Protein 3U3G (pdb70)

Sequence (560 aa):
MNKIIIYTDGGARGNPGPAGIGVVITDEKGNTLHESSAYIGETTNNVAEYEALIRALEDLQMFGDKLVDMEVEVRMDSELIVRQMQGVYKVKEPTLKEEKFAKIAHIKMERVPNLLVFVHIPREKNARADELVNEAIDKALSMNKIIIYTDGGARGNPGPAGIGVVITDEKGNTLHESSAYIGETTNNVAEYYEALIRALEDLQMFGDKLVDMEVEVRMDSELIVRQMQGVYKVKEPTLKEKFAKIAHIKMERVPNLVFVHIPREKNARADELVNEAIDKALSMNKIIIYTDGGARGNPGPAGIGVVITDEKGNTLHESSAYIGETTNNVAEYEALIRALEDLQMFGDKLVDMEVEVRMDSSELIVRQMQGVYKVKEPTLKEEKFAKIAHIKMMERVPNLVFVHIPREKNARADELVNEAIDKALSMNKIIIYTDGGARGNPGPAGIGVVITDEKGNTLHESSAYIGEETTNNVAEYEALIRALEDLQMFGDKLVDMEVEVRMDSELIVRQMQGVYKVKEPTTLKEKFAKIAHIKMERVPNLVFVHIPREKNARADELVNEAIDKALS

InterPro domains:
  IPR002156 Ribonuclease H domain [PF13456] (8-134)
  IPR002156 Ribonuclease H domain [PS50879] (1-136)
  IPR012337 Ribonuclease H-like superfamily [SSF53098] (1-132)
  IPR036397 Ribonuclease H superfamily [G3DSA:3.30.420.10] (1-140)

Foldseek 3Di:
DQAKEKEKAKAADDAWHWIKIWIFIDDPVRHTPDIDFATDGTHHRVVRRLVNLVVVLVVLCVCPPVQPPHHYEYEYQDPVVLCCLVVVDPDDPPVCPVSSVVSNVSCCVRPVNYHYDHDHPVVRVRRVVSTVVRRVVVVD/DQAKEKEKAKAAPAQWHWIKIKIFIDDPVRHTDDIDMATDGTHGGLVRRLVNVLVRLVVCCVVPQADPPHAYEYEYQPVVVLCVVVVNDPDDDVVSNVSVVSVVVSCVPHNVNYHYDHDHVVVSVRGVVRTVVNSVVVVD/DQAKEKEKAKAAPDQWHWIKIWIFIDDPVRHTPDIDFATDGTHHRLVRRLVNLVVVLVVVCVCPPVQVVHAYEYEYADPVVLCCLVPVDHDPDVVVNVSSVVSVVSCVVPPVNYHYDHDHPVVNVRRVVSTVVRRVVVVD/DQAKEKEKAKAAPDQWHWIKIWIFIDDPVRHTDDIDMATDPTHGRLVRRLVNVLVNLVVCCVVPQADPDHAYEYEYQPPVVLCVVVVNDPDDDVVSNVSVVSVVVSCVGHNVRYHYDHDHVVVNVRGVVRTVVNSVVVVD

Structure (mmCIF, N/CA/C/O backbone):
data_3U3G
#
_entry.id   3U3G
#
_cell.length_a   54.315
_cell.length_b   104.891
_cell.length_c   57.212
_cell.angle_alpha   90.00
_cell.angle_beta   110.34
_cell.angle_gamma   90.00
#
_symmetry.space_group_name_H-M   'P 1 21 1'
#
loop_
_entity.id
_entity.type
_entity.pdbx_description
1 polymer 'Ribonuclease H'
2 non-polymer 'CHLORIDE ION'
3 non-polymer 'UNKNOWN LIGAND'
4 water water
#
loop_
_atom_site.group_PDB
_atom_site.id
_atom_site.type_symbol
_atom_site.label_atom_id
_atom_site.label_alt_id
_atom_site.label_comp_id
_atom_site.label_asym_id
_atom_site.label_entity_id
_atom_site.label_seq_id
_atom_site.pdbx_PDB_ins_code
_atom_site.Cartn_x
_atom_site.Cartn_y
_atom_site.Cartn_z
_atom_site.occupancy
_atom_site.B_iso_or_equiv
_atom_site.auth_seq_id
_atom_site.auth_comp_id
_atom_site.auth_asym_id
_atom_site.auth_atom_id
_atom_site.pdbx_PDB_model_num
ATOM 1 N N . MET A 1 1 ? 28.932 27.410 29.862 1.00 22.00 1 MET D N 1
ATOM 2 C CA . MET A 1 1 ? 28.034 26.522 30.647 1.00 16.67 1 MET D CA 1
ATOM 3 C C . MET A 1 1 ? 28.005 25.105 30.052 1.00 15.44 1 MET D C 1
ATOM 4 O O . MET A 1 1 ? 28.344 24.920 28.878 1.00 17.29 1 MET D O 1
ATOM 9 N N . ASN A 1 2 ? 27.513 24.132 30.825 1.00 15.81 2 ASN D N 1
ATOM 10 C CA . ASN A 1 2 ? 27.177 22.800 30.298 1.00 20.06 2 ASN D CA 1
ATOM 11 C C . ASN A 1 2 ? 25.687 22.488 30.361 1.00 20.01 2 ASN D C 1
ATOM 12 O O . ASN A 1 2 ? 25.234 21.468 29.849 1.00 20.53 2 ASN D O 1
ATOM 17 N N . LYS A 1 3 ? 24.947 23.295 31.104 1.00 14.42 3 LYS D N 1
ATOM 18 C CA . LYS A 1 3 ? 23.500 23.213 31.076 1.00 14.25 3 LYS D CA 1
ATOM 19 C C . LYS A 1 3 ? 22.951 24.589 31.314 1.00 13.60 3 LYS D C 1
ATOM 20 O O . LYS A 1 3 ? 23.617 25.436 31.920 1.00 14.03 3 LYS D O 1
ATOM 26 N N . ILE A 1 4 ? 21.788 24.841 30.731 1.00 12.91 4 ILE D N 1
ATOM 27 C CA . ILE A 1 4 ? 21.061 26.075 30.956 1.00 11.77 4 ILE D CA 1
ATOM 28 C C . ILE A 1 4 ? 19.786 25.751 31.723 1.00 12.80 4 ILE D C 1
ATOM 29 O O . ILE A 1 4 ? 18.997 24.905 31.296 1.00 14.82 4 ILE D O 1
ATOM 34 N N . ILE A 1 5 ? 19.667 26.318 32.918 1.00 9.22 5 ILE D N 1
ATOM 35 C CA . ILE A 1 5 ? 18.509 26.093 33.775 1.00 10.26 5 ILE D CA 1
ATOM 36 C C . ILE A 1 5 ? 17.679 27.366 33.832 1.00 9.97 5 ILE D C 1
ATOM 37 O O . ILE A 1 5 ? 18.193 28.445 34.158 1.00 9.77 5 ILE D O 1
ATOM 42 N N . ILE A 1 6 ? 16.403 27.247 33.487 1.00 9.06 6 ILE D N 1
ATOM 43 C CA . ILE A 1 6 ? 15.499 28.384 33.397 1.00 8.84 6 ILE D CA 1
ATOM 44 C C . ILE A 1 6 ? 14.422 28.236 34.465 1.00 10.77 6 ILE D C 1
ATOM 45 O O . ILE A 1 6 ? 13.930 27.127 34.688 1.00 12.19 6 ILE D O 1
ATOM 50 N N . TYR A 1 7 ? 14.146 29.306 35.207 1.00 9.45 7 TYR D N 1
ATOM 51 C CA . TYR A 1 7 ? 12.968 29.377 36.076 1.00 8.20 7 TYR D CA 1
ATOM 52 C C . TYR A 1 7 ? 12.038 30.431 35.504 1.00 7.93 7 TYR D C 1
ATOM 53 O O . TYR A 1 7 ? 12.483 31.534 35.160 1.00 8.77 7 TYR D O 1
ATOM 62 N N . THR A 1 8 ? 10.753 30.129 35.432 1.00 8.66 8 THR D N 1
ATOM 63 C CA . THR A 1 8 ? 9.804 31.145 34.994 1.00 8.73 8 THR D CA 1
ATOM 64 C C . THR A 1 8 ? 8.665 31.300 35.971 1.00 9.03 8 THR D C 1
ATOM 65 O O . THR A 1 8 ? 8.311 30.354 36.678 1.00 10.92 8 THR D O 1
ATOM 69 N N . ASP A 1 9 ? 8.084 32.489 35.992 1.00 8.83 9 ASP D N 1
ATOM 70 C CA . ASP A 1 9 ? 6.839 32.730 36.707 1.00 10.66 9 ASP D CA 1
ATOM 71 C C . ASP A 1 9 ? 6.117 33.892 36.029 1.00 10.06 9 ASP D C 1
ATOM 72 O O . ASP A 1 9 ? 6.735 34.748 35.378 1.00 8.85 9 ASP D O 1
ATOM 77 N N . GLY A 1 10 ? 4.799 33.918 36.176 1.00 8.77 10 GLY D N 1
ATOM 78 C CA . GLY A 1 10 ? 3.995 35.043 35.737 1.00 9.47 10 GLY D CA 1
ATOM 79 C C . GLY A 1 10 ? 2.863 35.229 36.717 1.00 10.80 10 GLY D C 1
ATOM 80 O O . GLY A 1 10 ? 2.423 34.275 37.357 1.00 14.38 10 GLY D O 1
ATOM 81 N N . GLY A 1 11 ? 2.401 36.459 36.846 1.00 10.98 11 GLY D N 1
ATOM 82 C CA . GLY A 1 11 ? 1.298 36.748 37.752 1.00 11.12 11 GLY D CA 1
ATOM 83 C C . GLY A 1 11 ? 0.512 37.951 37.298 1.00 13.76 11 GLY D C 1
ATOM 84 O O . GLY A 1 11 ? 1.049 38.853 36.653 1.00 11.70 11 GLY D O 1
ATOM 85 N N . ALA A 1 12 ? -0.719 38.030 37.736 1.00 14.09 12 ALA D N 1
ATOM 86 C CA . ALA A 1 12 ? -1.531 39.212 37.569 1.00 12.72 12 ALA D CA 1
ATOM 87 C C . ALA A 1 12 ? -2.233 39.613 38.887 1.00 13.59 12 ALA D C 1
ATOM 88 O O . ALA A 1 12 ? -2.601 38.804 39.649 1.00 15.58 12 ALA D O 1
ATOM 90 N N . ARG A 1 13 ? -2.472 40.892 39.019 1.00 15.47 13 ARG D N 1
ATOM 91 C CA . ARG A 1 13 ? -3.156 41.447 40.177 1.00 16.92 13 ARG D CA 1
ATOM 92 C C . ARG A 1 13 ? -4.586 41.722 39.782 1.00 18.19 13 ARG D C 1
ATOM 93 O O . ARG A 1 13 ? -4.931 42.796 39.417 1.00 20.78 13 ARG D O 1
ATOM 101 N N . GLY A 1 14 ? -5.393 40.697 39.805 1.00 19.45 14 GLY D N 1
ATOM 102 C CA . GLY A 1 14 ? -6.702 40.862 39.252 1.00 23.09 14 GLY D CA 1
ATOM 103 C C . GLY A 1 14 ? -6.939 39.775 38.256 1.00 20.85 14 GLY D C 1
ATOM 104 O O . GLY A 1 14 ? -6.079 38.963 38.023 1.00 24.68 14 GLY D O 1
ATOM 105 N N . ASN A 1 15 ? -8.157 39.724 37.779 1.00 23.82 15 ASN D N 1
ATOM 106 C CA . ASN A 1 15 ? -8.505 38.728 36.818 1.00 23.82 15 ASN D CA 1
ATOM 107 C C . ASN A 1 15 ? -9.417 39.193 35.685 1.00 26.80 15 ASN D C 1
ATOM 108 O O . ASN A 1 15 ? -10.505 38.725 35.594 1.00 32.38 15 ASN D O 1
ATOM 113 N N . PRO A 1 16 ? -8.989 40.067 34.796 1.00 22.77 16 PRO D N 1
ATOM 114 C CA . PRO A 1 16 ? -7.563 40.385 34.591 1.00 19.02 16 PRO D CA 1
ATOM 115 C C . PRO A 1 16 ? -7.133 41.618 35.312 1.00 20.52 16 PRO D C 1
ATOM 116 O O . PRO A 1 16 ? -7.922 42.382 35.800 1.00 18.98 16 PRO D O 1
ATOM 120 N N . GLY A 1 17 ? -5.843 41.805 35.373 1.00 16.00 17 GLY D N 1
ATOM 121 C CA . GLY A 1 17 ? -5.276 42.972 36.032 1.00 15.15 17 GLY D CA 1
ATOM 122 C C . GLY A 1 17 ? -3.821 43.141 35.638 1.00 14.82 17 GLY D C 1
ATOM 123 O O . GLY A 1 17 ? -3.282 42.316 34.893 1.00 15.62 17 GLY D O 1
ATOM 124 N N . PRO A 1 18 ? -3.181 44.213 36.126 1.00 13.06 18 PRO D N 1
ATOM 125 C CA . PRO A 1 18 ? -1.761 44.474 35.875 1.00 13.84 18 PRO D CA 1
ATOM 126 C C . PRO A 1 18 ? -0.905 43.223 36.103 1.00 13.65 18 PRO D C 1
ATOM 127 O O . PRO A 1 18 ? -0.980 42.589 37.152 1.00 12.77 18 PRO D O 1
ATOM 131 N N . ALA A 1 19 ? -0.127 42.845 35.090 1.00 12.72 19 ALA D N 1
ATOM 132 C CA . ALA A 1 19 ? 0.543 41.546 35.093 1.00 10.82 19 ALA D CA 1
ATOM 133 C C . ALA A 1 19 ? 2.024 41.665 34.773 1.00 9.73 19 ALA D C 1
ATOM 134 O O . ALA A 1 19 ? 2.463 42.619 34.125 1.00 10.00 19 ALA D O 1
ATOM 136 N N . GLY A 1 20 ? 2.775 40.655 35.189 1.00 9.34 20 GLY D N 1
ATOM 137 C CA . GLY A 1 20 ? 4.217 40.667 35.050 1.00 10.14 20 GLY D CA 1
ATOM 138 C C . GLY A 1 20 ? 4.744 39.283 34.765 1.00 8.99 20 GLY D C 1
ATOM 139 O O . GLY A 1 20 ? 4.099 38.279 35.073 1.00 9.20 20 GLY D O 1
ATOM 140 N N . ILE A 1 21 ? 5.973 39.236 34.254 1.00 9.05 21 ILE D N 1
ATOM 141 C CA . ILE A 1 21 ? 6.672 37.967 34.039 1.00 8.36 21 ILE D CA 1
ATOM 142 C C . ILE A 1 21 ? 8.061 38.035 34.646 1.00 6.92 21 ILE D C 1
ATOM 143 O O . ILE A 1 21 ? 8.637 39.127 34.783 1.00 9.17 21 ILE D O 1
ATOM 148 N N . GLY A 1 22 ? 8.583 36.870 35.018 1.00 7.99 22 GLY D N 1
ATOM 149 C CA . GLY A 1 22 ? 9.931 36.749 35.575 1.00 7.12 22 GLY D CA 1
ATOM 150 C C . GLY A 1 22 ? 10.605 35.515 35.021 1.00 6.82 22 GLY D C 1
ATOM 151 O O . GLY A 1 22 ? 9.985 34.461 34.893 1.00 8.55 22 GLY D O 1
ATOM 152 N N . VAL A 1 23 ? 11.843 35.681 34.576 1.00 7.48 23 VAL D N 1
ATOM 153 C CA . VAL A 1 23 ? 12.661 34.587 34.079 1.00 6.39 23 VAL D CA 1
ATOM 154 C C . VAL A 1 23 ? 14.030 34.689 34.744 1.00 7.16 23 VAL D C 1
ATOM 155 O O . VAL A 1 23 ? 14.650 35.765 34.756 1.00 7.32 23 VAL D O 1
ATOM 159 N N . VAL A 1 24 ? 14.502 33.582 35.308 1.00 7.38 24 VAL D N 1
ATOM 160 C CA . VAL A 1 24 ? 15.867 33.489 35.811 1.00 8.12 24 VAL D CA 1
ATOM 161 C C . VAL A 1 24 ? 16.560 32.384 35.032 1.00 6.63 24 VAL D C 1
ATOM 162 O O . VAL A 1 24 ? 16.008 31.282 34.859 1.00 8.07 24 VAL D O 1
ATOM 166 N N . ILE A 1 25 ? 17.755 32.662 34.541 1.00 6.59 25 ILE D N 1
ATOM 167 C CA . ILE A 1 25 ? 18.533 31.666 33.820 1.00 7.00 25 ILE D CA 1
ATOM 168 C C . ILE A 1 25 ? 19.876 31.491 34.486 1.00 7.42 25 ILE D C 1
ATOM 169 O O . ILE A 1 25 ? 20.559 32.484 34.787 1.00 8.69 25 ILE D O 1
ATOM 174 N N . THR A 1 26 ? 20.202 30.247 34.827 1.00 8.46 26 THR D N 1
ATOM 175 C CA . THR A 1 26 ? 21.491 29.930 35.452 1.00 8.68 26 THR D CA 1
ATOM 176 C C . THR A 1 26 ? 22.249 28.894 34.646 1.00 7.55 26 THR D C 1
ATOM 177 O O . THR A 1 26 ? 21.674 28.162 33.833 1.00 7.64 26 THR D O 1
ATOM 181 N N . ASP A 1 27 ? 23.519 28.709 34.987 1.00 7.04 27 ASP D N 1
ATOM 182 C CA . ASP A 1 27 ? 24.241 27.544 34.511 1.00 8.93 27 ASP D CA 1
ATOM 183 C C . ASP A 1 27 ? 24.111 26.393 35.505 1.00 8.45 27 ASP D C 1
ATOM 184 O O . ASP A 1 27 ? 23.344 26.463 36.481 1.00 8.53 27 ASP D O 1
ATOM 189 N N . GLU A 1 28 ? 24.831 25.315 35.219 1.00 9.52 28 GLU D N 1
ATOM 190 C CA . GLU A 1 28 ? 24.737 24.086 36.000 1.00 9.81 28 GLU D CA 1
ATOM 191 C C . GLU A 1 28 ? 25.318 24.244 37.398 1.00 10.13 28 GLU D C 1
ATOM 192 O O . GLU A 1 28 ? 25.079 23.397 38.263 1.00 14.13 28 GLU D O 1
ATOM 198 N N . LYS A 1 29 ? 26.103 25.297 37.618 1.00 9.25 29 LYS D N 1
ATOM 199 C CA . LYS A 1 29 ? 26.668 25.581 38.941 1.00 10.29 29 LYS D CA 1
ATOM 200 C C . LYS A 1 29 ? 25.744 26.474 39.752 1.00 9.81 29 LYS D C 1
ATOM 201 O O . LYS A 1 29 ? 26.043 26.818 40.892 1.00 10.87 29 LYS D O 1
ATOM 207 N N . GLY A 1 30 ? 24.634 26.896 39.146 1.00 7.35 30 GLY D N 1
ATOM 208 C CA . GLY A 1 30 ? 23.700 27.793 39.816 1.00 8.66 30 GLY D CA 1
ATOM 209 C C . GLY A 1 30 ? 23.970 29.276 39.612 1.00 7.68 30 GLY D C 1
ATOM 210 O O . GLY A 1 30 ? 23.265 30.123 40.173 1.00 9.17 30 GLY D O 1
ATOM 211 N N . ASN A 1 31 ? 24.998 29.607 38.841 1.00 8.11 31 ASN D N 1
ATOM 212 C CA . ASN A 1 31 ? 25.349 31.010 38.651 1.00 7.84 31 ASN D CA 1
ATOM 213 C C . ASN A 1 31 ? 24.438 31.667 37.608 1.00 7.26 31 ASN D C 1
ATOM 214 O O . ASN A 1 31 ? 24.115 31.060 36.583 1.00 8.53 31 ASN D O 1
ATOM 219 N N . THR A 1 32 ? 24.066 32.912 37.862 1.00 8.74 32 THR D N 1
ATOM 220 C CA . THR A 1 32 ? 23.154 33.648 36.989 1.00 8.78 32 THR D CA 1
ATOM 221 C C . THR A 1 32 ? 23.749 33.940 35.624 1.00 8.42 32 THR D C 1
ATOM 222 O O . THR A 1 32 ? 24.882 34.455 35.508 1.00 10.51 32 THR D O 1
ATOM 226 N N . LEU A 1 33 ? 22.979 33.607 34.592 1.00 7.03 33 LEU D N 1
ATOM 227 C CA . LEU A 1 33 ? 23.307 33.985 33.227 1.00 7.04 33 LEU D CA 1
ATOM 228 C C . LEU A 1 33 ? 22.436 35.149 32.767 1.00 7.74 33 LEU D C 1
ATOM 229 O O . LEU A 1 33 ? 22.821 35.892 31.866 1.00 8.49 33 LEU D O 1
ATOM 234 N N . HIS A 1 34 ? 21.221 35.245 33.301 1.00 6.38 34 HIS D N 1
ATOM 235 C CA . HIS A 1 34 ? 20.278 36.267 32.825 1.00 7.50 34 HIS D CA 1
ATOM 236 C C . HIS A 1 34 ? 19.102 36.343 33.780 1.00 8.59 34 HIS D C 1
ATOM 237 O O . HIS A 1 34 ? 18.754 35.342 34.433 1.00 8.09 34 HIS D O 1
ATOM 244 N N . GLU A 1 35 ? 18.514 37.534 33.887 1.00 8.33 35 GLU D N 1
ATOM 245 C CA . GLU A 1 35 ? 17.186 37.697 34.466 1.00 9.49 35 GLU D CA 1
ATOM 246 C C . GLU A 1 35 ? 16.328 38.554 33.548 1.00 7.98 35 GLU D C 1
ATOM 247 O O . GLU A 1 35 ? 16.790 39.585 33.060 1.00 8.86 35 GLU D O 1
ATOM 253 N N . SER A 1 36 ? 15.046 38.216 33.432 1.00 6.81 36 SER D N 1
ATOM 254 C CA . SER A 1 36 ? 14.064 39.092 32.782 1.00 6.68 36 SER D CA 1
ATOM 255 C C . SER A 1 36 ? 12.981 39.443 33.804 1.00 8.22 36 SER D C 1
ATOM 256 O O . SER A 1 36 ? 12.454 38.553 34.490 1.00 8.48 36 SER D O 1
ATOM 259 N N . SER A 1 37 ? 12.578 40.706 33.836 1.00 10.42 37 SER D N 1
ATOM 260 C CA . SER A 1 37 ? 11.479 41.169 34.678 1.00 10.35 37 SER D CA 1
ATOM 261 C C . SER A 1 37 ? 10.700 42.189 33.861 1.00 10.99 37 SER D C 1
ATOM 262 O O . SER A 1 37 ? 11.270 43.186 33.436 1.00 13.06 37 SER D O 1
ATOM 265 N N . ALA A 1 38 ? 9.454 41.886 33.511 1.00 10.37 38 ALA D N 1
ATOM 266 C CA . ALA A 1 38 ? 8.725 42.743 32.579 1.00 11.38 38 ALA D CA 1
ATOM 267 C C . ALA A 1 38 ? 7.257 42.896 32.956 1.00 10.26 38 ALA D C 1
ATOM 268 O O . ALA A 1 38 ? 6.604 41.925 33.322 1.00 10.45 38 ALA D O 1
ATOM 270 N N . TYR A 1 39 ? 6.732 44.107 32.792 1.00 9.92 39 TYR D N 1
ATOM 271 C CA . TYR A 1 39 ? 5.295 44.345 32.834 1.00 12.05 39 TYR D CA 1
ATOM 272 C C . TYR A 1 39 ? 4.697 44.015 31.478 1.00 11.15 39 TYR D C 1
ATOM 273 O O . TYR A 1 39 ? 5.263 44.375 30.433 1.00 14.58 39 TYR D O 1
ATOM 282 N N . ILE A 1 40 ? 3.572 43.309 31.476 1.00 10.40 40 ILE D N 1
ATOM 283 C CA . ILE A 1 40 ? 3.010 42.823 30.233 1.00 10.34 40 ILE D CA 1
ATOM 284 C C . ILE A 1 40 ? 1.596 43.340 29.989 1.00 11.74 40 ILE D C 1
ATOM 285 O O . ILE A 1 40 ? 0.907 42.848 29.104 1.00 13.20 40 ILE D O 1
ATOM 290 N N . GLY A 1 41 ? 1.243 44.440 30.644 1.00 13.02 41 GLY D N 1
ATOM 291 C CA . GLY A 1 41 ? -0.127 44.955 30.550 1.00 13.49 41 GLY D CA 1
ATOM 292 C C . GLY A 1 41 ? -1.080 44.125 31.385 1.00 11.83 41 GLY D C 1
ATOM 293 O O . GLY A 1 41 ? -0.668 43.439 32.323 1.00 14.04 41 GLY D O 1
ATOM 294 N N . GLU A 1 42 ? -2.373 44.275 31.130 1.00 12.77 42 GLU D N 1
ATOM 295 C CA . GLU A 1 42 ? -3.377 43.620 31.966 1.00 14.71 42 GLU D CA 1
ATOM 296 C C . GLU A 1 42 ? -3.802 42.298 31.363 1.00 13.91 42 GLU D C 1
ATOM 297 O O . GLU A 1 42 ? -4.141 42.220 30.176 1.00 16.78 42 GLU D O 1
ATOM 303 N N . THR A 1 43 ? -3.631 41.234 32.137 1.00 13.70 43 THR D N 1
ATOM 304 C CA . THR A 1 43 ? -4.042 39.912 31.701 1.00 13.55 43 THR D CA 1
ATOM 305 C C . THR A 1 43 ? -4.445 39.041 32.887 1.00 15.00 43 THR D C 1
ATOM 306 O O . THR A 1 43 ? -4.526 39.514 34.019 1.00 14.55 43 THR D O 1
ATOM 310 N N . THR A 1 44 ? -4.734 37.775 32.624 1.00 17.50 44 THR D N 1
ATOM 311 C CA . THR A 1 44 ? -4.947 36.830 33.708 1.00 15.76 44 THR D CA 1
ATOM 312 C C . THR A 1 44 ? -3.656 36.159 34.141 1.00 17.91 44 THR D C 1
ATOM 313 O O . THR A 1 44 ? -2.625 36.249 33.457 1.00 16.69 44 THR D O 1
ATOM 317 N N . ASN A 1 45 ? -3.710 35.524 35.303 1.00 15.03 45 ASN D N 1
ATOM 318 C CA . ASN A 1 45 ? -2.571 34.853 35.871 1.00 14.53 45 ASN D CA 1
ATOM 319 C C . ASN A 1 45 ? -2.024 33.801 34.914 1.00 12.34 45 ASN D C 1
ATOM 320 O O . ASN A 1 45 ? -0.818 33.673 34.736 1.00 13.13 45 ASN D O 1
ATOM 325 N N . ASN A 1 46 ? -2.905 32.932 34.433 1.00 17.67 46 ASN D N 1
ATOM 326 C CA . ASN A 1 46 ? -2.460 31.808 33.623 1.00 16.30 46 ASN D CA 1
ATOM 327 C C . ASN A 1 46 ? -1.855 32.262 32.295 1.00 10.85 46 ASN D C 1
ATOM 328 O O . ASN A 1 46 ? -0.883 31.679 31.827 1.00 12.75 46 ASN D O 1
ATOM 333 N N . VAL A 1 47 ? -2.430 33.311 31.715 1.00 12.69 47 VAL D N 1
ATOM 334 C CA . VAL A 1 47 ? -1.834 33.915 30.534 1.00 11.58 47 VAL D CA 1
ATOM 335 C C . VAL A 1 47 ? -0.446 34.470 30.826 1.00 12.85 47 VAL D C 1
ATOM 336 O O . VAL A 1 47 ? 0.497 34.174 30.086 1.00 10.90 47 VAL D O 1
ATOM 340 N N . ALA A 1 48 ? -0.292 35.155 31.960 1.00 10.63 48 ALA D N 1
ATOM 341 C CA . ALA A 1 48 ? 1.029 35.613 32.381 1.00 7.59 48 ALA D CA 1
ATOM 342 C C . ALA A 1 48 ? 2.058 34.496 32.543 1.00 9.24 48 ALA D C 1
ATOM 343 O O . ALA A 1 48 ? 3.192 34.652 32.112 1.00 9.95 48 ALA D O 1
ATOM 345 N N . GLU A 1 49 ? 1.668 33.363 33.132 1.00 9.89 49 GLU D N 1
ATOM 346 C CA . GLU A 1 49 ? 2.584 32.231 33.232 1.00 9.55 49 GLU D CA 1
ATOM 347 C C . GLU A 1 49 ? 3.048 31.776 31.851 1.00 8.98 49 GLU D C 1
ATOM 348 O O . GLU A 1 49 ? 4.216 31.417 31.652 1.00 9.16 49 GLU D O 1
ATOM 354 N N . TYR A 1 50 ? 2.110 31.709 30.906 1.00 10.13 50 TYR D N 1
ATOM 355 C CA . TYR A 1 50 ? 2.454 31.278 29.551 1.00 9.70 50 TYR D CA 1
ATOM 356 C C . TYR A 1 50 ? 3.314 32.320 28.840 1.00 8.37 50 TYR D C 1
ATOM 357 O O . TYR A 1 50 ? 4.288 31.965 28.176 1.00 7.82 50 TYR D O 1
ATOM 366 N N . GLU A 1 51 ? 3.026 33.595 29.073 1.00 9.47 51 GLU D N 1
ATOM 367 C CA . GLU A 1 51 ? 3.850 34.652 28.488 1.00 8.26 51 GLU D CA 1
ATOM 368 C C . GLU A 1 51 ? 5.275 34.604 29.036 1.00 9.00 51 GLU D C 1
ATOM 369 O O . GLU A 1 51 ? 6.221 34.942 28.332 1.00 7.94 51 GLU D O 1
ATOM 375 N N . ALA A 1 52 ? 5.445 34.221 30.298 1.00 8.47 52 ALA D N 1
ATOM 376 C CA . ALA A 1 52 ? 6.783 34.133 30.854 1.00 6.67 52 ALA D CA 1
ATOM 377 C C . ALA A 1 52 ? 7.591 33.036 30.175 1.00 5.88 52 ALA D C 1
ATOM 378 O O . ALA A 1 52 ? 8.778 33.218 29.885 1.00 7.68 52 ALA D O 1
ATOM 380 N N . LEU A 1 53 ? 6.940 31.913 29.853 1.00 7.07 53 LEU D N 1
ATOM 381 C CA . LEU A 1 53 ? 7.600 30.876 29.059 1.00 9.28 53 LEU D CA 1
ATOM 382 C C . LEU A 1 53 ? 7.981 31.382 27.657 1.00 5.83 53 LEU D C 1
ATOM 383 O O . LEU A 1 53 ? 9.075 31.084 27.168 1.00 6.98 53 LEU D O 1
ATOM 388 N N . ILE A 1 54 ? 7.049 32.066 26.992 1.00 7.07 54 ILE D N 1
ATOM 389 C CA . ILE A 1 54 ? 7.344 32.629 25.677 1.00 7.09 54 ILE D CA 1
ATOM 390 C C . ILE A 1 54 ? 8.557 33.577 25.737 1.00 6.60 54 ILE D C 1
ATOM 391 O O . ILE A 1 54 ? 9.456 33.498 24.909 1.00 6.67 54 ILE D O 1
ATOM 396 N N . ARG A 1 55 ? 8.619 34.391 26.782 1.00 6.26 55 ARG D N 1
ATOM 397 C CA . ARG A 1 55 ? 9.743 35.290 26.983 1.00 7.18 55 ARG D CA 1
ATOM 398 C C . ARG A 1 55 ? 11.036 34.542 27.271 1.00 7.64 55 ARG D C 1
ATOM 399 O O . ARG A 1 55 ? 12.069 34.861 26.689 1.00 6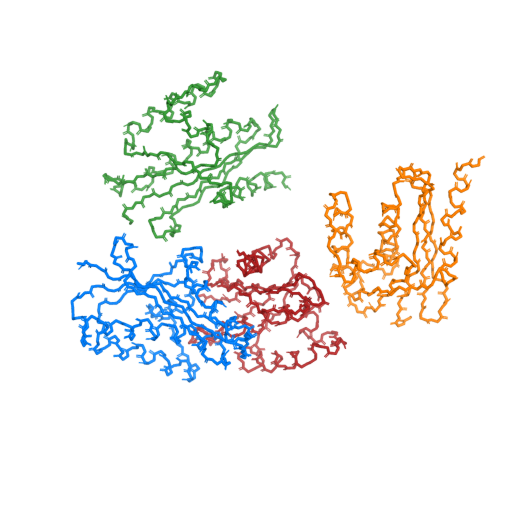.88 55 ARG D O 1
ATOM 407 N N . ALA A 1 56 ? 10.970 33.478 28.073 1.00 6.25 56 ALA D N 1
ATOM 408 C CA . ALA A 1 56 ? 12.174 32.662 28.276 1.00 7.25 56 ALA D CA 1
ATOM 409 C C . ALA A 1 56 ? 12.703 32.058 26.981 1.00 6.75 56 ALA D C 1
ATOM 410 O O . ALA A 1 56 ? 13.912 32.051 26.737 1.00 7.38 56 ALA D O 1
ATOM 412 N N . LEU A 1 57 ? 11.792 31.568 26.136 1.00 6.43 57 LEU D N 1
ATOM 413 C CA . LEU A 1 57 ? 12.188 31.033 24.832 1.00 7.39 57 LEU D CA 1
ATOM 414 C C . LEU A 1 57 ? 12.798 32.085 23.900 1.00 6.62 57 LEU D C 1
ATOM 415 O O . LEU A 1 57 ? 13.728 31.772 23.146 1.00 7.71 57 LEU D O 1
ATOM 420 N N . GLU A 1 58 ? 12.342 33.331 24.018 1.00 5.33 58 GLU D N 1
ATOM 421 C CA . GLU A 1 58 ? 12.946 34.449 23.307 1.00 6.90 58 GLU D CA 1
ATOM 422 C C . GLU A 1 58 ? 14.338 34.766 23.851 1.00 6.84 58 GLU D C 1
ATOM 423 O O . GLU A 1 58 ? 15.296 34.941 23.084 1.00 6.99 58 GLU D O 1
ATOM 429 N N . ASP A 1 59 ? 14.450 34.835 25.174 1.00 7.03 59 ASP D N 1
ATOM 430 C CA . ASP A 1 59 ? 15.738 35.101 25.817 1.00 6.95 59 ASP D CA 1
ATOM 431 C C . ASP A 1 59 ? 16.762 34.093 25.327 1.00 9.72 59 ASP D C 1
ATOM 432 O O . ASP A 1 59 ? 17.914 34.436 25.076 1.00 9.01 59 ASP D O 1
ATOM 437 N N . LEU A 1 60 ? 16.346 32.833 25.230 1.00 6.85 60 LEU D N 1
ATOM 438 C CA . LEU A 1 60 ? 17.275 31.790 24.811 1.00 8.27 60 LEU D CA 1
ATOM 439 C C . LEU A 1 60 ? 17.990 32.112 23.499 1.00 8.33 60 LEU D C 1
ATOM 440 O O . LEU A 1 60 ? 19.125 31.670 23.279 1.00 8.40 60 LEU D O 1
ATOM 445 N N . GLN A 1 61 ? 17.302 32.761 22.556 1.00 8.20 61 GLN D N 1
ATOM 446 C CA . GLN A 1 61 ? 17.929 33.073 21.278 1.00 8.64 61 GLN D CA 1
ATOM 447 C C . GLN A 1 61 ? 19.189 33.911 21.427 1.00 9.02 61 GLN D C 1
ATOM 448 O O . GLN A 1 61 ? 20.069 33.885 20.573 1.00 9.52 61 GLN D O 1
ATOM 454 N N . MET A 1 62 ? 19.300 34.639 22.533 1.00 7.07 62 MET D N 1
ATOM 455 C CA . MET A 1 62 ? 20.452 35.502 22.711 1.00 8.09 62 MET D CA 1
ATOM 456 C C . MET A 1 62 ? 21.755 34.763 23.012 1.00 10.36 62 MET D C 1
ATOM 457 O O . MET A 1 62 ? 22.832 35.331 22.851 1.00 10.33 62 MET D O 1
ATOM 462 N N . PHE A 1 63 ? 21.652 33.476 23.347 1.00 8.55 63 PHE D N 1
ATOM 463 C CA . PHE A 1 63 ? 22.838 32.633 23.521 1.00 9.30 63 PHE D CA 1
ATOM 464 C C . PHE A 1 63 ? 23.484 32.307 22.192 1.00 11.20 63 PHE D C 1
ATOM 465 O O . PHE A 1 63 ? 24.623 31.839 22.159 1.00 12.52 63 PHE D O 1
ATOM 473 N N . GLY A 1 64 ? 22.704 32.390 21.115 1.00 9.40 64 GLY D N 1
ATOM 474 C CA . GLY A 1 64 ? 23.229 32.209 19.778 1.00 12.89 64 GLY D CA 1
ATOM 475 C C . GLY A 1 64 ? 23.990 30.919 19.690 1.00 17.15 64 GLY D C 1
ATOM 476 O O . GLY A 1 64 ? 23.435 29.848 19.932 1.00 14.79 64 GLY D O 1
ATOM 477 N N . ASP A 1 65 ? 25.273 31.028 19.357 1.00 15.53 65 ASP D N 1
ATOM 478 C CA . ASP A 1 65 ? 26.093 29.856 19.119 1.00 15.35 65 ASP D CA 1
ATOM 479 C C . ASP A 1 65 ? 26.154 28.898 20.307 1.00 17.71 65 ASP D C 1
ATOM 480 O O . ASP A 1 65 ? 26.180 27.681 20.119 1.00 21.97 65 ASP D O 1
ATOM 485 N N . LYS A 1 66 ? 26.068 29.447 21.518 1.00 17.24 66 LYS D N 1
ATOM 486 C CA . LYS A 1 66 ? 26.231 28.656 22.736 1.00 15.10 66 LYS D CA 1
ATOM 487 C C . LYS A 1 66 ? 25.039 27.734 22.968 1.00 20.91 66 LYS D C 1
ATOM 488 O O . LYS A 1 66 ? 25.110 26.798 23.764 1.00 22.49 66 LYS D O 1
ATOM 494 N N . LEU A 1 67 ? 23.964 27.954 22.218 1.00 19.65 67 LEU D N 1
ATOM 495 C CA . LEU A 1 67 ? 22.749 27.170 22.389 1.00 21.36 67 LEU D CA 1
ATOM 496 C C . LEU A 1 67 ? 22.835 25.806 21.716 1.00 27.06 67 LEU D C 1
ATOM 497 O O . LEU A 1 67 ? 22.088 24.885 22.056 1.00 26.10 67 LEU D O 1
ATOM 502 N N . VAL A 1 68 ? 23.767 25.660 20.782 1.00 26.38 68 VAL D N 1
ATOM 503 C CA . VAL A 1 68 ? 23.816 24.455 19.958 1.00 29.91 68 VAL D CA 1
ATOM 504 C C . VAL A 1 68 ? 24.240 23.236 20.781 1.00 29.35 68 VAL D C 1
ATOM 505 O O . VAL A 1 68 ? 25.251 23.271 21.487 1.00 25.88 68 VAL D O 1
ATOM 509 N N . ASP A 1 69 ? 23.371 22.230 20.811 1.00 27.11 69 ASP D N 1
ATOM 510 C CA . ASP A 1 69 ? 23.666 20.976 21.509 1.00 27.98 69 ASP D CA 1
ATOM 511 C C . ASP A 1 69 ? 23.597 21.121 23.029 1.00 27.42 69 ASP D C 1
ATOM 512 O O . ASP A 1 69 ? 24.154 20.304 23.755 1.00 24.56 69 ASP D O 1
ATOM 517 N N . MET A 1 70 ? 23.035 22.231 23.498 1.00 24.12 70 MET D N 1
ATOM 518 C CA . MET A 1 70 ? 23.043 22.546 24.925 1.00 20.63 70 MET D CA 1
ATOM 519 C C . MET A 1 70 ? 21.810 21.960 25.608 1.00 18.05 70 MET D C 1
ATOM 520 O O . MET A 1 70 ? 20.688 22.160 25.151 1.00 19.85 70 MET D O 1
ATOM 525 N N . GLU A 1 71 ? 22.020 21.301 26.743 1.00 16.74 71 GLU D N 1
ATOM 526 C CA . GLU A 1 71 ? 20.927 20.815 27.583 1.00 17.62 71 GLU D CA 1
ATOM 527 C C . GLU A 1 71 ? 20.219 21.993 28.256 1.00 16.54 71 GLU D C 1
ATOM 528 O O . GLU A 1 71 ? 20.877 22.864 28.821 1.00 13.72 71 GLU D O 1
ATOM 534 N N . VAL A 1 72 ? 18.896 22.052 28.120 1.00 12.01 72 VAL D N 1
ATOM 535 C CA . VAL A 1 72 ? 18.085 23.131 28.689 1.00 11.77 72 VAL D CA 1
ATOM 536 C C . VAL A 1 72 ? 16.942 22.539 29.520 1.00 9.67 72 VAL D C 1
ATOM 537 O O . VAL A 1 72 ? 16.212 21.656 29.057 1.00 12.12 72 VAL D O 1
ATOM 541 N N . GLU A 1 73 ? 16.722 23.103 30.695 1.00 10.31 73 GLU D N 1
ATOM 542 C CA . GLU A 1 73 ? 15.666 22.648 31.587 1.00 11.91 73 GLU D CA 1
ATOM 543 C C . GLU A 1 73 ? 14.894 23.874 32.061 1.00 13.74 73 GLU D C 1
ATOM 544 O O . GLU A 1 73 ? 15.506 24.879 32.445 1.00 13.51 73 GLU D O 1
ATOM 550 N N . VAL A 1 74 ? 13.565 23.778 32.058 1.00 10.34 74 VAL D N 1
ATOM 551 C CA . VAL A 1 74 ? 12.697 24.839 32.574 1.00 9.13 74 VAL D CA 1
ATOM 552 C C . VAL A 1 74 ? 11.998 24.350 33.832 1.00 10.38 74 VAL D C 1
ATOM 553 O O . VAL A 1 74 ? 11.389 23.273 33.824 1.00 11.66 74 VAL D O 1
ATOM 557 N N . ARG A 1 75 ? 12.223 25.064 34.929 1.00 8.26 75 ARG D N 1
ATOM 558 C CA . ARG A 1 75 ? 11.638 24.766 36.231 1.00 9.32 75 ARG D CA 1
ATOM 559 C C . ARG A 1 75 ? 10.494 25.716 36.542 1.00 9.44 75 ARG D C 1
ATOM 560 O O . ARG A 1 75 ? 10.618 26.931 36.380 1.00 11.27 75 ARG D O 1
ATOM 568 N N . MET A 1 76 ? 9.350 25.152 36.912 1.00 9.56 76 MET D N 1
ATOM 569 C CA . MET A 1 76 ? 8.162 25.939 37.207 1.00 11.22 76 MET D CA 1
ATOM 570 C C . MET A 1 76 ? 7.550 25.413 38.484 1.00 11.12 76 MET D C 1
ATOM 571 O O . MET A 1 76 ? 7.535 24.204 38.711 1.00 11.73 76 MET D O 1
ATOM 576 N N . ASP A 1 77 ? 6.925 26.296 39.255 1.00 12.89 77 ASP D N 1
ATOM 577 C CA . ASP A 1 77 ? 6.254 25.852 40.464 1.00 13.64 77 ASP D CA 1
ATOM 578 C C . ASP A 1 77 ? 4.768 25.548 40.287 1.00 15.92 77 ASP D C 1
ATOM 579 O O . ASP A 1 77 ? 4.120 25.081 41.227 1.00 24.84 77 ASP D O 1
ATOM 584 N N . SER A 1 78 ? 4.323 25.493 39.039 1.00 14.63 78 SER D N 1
ATOM 585 C CA . SER A 1 78 ? 2.964 25.051 38.744 1.00 14.53 78 SER D CA 1
ATOM 586 C C . SER A 1 78 ? 3.009 23.637 38.170 1.00 12.73 78 SER D C 1
ATOM 587 O O . SER A 1 78 ? 3.439 23.435 37.037 1.00 13.58 78 SER D O 1
ATOM 590 N N . GLU A 1 79 ? 2.555 22.652 38.938 1.00 12.12 79 GLU D N 1
ATOM 591 C CA . GLU A 1 79 ? 2.548 21.297 38.431 1.00 11.66 79 GLU D CA 1
ATOM 592 C C . GLU A 1 79 ? 1.614 21.168 37.225 1.00 11.85 79 GLU D C 1
ATOM 593 O O . GLU A 1 79 ? 1.930 20.478 36.256 1.00 9.47 79 GLU D O 1
ATOM 599 N N . LEU A 1 80 ? 0.458 21.826 37.289 1.00 9.11 80 LEU D N 1
ATOM 600 C CA . LEU A 1 80 ? -0.473 21.813 36.175 1.00 9.76 80 LEU D CA 1
ATOM 601 C C . LEU A 1 80 ? 0.180 22.278 34.874 1.00 7.33 80 LEU D C 1
ATOM 602 O O . LEU A 1 80 ? 0.092 21.607 33.858 1.00 8.64 80 LEU D O 1
ATOM 607 N N . ILE A 1 81 ? 0.877 23.408 34.921 1.00 8.31 81 ILE D N 1
ATOM 608 C CA . ILE A 1 81 ? 1.449 23.933 33.691 1.00 8.78 81 ILE D CA 1
ATOM 609 C C . ILE A 1 81 ? 2.583 23.040 33.186 1.00 8.84 81 ILE D C 1
ATOM 610 O O . ILE A 1 81 ? 2.692 22.779 31.994 1.00 8.51 81 ILE D O 1
ATOM 615 N N . VAL A 1 82 ? 3.350 22.466 34.102 1.00 9.07 82 VAL D N 1
ATOM 616 C CA . VAL A 1 82 ? 4.365 21.494 33.693 1.00 8.35 82 VAL D CA 1
ATOM 617 C C . VAL A 1 82 ? 3.751 20.285 32.984 1.00 9.85 82 VAL D C 1
ATOM 618 O O . VAL A 1 82 ? 4.188 19.911 31.894 1.00 8.15 82 VAL D O 1
ATOM 622 N N . ARG A 1 83 ? 2.673 19.739 33.542 1.00 7.85 83 ARG D N 1
ATOM 623 C CA . ARG A 1 83 ? 2.042 18.589 32.916 1.00 7.37 83 ARG D CA 1
ATOM 624 C C . ARG A 1 83 ? 1.415 18.936 31.575 1.00 7.28 83 ARG D C 1
ATOM 625 O O . ARG A 1 83 ? 1.356 18.105 30.679 1.00 8.37 83 ARG D O 1
ATOM 633 N N . GLN A 1 84 ? 0.879 20.149 31.472 1.00 7.90 84 GLN D N 1
ATOM 634 C CA . GLN A 1 84 ? 0.345 20.640 30.199 1.00 8.77 84 GLN D CA 1
ATOM 635 C C . GLN A 1 84 ? 1.459 20.737 29.159 1.00 7.18 84 GLN D C 1
ATOM 636 O O . GLN A 1 84 ? 1.335 20.218 28.053 1.00 8.76 84 GLN D O 1
ATOM 642 N N . MET A 1 85 ? 2.571 21.352 29.553 1.00 7.46 85 MET D N 1
ATOM 643 C CA . MET A 1 85 ? 3.688 21.550 28.635 1.00 8.03 85 MET D CA 1
ATOM 644 C C . MET A 1 85 ? 4.319 20.237 28.177 1.00 9.68 85 MET D C 1
ATOM 645 O O . MET A 1 85 ? 4.766 20.117 27.041 1.00 10.50 85 MET D O 1
ATOM 650 N N . GLN A 1 86 ? 4.289 19.236 29.050 1.00 8.37 86 GLN D N 1
ATOM 651 C CA . GLN A 1 86 ? 4.792 17.897 28.719 1.00 8.95 86 GLN D CA 1
ATOM 652 C C . GLN A 1 86 ? 3.812 17.098 27.894 1.00 8.88 86 GLN D C 1
ATOM 653 O O . GLN A 1 86 ? 4.143 16.020 27.409 1.00 10.46 86 GLN D O 1
ATOM 659 N N . GLY A 1 87 ? 2.579 17.578 27.781 1.00 8.39 87 GLY D N 1
ATOM 660 C CA . GLY A 1 87 ? 1.556 16.831 27.062 1.00 11.12 87 GLY D CA 1
ATOM 661 C C . GLY A 1 87 ? 0.964 15.669 27.835 1.00 10.22 87 GLY D C 1
ATOM 662 O O . GLY A 1 87 ? 0.211 14.889 27.273 1.00 11.55 87 GLY D O 1
ATOM 663 N N . VAL A 1 88 ? 1.108 15.699 29.154 1.00 9.32 88 VAL D N 1
ATOM 664 C CA . VAL A 1 88 ? 0.509 14.666 29.997 1.00 9.39 88 VAL D CA 1
ATOM 665 C C . VAL A 1 88 ? -0.995 14.909 30.143 1.00 9.15 88 VAL D C 1
ATOM 666 O O . VAL A 1 88 ? -1.796 13.966 30.066 1.00 11.44 88 VAL D O 1
ATOM 670 N N . TYR A 1 89 ? -1.367 16.165 30.404 1.00 9.42 89 TYR D N 1
ATOM 671 C CA . TYR A 1 89 ? -2.777 16.551 30.478 1.00 11.02 89 TYR D CA 1
ATOM 672 C C . TYR A 1 89 ? -3.089 17.634 29.447 1.00 10.31 89 TYR D C 1
ATOM 673 O O . TYR A 1 89 ? -2.230 18.438 29.101 1.00 11.22 89 TYR D O 1
ATOM 682 N N . LYS A 1 90 ? -4.284 17.573 28.875 1.00 12.71 90 LYS D N 1
ATOM 683 C CA . LYS A 1 90 ? -4.710 18.534 27.875 1.00 12.64 90 LYS D CA 1
ATOM 684 C C . LYS A 1 90 ? -5.105 19.846 28.515 1.00 11.83 90 LYS D C 1
ATOM 685 O O . LYS A 1 90 ? -5.631 19.885 29.622 1.00 13.82 90 LYS D O 1
ATOM 691 N N . VAL A 1 91 ? -4.759 20.936 27.846 1.00 9.56 91 VAL D N 1
ATOM 692 C CA . VAL A 1 91 ? -5.218 22.255 28.255 1.00 9.81 91 VAL D CA 1
ATOM 693 C C . VAL A 1 91 ? -6.709 22.397 27.935 1.00 15.03 91 VAL D C 1
ATOM 694 O O . VAL A 1 91 ? -7.143 22.141 26.812 1.00 18.83 91 VAL D O 1
ATOM 698 N N . LYS A 1 92 ? -7.483 22.854 28.911 1.00 19.76 92 LYS D N 1
ATOM 699 C CA . LYS A 1 92 ? -8.915 23.064 28.689 1.00 24.56 92 LYS D CA 1
ATOM 700 C C . LYS A 1 92 ? -9.273 24.529 28.509 1.00 24.50 92 LYS D C 1
ATOM 701 O O . LYS A 1 92 ? -10.060 24.877 27.624 1.00 28.33 92 LYS D O 1
ATOM 707 N N . GLU A 1 93 ? -8.616 25.399 29.272 1.00 17.18 93 GLU D N 1
ATOM 708 C CA . GLU A 1 93 ? -8.970 26.818 29.248 1.00 18.19 93 GLU D CA 1
ATOM 709 C C . GLU A 1 93 ? -8.860 27.350 27.830 1.00 18.81 93 GLU D C 1
ATOM 710 O O . GLU A 1 93 ? -7.766 27.410 27.279 1.00 18.22 93 GLU D O 1
ATOM 716 N N . PRO A 1 94 ? -9.965 27.870 27.284 1.00 18.38 94 PRO D N 1
ATOM 717 C CA . PRO A 1 94 ? -9.922 28.353 25.908 1.00 19.17 94 PRO D CA 1
ATOM 718 C C . PRO A 1 94 ? -8.887 29.454 25.681 1.00 16.03 94 PRO D C 1
ATOM 719 O O . PRO A 1 94 ? -8.254 29.487 24.621 1.00 18.79 94 PRO D O 1
ATOM 723 N N . THR A 1 95 ? -8.641 30.288 26.693 1.00 17.50 95 THR D N 1
ATOM 724 C CA . THR A 1 95 ? -7.762 31.440 26.530 1.00 15.50 95 THR D CA 1
ATOM 725 C C . THR A 1 95 ? -6.277 31.069 26.459 1.00 14.21 95 THR D C 1
ATOM 726 O O . THR A 1 95 ? -5.426 31.926 26.225 1.00 15.21 95 THR D O 1
ATOM 730 N N . LEU A 1 96 ? -5.971 29.790 26.681 1.00 11.72 96 LEU D N 1
ATOM 731 C CA . LEU A 1 96 ? -4.580 29.329 26.684 1.00 11.08 96 LEU D CA 1
ATOM 732 C C . LEU A 1 96 ? -4.187 28.542 25.433 1.00 11.49 96 LEU D C 1
ATOM 733 O O . LEU A 1 96 ? -3.018 28.200 25.248 1.00 10.47 96 LEU D O 1
ATOM 738 N N . LYS A 1 97 ? -5.175 28.136 24.649 1.00 12.23 97 LYS D N 1
ATOM 739 C CA . LYS A 1 97 ? -4.944 27.143 23.594 1.00 10.92 97 LYS D CA 1
ATOM 740 C C . LYS A 1 97 ? -4.071 27.665 22.454 1.00 11.14 97 LYS D C 1
ATOM 741 O O . LYS A 1 97 ? -3.134 26.987 22.013 1.00 10.43 97 LYS D O 1
ATOM 747 N N . GLU A 1 98 ? -4.216 28.938 22.128 1.00 10.58 98 GLU D N 1
ATOM 748 C CA A GLU A 1 98 ? -3.386 29.496 21.083 0.50 11.16 98 GLU D CA 1
ATOM 749 C CA B GLU A 1 98 ? -3.397 29.555 21.092 0.50 10.98 98 GLU D CA 1
ATOM 750 C C . GLU A 1 98 ? -1.936 29.677 21.527 1.00 9.02 98 GLU D C 1
ATOM 751 O O . GLU A 1 98 ? -1.013 29.233 20.834 1.00 9.70 98 GLU D O 1
ATOM 762 N N . LYS A 1 99 ? -1.732 30.155 22.752 1.00 10.29 99 LYS D N 1
ATOM 763 C CA . LYS A 1 99 ? -0.383 30.279 23.277 1.00 8.86 99 LYS D CA 1
ATOM 764 C C . LYS A 1 99 ? 0.278 28.923 23.508 1.00 8.08 99 LYS D C 1
ATOM 765 O O . LYS A 1 99 ? 1.482 28.754 23.295 1.00 8.16 99 LYS D O 1
ATOM 771 N N . PHE A 1 100 ? -0.520 27.925 23.873 1.00 8.19 100 PHE D N 1
ATOM 772 C CA . PHE A 1 100 ? 0.024 26.598 24.060 1.00 8.40 100 PHE D CA 1
ATOM 773 C C . PHE A 1 100 ? 0.631 26.069 22.757 1.00 8.28 100 PHE D C 1
ATOM 774 O O . PHE A 1 100 ? 1.739 25.528 22.733 1.00 8.16 100 PHE D O 1
ATOM 782 N N . ALA A 1 101 ? -0.126 26.203 21.667 1.00 8.54 101 ALA D N 1
ATOM 783 C CA . ALA A 1 101 ? 0.349 25.759 20.355 1.00 7.61 101 ALA D CA 1
ATOM 784 C C . ALA A 1 101 ? 1.586 26.529 19.895 1.00 10.27 101 ALA D C 1
ATOM 785 O O . ALA A 1 101 ? 2.538 25.958 19.361 1.00 8.70 101 ALA D O 1
ATOM 787 N N . LYS A 1 102 ? 1.591 27.820 20.198 1.00 6.86 102 LYS D N 1
ATOM 788 C CA . LYS A 1 102 ? 2.715 28.676 19.834 1.00 9.78 102 LYS D CA 1
ATOM 789 C C . LYS A 1 102 ? 3.991 28.252 20.575 1.00 8.82 102 LYS D C 1
ATOM 790 O O . LYS A 1 102 ? 5.026 28.023 19.949 1.00 9.05 102 LYS D O 1
ATOM 796 N N . ILE A 1 103 ? 3.868 28.012 21.884 1.00 8.31 103 ILE D N 1
ATOM 797 C CA . ILE A 1 103 ? 4.985 27.542 22.686 1.00 9.83 103 ILE D CA 1
ATOM 798 C C . ILE A 1 103 ? 5.494 26.195 22.196 1.00 9.41 103 ILE D C 1
ATOM 799 O O . ILE A 1 103 ? 6.693 25.982 22.052 1.00 9.15 103 ILE D O 1
ATOM 804 N N . ALA A 1 104 ? 4.574 25.284 21.916 1.00 9.33 104 ALA D N 1
ATOM 805 C CA . ALA A 1 104 ? 4.981 23.956 21.473 1.00 12.17 104 ALA D CA 1
ATOM 806 C C . ALA A 1 104 ? 5.784 24.036 20.181 1.00 9.37 104 ALA D C 1
ATOM 807 O O . ALA A 1 104 ? 6.796 23.360 20.025 1.00 12.63 104 ALA D O 1
ATOM 809 N N . HIS A 1 105 ? 5.373 24.909 19.270 1.00 9.39 105 HIS D N 1
ATOM 810 C CA . HIS A 1 105 ? 6.080 25.023 18.012 1.00 10.34 105 HIS D CA 1
ATOM 811 C C . HIS A 1 105 ? 7.448 25.691 18.194 1.00 9.85 105 HIS D C 1
ATOM 812 O O . HIS A 1 105 ? 8.463 25.239 17.648 1.00 10.19 105 HIS D O 1
ATOM 819 N N . ILE A 1 106 ? 7.496 26.751 18.987 1.00 8.43 106 ILE D N 1
ATOM 820 C CA . ILE A 1 106 ? 8.762 27.416 19.260 1.00 8.93 106 ILE D CA 1
ATOM 821 C C . ILE A 1 106 ? 9.751 26.469 19.923 1.00 9.79 106 ILE D C 1
ATOM 822 O O . ILE A 1 106 ? 10.923 26.456 19.572 1.00 10.11 106 ILE D O 1
ATOM 827 N N . LYS A 1 107 ? 9.298 25.734 20.934 1.00 9.68 107 LYS D N 1
ATOM 828 C CA . LYS A 1 107 ? 10.201 24.838 21.639 1.00 10.94 107 LYS D CA 1
ATOM 829 C C . LYS A 1 107 ? 10.756 23.761 20.715 1.00 11.80 107 LYS D C 1
ATOM 830 O O . LYS A 1 107 ? 11.966 23.530 20.677 1.00 12.56 107 LYS D O 1
ATOM 836 N N . MET A 1 108 ? 9.897 23.182 19.886 1.00 11.59 108 MET D N 1
ATOM 837 C CA . MET A 1 108 ? 10.358 22.217 18.889 1.00 13.17 108 MET D CA 1
ATOM 838 C C . MET A 1 108 ? 11.378 22.798 17.915 1.00 14.59 108 MET D C 1
ATOM 839 O O . MET A 1 108 ? 12.326 22.127 17.515 1.00 17.09 108 MET D O 1
ATOM 844 N N . GLU A 1 109 ? 11.184 24.020 17.506 1.00 13.55 109 GLU D N 1
ATOM 845 C CA . GLU A 1 109 ? 12.043 24.653 16.536 1.00 16.33 109 GLU D CA 1
ATOM 846 C C . GLU A 1 109 ? 13.364 25.064 17.147 1.00 14.68 109 GLU D C 1
ATOM 847 O O . GLU A 1 109 ? 14.347 24.873 16.543 1.00 19.36 109 GLU D O 1
ATOM 853 N N . ARG A 1 110 ? 13.353 25.690 18.311 1.00 12.36 110 ARG D N 1
ATOM 854 C CA . ARG A 1 110 ? 14.568 26.289 18.894 1.00 12.48 110 ARG D CA 1
ATOM 855 C C . ARG A 1 110 ? 15.323 25.343 19.825 1.00 13.08 110 ARG D C 1
ATOM 856 O O . ARG A 1 110 ? 16.498 25.442 19.962 1.00 15.38 110 ARG D O 1
ATOM 864 N N . VAL A 1 111 ? 14.574 24.527 20.557 1.00 11.13 111 VAL D N 1
ATOM 865 C CA . VAL A 1 111 ? 15.146 23.743 21.665 1.00 14.68 111 VAL D CA 1
ATOM 866 C C . VAL A 1 111 ? 14.405 22.418 21.848 1.00 12.57 111 VAL D C 1
ATOM 867 O O . VAL A 1 111 ? 13.787 22.223 22.814 1.00 12.33 111 VAL D O 1
ATOM 871 N N . PRO A 1 112 ? 14.477 21.530 20.869 1.00 12.03 112 PRO D N 1
ATOM 872 C CA . PRO A 1 112 ? 13.584 20.372 20.892 1.00 13.87 112 PRO D CA 1
ATOM 873 C C . PRO A 1 112 ? 13.886 19.386 22.026 1.00 12.98 112 PRO D C 1
ATOM 874 O O . PRO A 1 112 ? 13.019 18.583 22.391 1.00 16.82 112 PRO D O 1
ATOM 878 N N . ASN A 1 113 ? 15.031 19.541 22.677 1.00 15.23 113 ASN D N 1
ATOM 879 C CA . ASN A 1 113 ? 15.328 18.689 23.824 1.00 17.21 113 ASN D CA 1
ATOM 880 C C . ASN A 1 113 ? 15.115 19.358 25.172 1.00 15.51 113 ASN D C 1
ATOM 881 O O . ASN A 1 113 ? 15.453 18.790 26.205 1.00 15.75 113 ASN D O 1
ATOM 886 N N . LEU A 1 114 ? 14.509 20.540 25.165 1.00 14.11 114 LEU D N 1
ATOM 887 C CA A LEU A 1 114 ? 14.052 21.193 26.391 0.50 11.72 114 LEU D CA 1
ATOM 888 C CA B LEU A 1 114 ? 14.095 21.178 26.403 0.50 12.05 114 LEU D CA 1
ATOM 889 C C . LEU A 1 114 ? 13.263 20.221 27.249 1.00 13.29 114 LEU D C 1
ATOM 890 O O . LEU A 1 114 ? 12.352 19.556 26.743 1.00 15.40 114 LEU D O 1
ATOM 899 N N . VAL A 1 115 ? 13.530 20.212 28.551 1.00 11.46 115 VAL D N 1
ATOM 900 C CA . VAL A 1 115 ? 12.705 19.470 29.501 1.00 12.35 115 VAL D CA 1
ATOM 901 C C . VAL A 1 115 ? 12.094 20.383 30.542 1.00 11.65 115 VAL D C 1
ATOM 902 O O . VAL A 1 115 ? 12.610 21.468 30.801 1.00 9.97 115 VAL D O 1
ATOM 906 N N . PHE A 1 116 ? 10.923 20.001 31.027 1.00 9.58 116 PHE D N 1
ATOM 907 C CA . PHE A 1 116 ? 10.211 20.736 32.067 1.00 10.11 116 PHE D CA 1
ATOM 908 C C . PHE A 1 116 ? 10.277 19.984 33.394 1.00 9.09 116 PHE D C 1
ATOM 909 O O . PHE A 1 116 ? 10.181 18.745 33.430 1.00 10.77 116 PHE D O 1
ATOM 917 N N . VAL A 1 117 ? 10.417 20.730 34.484 1.00 10.10 117 VAL D N 1
ATOM 918 C CA . VAL A 1 117 ? 10.524 20.154 35.815 1.00 10.68 117 VAL D CA 1
ATOM 919 C C . VAL A 1 117 ? 9.658 20.935 36.791 1.00 12.68 117 VAL D C 1
ATOM 920 O O . VAL A 1 117 ? 9.743 22.162 36.857 1.00 11.92 117 VAL D O 1
ATOM 924 N N . HIS A 1 118 ? 8.805 20.230 37.524 1.00 9.59 118 HIS D N 1
ATOM 925 C CA . HIS A 1 118 ? 7.973 20.846 38.553 1.00 10.30 118 HIS D CA 1
ATOM 926 C C . HIS A 1 118 ? 8.768 20.969 39.850 1.00 12.91 118 HIS D C 1
ATOM 927 O O . HIS A 1 118 ? 9.354 19.994 40.307 1.00 15.51 118 HIS D O 1
ATOM 934 N N . ILE A 1 119 ? 8.937 22.196 40.330 1.00 12.38 119 ILE D N 1
ATOM 935 C CA . ILE A 1 119 ? 9.619 22.454 41.601 1.00 13.25 119 ILE D CA 1
ATOM 936 C C . ILE A 1 119 ? 8.627 23.051 42.613 1.00 14.22 119 ILE D C 1
ATOM 937 O O . ILE A 1 119 ? 7.636 23.661 42.230 1.00 13.40 119 ILE D O 1
ATOM 942 N N . PRO A 1 120 ? 8.942 22.961 43.914 1.00 16.43 120 PRO D N 1
ATOM 943 C CA . PRO A 1 120 ? 8.169 23.636 44.967 1.00 18.90 120 PRO D CA 1
ATOM 944 C C . PRO A 1 120 ? 8.166 25.163 44.838 1.00 18.68 120 PRO D C 1
ATOM 945 O O . PRO A 1 120 ? 9.139 25.748 44.370 1.00 13.96 120 PRO D O 1
ATOM 949 N N . ARG A 1 121 ? 7.111 25.809 45.328 1.00 19.37 121 ARG D N 1
ATOM 950 C CA . ARG A 1 121 ? 6.991 27.263 45.212 1.00 20.73 121 ARG D CA 1
ATOM 951 C C . ARG A 1 121 ? 8.140 28.016 45.885 1.00 20.46 121 ARG D C 1
ATOM 952 O O . ARG A 1 121 ? 8.636 29.006 45.346 1.00 21.94 121 ARG D O 1
ATOM 960 N N . GLU A 1 122 ? 8.631 27.472 46.996 1.00 18.40 122 GLU D N 1
ATOM 961 C CA . GLU A 1 122 ? 9.785 28.035 47.699 1.00 23.08 122 GLU D CA 1
ATOM 962 C C . GLU A 1 122 ? 11.016 28.131 46.804 1.00 22.91 122 GLU D C 1
ATOM 963 O O . GLU A 1 122 ? 11.890 28.968 47.020 1.00 24.57 122 GLU D O 1
ATOM 969 N N . LYS A 1 123 ? 11.164 27.166 45.904 1.00 18.62 123 LYS D N 1
ATOM 970 C CA . LYS A 1 123 ? 12.319 27.127 45.022 1.00 20.51 123 LYS D CA 1
ATOM 971 C C . LYS A 1 123 ? 12.202 28.124 43.863 1.00 17.00 123 LYS D C 1
ATOM 972 O O . LYS A 1 123 ? 13.155 28.330 43.126 1.00 19.32 123 LYS D O 1
ATOM 978 N N . ASN A 1 124 ? 11.019 28.700 43.671 1.00 16.85 124 ASN D N 1
ATOM 979 C CA . ASN A 1 124 ? 10.828 29.656 42.584 1.00 15.86 124 ASN D CA 1
ATOM 980 C C . ASN A 1 124 ? 10.689 31.111 43.046 1.00 17.05 124 ASN D C 1
ATOM 981 O O . ASN A 1 124 ? 10.141 31.956 42.324 1.00 17.29 124 ASN D O 1
ATOM 986 N N . ALA A 1 125 ? 11.226 31.420 44.227 1.00 17.31 125 ALA D N 1
ATOM 987 C CA . ALA A 1 125 ? 11.016 32.729 44.823 1.00 16.32 125 ALA D CA 1
ATOM 988 C C . ALA A 1 125 ? 11.642 33.872 44.021 1.00 13.08 125 ALA D C 1
ATOM 989 O O . ALA A 1 125 ? 11.073 34.950 43.943 1.00 13.00 125 ALA D O 1
ATOM 991 N N . ARG A 1 126 ? 12.770 33.621 43.362 1.00 13.27 126 ARG D N 1
ATOM 992 C CA . ARG A 1 126 ? 13.421 34.678 42.589 1.00 13.38 126 ARG D CA 1
ATOM 993 C C . ARG A 1 126 ? 12.544 35.155 41.419 1.00 10.71 126 ARG D C 1
ATOM 994 O O . ARG A 1 126 ? 12.316 36.354 41.241 1.00 12.23 126 ARG D O 1
ATOM 1002 N N . ALA A 1 127 ? 12.054 34.204 40.631 1.00 10.53 127 ALA D N 1
ATOM 1003 C CA . ALA A 1 127 ? 11.177 34.547 39.512 1.00 11.11 127 ALA D CA 1
ATOM 1004 C C . ALA A 1 127 ? 9.922 35.265 40.000 1.00 10.05 127 ALA D C 1
ATOM 1005 O O . ALA A 1 127 ? 9.432 36.179 39.343 1.00 10.79 127 ALA D O 1
ATOM 1007 N N . ASP A 1 128 ? 9.349 34.799 41.107 1.00 11.04 128 ASP D N 1
ATOM 1008 C CA . ASP A 1 128 ? 8.221 35.510 41.701 1.00 12.07 128 ASP D CA 1
ATOM 1009 C C . ASP A 1 128 ? 8.547 36.960 42.057 1.00 11.65 128 ASP D C 1
ATOM 1010 O O . ASP A 1 128 ? 7.729 37.860 41.837 1.00 12.34 128 ASP D O 1
ATOM 1015 N N . GLU A 1 129 ? 9.724 37.182 42.637 1.00 12.71 129 GLU D N 1
ATOM 1016 C CA . GLU A 1 129 ? 10.162 38.535 42.957 1.00 13.98 129 GLU D CA 1
ATOM 1017 C C . GLU A 1 129 ? 10.240 39.392 41.702 1.00 12.77 129 GLU D C 1
ATOM 1018 O O . GLU A 1 129 ? 9.836 40.561 41.703 1.00 13.74 129 GLU D O 1
ATOM 1024 N N . LEU A 1 130 ? 10.710 38.793 40.610 1.00 12.07 130 LEU D N 1
ATOM 1025 C CA . LEU A 1 130 ? 10.866 39.536 39.365 1.00 12.27 130 LEU D CA 1
ATOM 1026 C C . LEU A 1 130 ? 9.507 39.969 38.814 1.00 10.66 130 LEU D C 1
ATOM 1027 O O . LEU A 1 130 ? 9.351 41.082 38.314 1.00 10.59 130 LEU D O 1
ATOM 1032 N N . VAL A 1 131 ? 8.518 39.082 38.898 1.00 10.57 131 VAL D N 1
ATOM 1033 C CA . VAL A 1 131 ? 7.147 39.426 38.511 1.00 9.65 131 VAL D CA 1
ATOM 1034 C C . VAL A 1 131 ? 6.681 40.652 39.296 1.00 11.19 131 VAL D C 1
ATOM 1035 O O . VAL A 1 131 ? 6.181 41.623 38.733 1.00 10.27 131 VAL D O 1
ATOM 1039 N N . ASN A 1 132 ? 6.817 40.580 40.618 1.00 10.48 132 ASN D N 1
ATOM 1040 C CA . ASN A 1 132 ? 6.263 41.610 41.478 1.00 12.18 132 ASN D CA 1
ATOM 1041 C C . ASN A 1 132 ? 7.029 42.927 41.393 1.00 13.61 132 ASN D C 1
ATOM 1042 O O . ASN A 1 132 ? 6.429 43.993 41.436 1.00 14.83 132 ASN D O 1
ATOM 1047 N N . GLU A 1 133 ? 8.320 42.845 41.095 1.00 14.54 133 GLU D N 1
ATOM 1048 C CA . GLU A 1 133 ? 9.125 44.036 40.829 1.00 13.22 133 GLU D CA 1
ATOM 1049 C C . GLU A 1 133 ? 8.592 44.789 39.611 1.00 13.71 133 GLU D C 1
ATOM 1050 O O . GLU A 1 133 ? 8.409 46.018 39.649 1.00 14.81 133 GLU D O 1
ATOM 1056 N N . ALA A 1 134 ? 8.293 44.045 38.550 1.00 11.70 134 ALA D N 1
ATOM 1057 C CA . ALA A 1 134 ? 7.799 44.626 37.316 1.00 14.02 134 ALA D CA 1
ATOM 1058 C C . ALA A 1 134 ? 6.430 45.260 37.522 1.00 14.25 134 ALA D C 1
ATOM 1059 O O . ALA A 1 134 ? 6.185 46.361 37.038 1.00 13.32 134 ALA D O 1
ATOM 1061 N N . ILE A 1 135 ? 5.520 44.548 38.187 1.00 11.24 135 ILE D N 1
ATOM 1062 C CA . ILE A 1 135 ? 4.192 45.106 38.429 1.00 12.38 135 ILE D CA 1
ATOM 1063 C C . ILE A 1 135 ? 4.240 46.339 39.333 1.00 13.38 135 ILE D C 1
ATOM 1064 O O . ILE A 1 135 ? 3.661 47.381 39.001 1.00 13.78 135 ILE D O 1
ATOM 1069 N N . ASP A 1 136 ? 5.011 46.258 40.414 1.00 13.88 136 ASP D N 1
ATOM 1070 C CA . ASP A 1 136 ? 5.117 47.381 41.345 1.00 15.07 136 ASP D CA 1
ATOM 1071 C C . ASP A 1 136 ? 5.634 48.605 40.594 1.00 16.66 136 ASP D C 1
ATOM 1072 O O . ASP A 1 136 ? 5.204 49.736 40.863 1.00 20.61 136 ASP D O 1
ATOM 1077 N N . LYS A 1 137 ? 6.630 48.407 39.731 1.00 16.28 137 LYS D N 1
ATOM 1078 C CA . LYS A 1 137 ? 7.275 49.532 39.069 1.00 16.31 137 LYS D CA 1
ATOM 1079 C C . LYS A 1 137 ? 6.334 50.175 38.059 1.00 19.82 137 LYS D C 1
ATOM 1080 O O . LYS A 1 137 ? 6.198 51.396 38.033 1.00 21.08 137 LYS D O 1
ATOM 1086 N N . ALA A 1 138 ? 5.506 49.352 37.424 1.00 18.06 138 ALA D N 1
ATOM 1087 C CA . ALA A 1 138 ? 4.534 49.834 36.445 1.00 21.55 138 ALA D CA 1
ATOM 1088 C C . ALA A 1 138 ? 3.409 50.624 37.112 1.00 22.85 138 ALA D C 1
ATOM 1089 O O . ALA A 1 138 ? 2.968 51.649 36.588 1.00 26.09 138 ALA D O 1
ATOM 1091 N N . LEU A 1 139 ? 3.055 50.227 38.329 1.00 24.19 139 LEU D N 1
ATOM 1092 C CA . LEU A 1 139 ? 1.962 50.862 39.061 1.00 24.98 139 LEU D CA 1
ATOM 1093 C C . LEU A 1 139 ? 2.411 52.126 39.783 1.00 28.09 139 LEU D C 1
ATOM 1094 O O . LEU A 1 139 ? 1.583 52.926 40.213 1.00 28.98 139 LEU D O 1
ATOM 1099 N N . SER A 1 140 ? 3.711 52.224 40.039 1.00 27.91 140 SER D N 1
ATOM 1100 C CA . SER A 1 140 ? 4.253 53.274 40.895 1.00 27.93 140 SER D CA 1
ATOM 1101 C C . SER A 1 140 ? 4.145 54.637 40.219 1.00 30.71 140 SER D C 1
ATOM 1102 O O . SER A 1 140 ? 4.341 55.674 40.853 1.00 34.19 140 SER D O 1
ATOM 1106 N N . MET B 1 1 ? -16.339 10.001 38.350 1.00 16.43 1 MET B N 1
ATOM 1107 C CA . MET B 1 1 ? -16.854 11.386 38.117 1.00 12.55 1 MET B CA 1
ATOM 1108 C C . MET B 1 1 ? -16.012 12.116 37.077 1.00 13.33 1 MET B C 1
ATOM 1109 O O . MET B 1 1 ? -14.801 11.881 36.953 1.00 14.01 1 MET B O 1
ATOM 1114 N N . ASN B 1 2 ? -16.612 13.121 36.441 1.00 12.11 2 ASN B N 1
ATOM 1115 C CA . ASN B 1 2 ? -15.843 14.026 35.598 1.00 12.83 2 ASN B CA 1
ATOM 1116 C C . ASN B 1 2 ? -15.744 15.449 36.124 1.00 13.67 2 ASN B C 1
ATOM 1117 O O . ASN B 1 2 ? -14.985 16.265 35.601 1.00 13.22 2 ASN B O 1
ATOM 1122 N N . LYS B 1 3 ? -16.372 15.683 37.268 1.00 12.45 3 LYS B N 1
ATOM 1123 C CA . LYS B 1 3 ? -16.250 16.956 37.955 1.00 10.27 3 LYS B CA 1
ATOM 1124 C C . LYS B 1 3 ? -16.685 16.735 39.391 1.00 9.22 3 LYS B C 1
ATOM 1125 O O . LYS B 1 3 ? -17.556 15.910 39.665 1.00 10.41 3 LYS B O 1
ATOM 1131 N N . ILE B 1 4 ? -16.026 17.430 40.307 1.00 8.25 4 ILE B N 1
ATOM 1132 C CA . ILE B 1 4 ? -16.443 17.442 41.706 1.00 8.39 4 ILE B CA 1
ATOM 1133 C C . ILE B 1 4 ? -17.035 18.813 42.050 1.00 10.08 4 ILE B C 1
ATOM 1134 O O . ILE B 1 4 ? -16.467 19.846 41.688 1.00 10.16 4 ILE B O 1
ATOM 1139 N N . ILE B 1 5 ? -18.253 18.803 42.585 1.00 8.31 5 ILE B N 1
ATOM 1140 C CA . ILE B 1 5 ? -18.940 20.023 42.987 1.00 8.16 5 ILE B CA 1
ATOM 1141 C C . ILE B 1 5 ? -18.978 20.103 44.504 1.00 7.94 5 ILE B C 1
ATOM 1142 O O . ILE B 1 5 ? -19.302 19.125 45.189 1.00 10.34 5 ILE B O 1
ATOM 1147 N N . ILE B 1 6 ? -18.539 21.233 45.039 1.00 7.66 6 ILE B N 1
ATOM 1148 C CA . ILE B 1 6 ? -18.541 21.433 46.480 1.00 9.70 6 ILE B CA 1
ATOM 1149 C C . ILE B 1 6 ? -19.488 22.558 46.806 1.00 9.61 6 ILE B C 1
ATOM 1150 O O . ILE B 1 6 ? -19.435 23.598 46.152 1.00 16.37 6 ILE B O 1
ATOM 1155 N N . TYR B 1 7 ? -20.491 22.277 47.626 1.00 7.55 7 TYR B N 1
ATOM 1156 C CA . TYR B 1 7 ? -21.325 23.337 48.211 1.00 7.63 7 TYR B CA 1
ATOM 1157 C C . TYR B 1 7 ? -20.781 23.631 49.607 1.00 9.27 7 TYR B C 1
ATOM 1158 O O . TYR B 1 7 ? -20.642 22.730 50.433 1.00 9.43 7 TYR B O 1
ATOM 1167 N N . THR B 1 8 ? -20.519 24.889 49.905 1.00 8.20 8 THR B N 1
ATOM 1168 C CA . THR B 1 8 ? -20.075 25.202 51.241 1.00 7.60 8 THR B CA 1
ATOM 1169 C C . THR B 1 8 ? -20.667 26.485 51.777 1.00 7.57 8 THR B C 1
ATOM 1170 O O . THR B 1 8 ? -21.052 27.387 51.027 1.00 8.05 8 THR B O 1
ATOM 1174 N N . ASP B 1 9 ? -20.852 26.504 53.088 1.00 6.87 9 ASP B N 1
ATOM 1175 C CA . ASP B 1 9 ? -21.350 27.677 53.781 1.00 8.09 9 ASP B CA 1
ATOM 1176 C C . ASP B 1 9 ? -20.700 27.712 55.148 1.00 7.02 9 ASP B C 1
ATOM 1177 O O . ASP B 1 9 ? -20.490 26.672 55.770 1.00 6.63 9 ASP B O 1
ATOM 1182 N N . GLY B 1 10 ? -20.391 28.913 55.620 1.00 6.80 10 GLY B N 1
ATOM 1183 C CA . GLY B 1 10 ? -20.088 29.125 57.021 1.00 8.09 10 GLY B CA 1
ATOM 1184 C C . GLY B 1 10 ? -20.902 30.294 57.501 1.00 7.14 10 GLY B C 1
ATOM 1185 O O . GLY B 1 10 ? -21.275 31.169 56.710 1.00 11.47 10 GLY B O 1
ATOM 1186 N N . GLY B 1 11 ? -21.208 30.305 58.786 1.00 6.73 11 GLY B N 1
ATOM 1187 C CA . GLY B 1 11 ? -21.992 31.409 59.336 1.00 9.26 11 GLY B CA 1
ATOM 1188 C C . GLY B 1 11 ? -21.707 31.584 60.808 1.00 8.32 11 GLY B C 1
ATOM 1189 O O . GLY B 1 11 ? -21.627 30.602 61.545 1.00 7.62 11 GLY B O 1
ATOM 1190 N N . ALA B 1 12 ? -21.688 32.844 61.241 1.00 7.72 12 ALA B N 1
ATOM 1191 C CA . ALA B 1 12 ? -21.639 33.213 62.651 1.00 8.41 12 ALA B CA 1
ATOM 1192 C C . ALA B 1 12 ? -22.910 33.963 63.003 1.00 7.67 12 ALA B C 1
ATOM 1193 O O . ALA B 1 12 ? -23.371 34.804 62.240 1.00 9.37 12 ALA B O 1
ATOM 1195 N N . ARG B 1 13 ? -23.446 33.690 64.184 1.00 7.46 13 ARG B N 1
ATOM 1196 C CA . ARG B 1 13 ? -24.661 34.359 64.607 1.00 6.74 13 ARG B CA 1
ATOM 1197 C C . ARG B 1 13 ? -24.423 35.769 65.114 1.00 7.16 13 ARG B C 1
ATOM 1198 O O . ARG B 1 13 ? -25.375 36.542 65.279 1.00 8.88 13 ARG B O 1
ATOM 1206 N N . GLY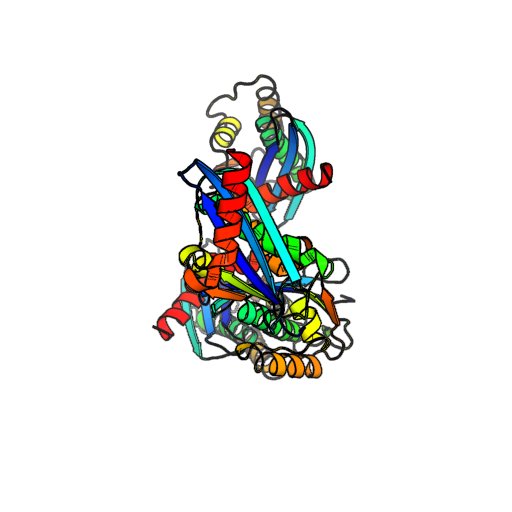 B 1 14 ? -23.164 36.074 65.411 1.00 7.28 14 GLY B N 1
ATOM 1207 C CA . GLY B 1 14 ? -22.746 37.431 65.759 1.00 6.97 14 GLY B CA 1
ATOM 1208 C C . GLY B 1 14 ? -21.378 37.658 65.185 1.00 7.55 14 GLY B C 1
ATOM 1209 O O . GLY B 1 14 ? -20.833 36.797 64.487 1.00 7.56 14 GLY B O 1
ATOM 1210 N N . ASN B 1 15 ? -20.809 38.821 65.473 1.00 6.49 15 ASN B N 1
ATOM 1211 C CA . ASN B 1 15 ? -19.501 39.192 64.945 1.00 6.59 15 ASN B CA 1
ATOM 1212 C C . ASN B 1 15 ? -18.608 39.748 66.040 1.00 8.63 15 ASN B C 1
ATOM 1213 O O . ASN B 1 15 ? -18.442 40.957 66.169 1.00 8.55 15 ASN B O 1
ATOM 1218 N N . PRO B 1 16 ? -18.147 38.867 66.934 1.00 8.34 16 PRO B N 1
ATOM 1219 C CA . PRO B 1 16 ? -18.199 37.410 66.816 1.00 8.85 16 PRO B CA 1
ATOM 1220 C C . PRO B 1 16 ? -19.363 36.803 67.596 1.00 9.18 16 PRO B C 1
ATOM 1221 O O . PRO B 1 16 ? -19.919 37.435 68.494 1.00 9.55 16 PRO B O 1
ATOM 1225 N N . GLY B 1 17 ? -19.740 35.579 67.236 1.00 7.31 17 GLY B N 1
ATOM 1226 C CA . GLY B 1 17 ? -20.768 34.823 67.928 1.00 7.68 17 GLY B CA 1
ATOM 1227 C C . GLY B 1 17 ? -20.674 33.373 67.512 1.00 5.92 17 GLY B C 1
ATOM 1228 O O . GLY B 1 17 ? -19.806 33.015 66.716 1.00 7.08 17 GLY B O 1
ATOM 1229 N N . PRO B 1 18 ? -21.513 32.525 68.106 1.00 7.17 18 PRO B N 1
ATOM 1230 C CA . PRO B 1 18 ? -21.520 31.093 67.770 1.00 7.95 18 PRO B CA 1
ATOM 1231 C C . PRO B 1 18 ? -21.485 30.880 66.264 1.00 8.26 18 PRO B C 1
ATOM 1232 O O . PRO B 1 18 ? -22.310 31.454 65.548 1.00 7.21 18 PRO B O 1
ATOM 1236 N N . ALA B 1 19 ? -20.572 30.029 65.801 1.00 7.12 19 ALA B N 1
ATOM 1237 C CA . ALA B 1 19 ? -20.326 29.895 64.363 1.00 5.52 19 ALA B CA 1
ATOM 1238 C C . ALA B 1 19 ? -20.203 28.432 63.949 1.00 7.50 19 ALA B C 1
ATOM 1239 O O . ALA B 1 19 ? -19.810 27.563 64.745 1.00 7.66 19 ALA B O 1
ATOM 1241 N N . GLY B 1 20 ? -20.491 28.172 62.681 1.00 7.12 20 GLY B N 1
ATOM 1242 C CA . GLY B 1 20 ? -20.444 26.813 62.176 1.00 8.48 20 GLY B CA 1
ATOM 1243 C C . GLY B 1 20 ? -20.137 26.785 60.704 1.00 7.21 20 GLY B C 1
ATOM 1244 O O . GLY B 1 20 ? -20.158 27.821 60.002 1.00 7.36 20 GLY B O 1
ATOM 1245 N N . ILE B 1 21 ? -19.799 25.582 60.244 1.00 6.31 21 ILE B N 1
ATOM 1246 C CA . ILE B 1 21 ? -19.468 25.340 58.841 1.00 7.12 21 ILE B CA 1
ATOM 1247 C C . ILE B 1 21 ? -20.204 24.125 58.322 1.00 6.76 21 ILE B C 1
ATOM 1248 O O . ILE B 1 21 ? -20.567 23.248 59.097 1.00 7.09 21 ILE B O 1
ATOM 1253 N N . GLY B 1 22 ? -20.477 24.121 57.017 1.00 7.38 22 GLY B N 1
ATOM 1254 C CA . GLY B 1 22 ? -21.151 22.996 56.358 1.00 7.17 22 GLY B CA 1
ATOM 1255 C C . GLY B 1 22 ? -20.579 22.795 54.968 1.00 8.20 22 GLY B C 1
ATOM 1256 O O . GLY B 1 22 ? -20.345 23.766 54.240 1.00 7.47 22 GLY B O 1
ATOM 1257 N N . VAL B 1 23 ? -20.366 21.536 54.590 1.00 8.37 23 VAL B N 1
ATOM 1258 C CA . VAL B 1 23 ? -19.746 21.205 53.311 1.00 7.76 23 VAL B CA 1
ATOM 1259 C C . VAL B 1 23 ? -20.465 20.004 52.716 1.00 8.00 23 VAL B C 1
ATOM 1260 O O . VAL B 1 23 ? -20.636 18.986 53.391 1.00 9.50 23 VAL B O 1
ATOM 1264 N N . VAL B 1 24 ? -20.906 20.118 51.471 1.00 7.76 24 VAL B N 1
ATOM 1265 C CA . VAL B 1 24 ? -21.435 18.961 50.753 1.00 7.51 24 VAL B CA 1
ATOM 1266 C C . VAL B 1 24 ? -20.607 18.786 49.492 1.00 7.69 24 VAL B C 1
ATOM 1267 O O . VAL B 1 24 ? -20.482 19.707 48.698 1.00 8.55 24 VAL B O 1
ATOM 1271 N N . ILE B 1 25 ? -20.061 17.592 49.293 1.00 7.28 25 ILE B N 1
ATOM 1272 C CA . ILE B 1 25 ? -19.321 17.306 48.061 1.00 8.43 25 ILE B CA 1
ATOM 1273 C C . ILE B 1 25 ? -20.137 16.344 47.228 1.00 7.39 25 ILE B C 1
ATOM 1274 O O . ILE B 1 25 ? -20.639 15.347 47.756 1.00 8.67 25 ILE B O 1
ATOM 1279 N N . THR B 1 26 ? -20.349 16.699 45.966 1.00 8.43 26 THR B N 1
ATOM 1280 C CA . THR B 1 26 ? -21.085 15.832 45.042 1.00 7.38 26 THR B CA 1
ATOM 1281 C C . THR B 1 26 ? -20.263 15.564 43.795 1.00 8.89 26 THR B C 1
ATOM 1282 O O . THR B 1 26 ? -19.288 16.256 43.508 1.00 8.06 26 THR B O 1
ATOM 1286 N N . ASP B 1 27 ? -20.684 14.565 43.027 1.00 9.75 27 ASP B N 1
ATOM 1287 C CA . ASP B 1 27 ? -20.183 14.424 41.658 1.00 9.95 27 ASP B CA 1
ATOM 1288 C C . ASP B 1 27 ? -21.058 15.243 40.734 1.00 10.55 27 ASP B C 1
ATOM 1289 O O . ASP B 1 27 ? -21.935 15.976 41.189 1.00 10.32 27 ASP B O 1
ATOM 1294 N N . GLU B 1 28 ? -20.802 15.161 39.437 1.00 11.07 28 GLU B N 1
ATOM 1295 C CA . GLU B 1 28 ? -21.510 16.013 38.492 1.00 12.81 28 GLU B CA 1
ATOM 1296 C C . GLU B 1 28 ? -22.979 15.612 38.347 1.00 13.21 28 GLU B C 1
ATOM 1297 O O . GLU B 1 28 ? -23.782 16.356 37.784 1.00 19.42 28 GLU B O 1
ATOM 1303 N N . LYS B 1 29 ? -23.306 14.400 38.787 1.00 12.36 29 LYS B N 1
ATOM 1304 C CA . LYS B 1 29 ? -24.665 13.891 38.741 1.00 14.13 29 LYS B CA 1
ATOM 1305 C C . LYS B 1 29 ? -25.489 14.310 39.967 1.00 13.31 29 LYS B C 1
ATOM 1306 O O . LYS B 1 29 ? -26.674 13.981 40.068 1.00 17.49 29 LYS B O 1
ATOM 1312 N N . GLY B 1 30 ? -24.835 14.938 40.944 1.00 11.98 30 GLY B N 1
ATOM 1313 C CA . GLY B 1 30 ? -25.491 15.311 42.189 1.00 14.44 30 GLY B CA 1
ATOM 1314 C C . GLY B 1 30 ? -25.562 14.207 43.231 1.00 15.25 30 GLY B C 1
ATOM 1315 O O . GLY B 1 30 ? -26.264 14.342 44.235 1.00 14.71 30 GLY B O 1
ATOM 1316 N N . ASN B 1 31 ? -24.761 13.160 43.058 1.00 10.86 31 ASN B N 1
ATOM 1317 C CA . ASN B 1 31 ? -24.611 12.155 44.105 1.00 11.10 31 ASN B CA 1
ATOM 1318 C C . ASN B 1 31 ? -23.748 12.716 45.229 1.00 10.75 31 ASN B C 1
ATOM 1319 O O . ASN B 1 31 ? -22.620 13.131 44.993 1.00 12.31 31 ASN B O 1
ATOM 1324 N N . THR B 1 32 ? -24.237 12.631 46.454 1.00 11.37 32 THR B N 1
ATOM 1325 C CA . THR B 1 32 ? -23.487 13.154 47.588 1.00 10.85 32 THR B CA 1
ATOM 1326 C C . THR B 1 32 ? -22.356 12.204 47.934 1.00 9.60 32 THR B C 1
ATOM 1327 O O . THR B 1 32 ? -22.575 11.002 48.154 1.00 12.01 32 THR B O 1
ATOM 1331 N N . LEU B 1 33 ? -21.135 12.728 47.859 1.00 8.47 33 LEU B N 1
ATOM 1332 C CA . LEU B 1 33 ? -19.919 11.968 48.151 1.00 9.80 33 LEU B CA 1
ATOM 1333 C C . LEU B 1 33 ? -19.441 12.124 49.592 1.00 9.09 33 LEU B C 1
ATOM 1334 O O . LEU B 1 33 ? -18.757 11.247 50.117 1.00 10.06 33 LEU B O 1
ATOM 1339 N N . HIS B 1 34 ? -19.771 13.255 50.218 1.00 8.97 34 HIS B N 1
ATOM 1340 C CA . HIS B 1 34 ? -19.284 13.542 51.562 1.00 9.69 34 HIS B CA 1
ATOM 1341 C C . HIS B 1 34 ? -20.043 14.738 52.088 1.00 8.28 34 HIS B C 1
ATOM 1342 O O . HIS B 1 34 ? -20.415 15.628 51.321 1.00 8.31 34 HIS B O 1
ATOM 1349 N N . GLU B 1 35 ? -20.278 14.740 53.396 1.00 8.55 35 GLU B N 1
ATOM 1350 C CA . GLU B 1 35 ? -20.737 15.931 54.114 1.00 7.66 35 GLU B CA 1
ATOM 1351 C C . GLU B 1 35 ? -19.848 16.139 55.330 1.00 9.10 35 GLU B C 1
ATOM 1352 O O . GLU B 1 35 ? -19.506 15.191 56.050 1.00 10.74 35 GLU B O 1
ATOM 1358 N N . SER B 1 36 ? -19.559 17.403 55.619 1.00 7.65 36 SER B N 1
ATOM 1359 C CA . SER B 1 36 ? -18.916 17.810 56.867 1.00 9.92 36 SER B CA 1
ATOM 1360 C C . SER B 1 36 ? -19.765 18.876 57.522 1.00 9.11 36 SER B C 1
ATOM 1361 O O . SER B 1 36 ? -20.332 19.727 56.845 1.00 9.06 36 SER B O 1
ATOM 1364 N N . SER B 1 37 ? -19.607 18.993 58.833 1.00 8.68 37 SER B N 1
ATOM 1365 C CA . SER B 1 37 ? -20.160 20.117 59.565 1.00 8.83 37 SER B CA 1
ATOM 1366 C C . SER B 1 37 ? -19.470 20.238 60.908 1.00 8.88 37 SER B C 1
ATOM 1367 O O . SER B 1 37 ? -18.918 19.266 61.444 1.00 10.83 37 SER B O 1
ATOM 1370 N N . ALA B 1 38 ? -19.437 21.452 61.437 1.00 7.32 38 ALA B N 1
ATOM 1371 C CA . ALA B 1 38 ? -18.812 21.666 62.730 1.00 7.79 38 ALA B CA 1
ATOM 1372 C C . ALA B 1 38 ? -19.251 22.986 63.301 1.00 7.73 38 ALA B C 1
ATOM 1373 O O . ALA B 1 38 ? -19.449 23.963 62.577 1.00 8.35 38 ALA B O 1
ATOM 1375 N N . TYR B 1 39 ? -19.314 23.032 64.622 1.00 9.15 39 TYR B N 1
ATOM 1376 C CA . TYR B 1 39 ? -19.276 24.273 65.372 1.00 6.78 39 TYR B CA 1
ATOM 1377 C C . TYR B 1 39 ? -17.815 24.661 65.529 1.00 7.85 39 TYR B C 1
ATOM 1378 O O . TYR B 1 39 ? -16.974 23.830 65.902 1.00 9.59 39 TYR B O 1
ATOM 1387 N N . ILE B 1 40 ? -17.504 25.929 65.256 1.00 7.71 40 ILE B N 1
ATOM 1388 C CA . ILE B 1 40 ? -16.118 26.370 65.181 1.00 8.86 40 ILE B CA 1
ATOM 1389 C C . ILE B 1 40 ? -15.797 27.462 66.196 1.00 8.27 40 ILE B C 1
ATOM 1390 O O . ILE B 1 40 ? -14.802 28.187 66.073 1.00 10.09 40 ILE B O 1
ATOM 1395 N N . GLY B 1 41 ? -16.486 27.382 67.321 1.00 8.68 41 GLY B N 1
ATOM 1396 C CA . GLY B 1 41 ? -16.343 28.397 68.363 1.00 7.80 41 GLY B CA 1
ATOM 1397 C C . GLY B 1 41 ? -17.034 29.691 67.976 1.00 8.61 41 GLY B C 1
ATOM 1398 O O . GLY B 1 41 ? -17.972 29.677 67.180 1.00 8.36 41 GLY B O 1
ATOM 1399 N N . GLU B 1 42 ? -16.619 30.795 68.595 1.00 9.57 42 GLU B N 1
ATOM 1400 C CA . GLU B 1 42 ? -17.184 32.108 68.306 1.00 7.68 42 GLU B CA 1
ATOM 1401 C C . GLU B 1 42 ? -16.240 32.944 67.468 1.00 9.32 42 GLU B C 1
ATOM 1402 O O . GLU B 1 42 ? -15.135 33.289 67.882 1.00 12.88 42 GLU B O 1
ATOM 1408 N N . THR B 1 43 ? -16.646 33.181 66.236 1.00 8.17 43 THR B N 1
ATOM 1409 C CA . THR B 1 43 ? -15.823 33.894 65.267 1.00 9.57 43 THR B CA 1
ATOM 1410 C C . THR B 1 43 ? -16.728 34.926 64.616 1.00 7.84 43 THR B C 1
ATOM 1411 O O . THR B 1 43 ? -17.942 34.938 64.845 1.00 7.21 43 THR B O 1
ATOM 1415 N N . THR B 1 44 ? -16.142 35.778 63.787 1.00 8.07 44 THR B N 1
ATOM 1416 C CA . THR B 1 44 ? -16.962 36.625 62.931 1.00 9.18 44 THR B CA 1
ATOM 1417 C C . THR B 1 44 ? -17.378 35.877 61.672 1.00 8.02 44 THR B C 1
ATOM 1418 O O . THR B 1 44 ? -16.861 34.790 61.358 1.00 8.37 44 THR B O 1
ATOM 1422 N N . ASN B 1 45 ? -18.376 36.411 60.983 1.00 8.27 45 ASN B N 1
ATOM 1423 C CA . ASN B 1 45 ? -18.948 35.690 59.864 1.00 8.98 45 ASN B CA 1
ATOM 1424 C C . ASN B 1 45 ? -17.948 35.467 58.728 1.00 7.76 45 ASN B C 1
ATOM 1425 O O . ASN B 1 45 ? -17.941 34.400 58.111 1.00 7.37 45 ASN B O 1
ATOM 1430 N N . ASN B 1 46 ? -17.121 36.469 58.434 1.00 6.90 46 ASN B N 1
ATOM 1431 C CA . ASN B 1 46 ? -16.124 36.292 57.364 1.00 7.16 46 ASN B CA 1
ATOM 1432 C C . ASN B 1 46 ? -15.218 35.111 57.675 1.00 8.06 46 ASN B C 1
ATOM 1433 O O . ASN B 1 46 ? -14.910 34.291 56.812 1.00 7.99 46 ASN B O 1
ATOM 1438 N N . VAL B 1 47 ? -14.782 35.025 58.925 1.00 7.31 47 VAL B N 1
ATOM 1439 C CA . VAL B 1 47 ? -13.902 33.936 59.323 1.00 8.19 47 VAL B CA 1
ATOM 1440 C C . VAL B 1 47 ? -14.586 32.578 59.184 1.00 6.49 47 VAL B C 1
ATOM 1441 O O . VAL B 1 47 ? -13.989 31.646 58.635 1.00 7.17 47 VAL B O 1
ATOM 1445 N N . ALA B 1 48 ? -15.870 32.507 59.521 1.00 6.13 48 ALA B N 1
ATOM 1446 C CA . ALA B 1 48 ? -16.621 31.272 59.361 1.00 6.63 48 ALA B CA 1
ATOM 1447 C C . ALA B 1 48 ? -16.712 30.850 57.897 1.00 7.16 48 ALA B C 1
ATOM 1448 O O . ALA B 1 48 ? -16.569 29.671 57.566 1.00 7.93 48 ALA B O 1
ATOM 1450 N N . GLU B 1 49 ? -16.934 31.814 57.012 1.00 6.30 49 GLU B N 1
ATOM 1451 C CA . GLU B 1 49 ? -17.031 31.499 55.585 1.00 7.36 49 GLU B CA 1
ATOM 1452 C C . GLU B 1 49 ? -15.688 31.010 55.038 1.00 6.78 49 GLU B C 1
ATOM 1453 O O . GLU B 1 49 ? -15.623 29.990 54.336 1.00 7.98 49 GLU B O 1
ATOM 1459 N N A TYR B 1 50 ? -14.596 31.637 55.451 0.50 6.84 50 TYR B N 1
ATOM 1460 N N B TYR B 1 50 ? -14.611 31.619 55.424 0.50 6.84 50 TYR B N 1
ATOM 1461 C CA A TYR B 1 50 ? -13.282 31.147 55.048 0.50 6.96 50 TYR B CA 1
ATOM 1462 C CA B TYR B 1 50 ? -13.291 31.128 55.063 0.50 6.96 50 TYR B CA 1
ATOM 1463 C C A TYR B 1 50 ? -13.023 29.755 55.598 0.50 7.16 50 TYR B C 1
ATOM 1464 C C B TYR B 1 50 ? -13.001 29.746 55.614 0.50 7.16 50 TYR B C 1
ATOM 1465 O O A TYR B 1 50 ? -12.457 28.910 54.893 0.50 8.33 50 TYR B O 1
ATOM 1466 O O B TYR B 1 50 ? -12.502 28.916 54.918 0.50 8.33 50 TYR B O 1
ATOM 1483 N N . GLU B 1 51 ? -13.389 29.516 56.859 1.00 7.31 51 GLU B N 1
ATOM 1484 C CA . GLU B 1 51 ? -13.108 28.227 57.487 1.00 7.39 51 GLU B CA 1
ATOM 1485 C C . GLU B 1 51 ? -13.920 27.121 56.829 1.00 8.14 51 GLU B C 1
ATOM 1486 O O . GLU B 1 51 ? -13.445 25.996 56.682 1.00 8.06 51 GLU B O 1
ATOM 1492 N N . ALA B 1 52 ? -15.129 27.429 56.390 1.00 7.13 52 ALA B N 1
ATOM 1493 C CA . ALA B 1 52 ? -15.898 26.442 55.651 1.00 8.02 52 ALA B CA 1
ATOM 1494 C C . ALA B 1 52 ? -15.196 26.061 54.349 1.00 7.29 52 ALA B C 1
ATOM 1495 O O . ALA B 1 52 ? -15.125 24.889 53.993 1.00 7.87 52 ALA B O 1
ATOM 1497 N N . LEU B 1 53 ? -14.692 27.053 53.629 1.00 8.51 53 LEU B N 1
ATOM 1498 C CA . LEU B 1 53 ? -14.056 26.793 52.346 1.00 7.69 53 LEU B CA 1
ATOM 1499 C C . LEU B 1 53 ? -12.751 26.029 52.553 1.00 8.97 53 LEU B C 1
ATOM 1500 O O . LEU B 1 53 ? -12.446 25.090 51.806 1.00 10.01 53 LEU B O 1
ATOM 1505 N N . ILE B 1 54 ? -11.991 26.382 53.587 1.00 8.77 54 ILE B N 1
ATOM 1506 C CA . ILE B 1 54 ? -10.771 25.646 53.911 1.00 8.91 54 ILE B CA 1
ATOM 1507 C C . ILE B 1 54 ? -11.121 24.192 54.223 1.00 10.02 54 ILE B C 1
ATOM 1508 O O . ILE B 1 54 ? -10.466 23.279 53.709 1.00 10.38 54 ILE B O 1
ATOM 1513 N N . ARG B 1 55 ? -12.154 23.967 55.037 1.00 8.17 55 ARG B N 1
ATOM 1514 C CA . ARG B 1 55 ? -12.542 22.603 55.393 1.00 9.50 55 ARG B CA 1
ATOM 1515 C C . ARG B 1 55 ? -12.956 21.836 54.134 1.00 9.13 55 ARG B C 1
ATOM 1516 O O . ARG B 1 55 ? -12.579 20.668 53.956 1.00 9.55 55 ARG B O 1
ATOM 1524 N N . ALA B 1 56 ? -13.698 22.490 53.248 1.00 8.45 56 ALA B N 1
ATOM 1525 C CA . ALA B 1 56 ? -14.158 21.864 52.006 1.00 9.33 56 ALA B CA 1
ATOM 1526 C C . ALA B 1 56 ? -12.989 21.397 51.160 1.00 9.82 56 ALA B C 1
ATOM 1527 O O . ALA B 1 56 ? -12.979 20.255 50.670 1.00 11.14 56 ALA B O 1
ATOM 1529 N N . LEU B 1 57 ? -11.988 22.258 51.005 1.00 10.71 57 LEU B N 1
ATOM 1530 C CA . LEU B 1 57 ? -10.822 21.910 50.195 1.00 9.34 57 LEU B CA 1
ATOM 1531 C C . LEU B 1 57 ? -9.994 20.821 50.852 1.00 11.65 57 LEU B C 1
ATOM 1532 O O . LEU B 1 57 ? -9.439 19.941 50.176 1.00 13.67 57 LEU B O 1
ATOM 1537 N N . GLU B 1 58 ? -9.911 20.844 52.175 1.00 11.58 58 GLU B N 1
ATOM 1538 C CA . GLU B 1 58 ? -9.207 19.803 52.907 1.00 11.26 58 GLU B CA 1
ATOM 1539 C C . GLU B 1 58 ? -9.936 18.461 52.798 1.00 13.09 58 GLU B C 1
ATOM 1540 O O . GLU B 1 58 ? -9.304 17.402 52.617 1.00 13.90 58 GLU B O 1
ATOM 1546 N N . ASP B 1 59 ? -11.265 18.510 52.774 1.00 11.41 59 ASP B N 1
ATOM 1547 C CA . ASP B 1 59 ? -12.069 17.296 52.645 1.00 10.51 59 ASP B CA 1
ATOM 1548 C C . ASP B 1 59 ? -11.739 16.586 51.321 1.00 10.13 59 ASP B C 1
ATOM 1549 O O . ASP B 1 59 ? -11.936 15.374 51.195 1.00 10.29 59 ASP B O 1
ATOM 1554 N N . LEU B 1 60 ? -11.355 17.360 50.309 1.00 11.50 60 LEU B N 1
ATOM 1555 C CA . LEU B 1 60 ? -10.979 16.813 48.999 1.00 10.08 60 LEU B CA 1
ATOM 1556 C C . LEU B 1 60 ? -9.852 15.789 49.095 1.00 11.92 60 LEU B C 1
ATOM 1557 O O . LEU B 1 60 ? -9.603 15.052 48.147 1.00 11.69 60 LEU B O 1
ATOM 1562 N N . GLN B 1 61 ? -9.069 15.849 50.160 1.00 10.34 61 GLN B N 1
ATOM 1563 C CA . GLN B 1 61 ? -8.009 14.879 50.367 1.00 10.30 61 GLN B CA 1
ATOM 1564 C C . GLN B 1 61 ? -8.545 13.449 50.374 1.00 9.81 61 GLN B C 1
ATOM 1565 O O . GLN B 1 61 ? -7.784 12.511 50.143 1.00 11.93 61 GLN B O 1
ATOM 1571 N N . MET B 1 62 ? -9.851 13.278 50.537 1.00 8.14 62 MET B N 1
ATOM 1572 C CA . MET B 1 62 ? -10.426 11.928 50.417 1.00 8.68 62 MET B CA 1
ATOM 1573 C C . MET B 1 62 ? -10.181 11.312 49.029 1.00 8.83 62 MET B C 1
ATOM 1574 O O . MET B 1 62 ? -10.207 10.089 48.876 1.00 9.15 62 MET B O 1
ATOM 1579 N N . PHE B 1 63 ? -9.880 12.149 48.036 1.00 9.91 63 PHE B N 1
ATOM 1580 C CA . PHE B 1 63 ? -9.651 11.685 46.671 1.00 10.45 63 PHE B CA 1
ATOM 1581 C C . PHE B 1 63 ? -8.183 11.677 46.293 1.00 10.11 63 PHE B C 1
ATOM 1582 O O . PHE B 1 63 ? -7.868 11.507 45.115 1.00 11.85 63 PHE B O 1
ATOM 1590 N N . GLY B 1 64 ? -7.310 11.826 47.282 1.00 9.91 64 GLY B N 1
ATOM 1591 C CA . GLY B 1 64 ? -5.866 11.761 47.069 1.00 12.11 64 GLY B CA 1
ATOM 1592 C C . GLY B 1 64 ? -5.173 13.069 47.416 1.00 13.25 64 GLY B C 1
ATOM 1593 O O . GLY B 1 64 ? -5.823 14.036 47.792 1.00 16.21 64 GLY B O 1
ATOM 1594 N N . ASP B 1 65 ? -3.847 13.069 47.373 1.00 14.01 65 ASP B N 1
ATOM 1595 C CA . ASP B 1 65 ? -3.079 14.216 47.835 1.00 16.53 65 ASP B CA 1
ATOM 1596 C C . ASP B 1 65 ? -3.264 15.418 46.920 1.00 15.56 65 ASP B C 1
ATOM 1597 O O . ASP B 1 65 ? -3.187 16.558 47.382 1.00 17.19 65 ASP B O 1
ATOM 1602 N N . LYS B 1 66 ? -3.520 15.163 45.640 1.00 11.68 66 LYS B N 1
ATOM 1603 C CA . LYS B 1 66 ? -3.699 16.216 44.648 1.00 12.75 66 LYS B CA 1
ATOM 1604 C C . LYS B 1 66 ? -4.739 15.817 43.595 1.00 12.95 66 LYS B C 1
ATOM 1605 O O . LYS B 1 66 ? -4.894 14.628 43.278 1.00 13.08 66 LYS B O 1
ATOM 1611 N N . LEU B 1 67 ? -5.254 16.828 42.897 1.00 11.84 67 LEU B N 1
ATOM 1612 C CA . LEU B 1 67 ? -6.158 16.636 41.768 1.00 11.42 67 LEU B CA 1
ATOM 1613 C C . LEU B 1 67 ? -5.718 17.514 40.607 1.00 13.38 67 LEU B C 1
ATOM 1614 O O . LEU B 1 67 ? -6.418 18.444 40.213 1.00 15.12 67 LEU B O 1
ATOM 1619 N N . VAL B 1 68 ? -4.627 17.123 39.968 1.00 10.72 68 VAL B N 1
ATOM 1620 C CA . VAL B 1 68 ? -4.035 17.948 38.922 1.00 10.29 68 VAL B CA 1
ATOM 1621 C C . VAL B 1 68 ? -4.893 17.944 37.655 1.00 11.13 68 VAL B C 1
ATOM 1622 O O . VAL B 1 68 ? -4.874 18.911 36.900 1.00 12.01 68 VAL B O 1
ATOM 1626 N N . ASP B 1 69 ? -5.730 16.923 37.473 1.00 10.33 69 ASP B N 1
ATOM 1627 C CA . ASP B 1 69 ? -6.501 16.783 36.246 1.00 8.89 69 ASP B CA 1
ATOM 1628 C C . ASP B 1 69 ? -8.021 16.657 36.456 1.00 13.26 69 ASP B C 1
ATOM 1629 O O . ASP B 1 69 ? -8.764 16.271 35.537 1.00 15.85 69 ASP B O 1
ATOM 1634 N N . MET B 1 70 ? -8.491 17.051 37.637 1.00 10.40 70 MET B N 1
ATOM 1635 C CA . MET B 1 70 ? -9.917 17.012 37.928 1.00 10.76 70 MET B CA 1
ATOM 1636 C C . MET B 1 70 ? -10.455 18.434 38.003 1.00 9.34 70 MET B C 1
ATOM 1637 O O . MET B 1 70 ? -9.944 19.263 38.760 1.00 10.71 70 MET B O 1
ATOM 1642 N N . GLU B 1 71 ? -11.560 18.672 37.312 1.00 9.16 71 GLU B N 1
ATOM 1643 C CA . GLU B 1 71 ? -12.314 19.909 37.499 1.00 10.36 71 GLU B CA 1
ATOM 1644 C C . GLU B 1 71 ? -13.056 19.893 38.829 1.00 8.15 71 GLU B C 1
ATOM 1645 O O . GLU B 1 71 ? -13.707 18.907 39.171 1.00 9.73 71 GLU B O 1
ATOM 1651 N N . VAL B 1 72 ? -12.888 20.960 39.601 1.00 9.26 72 VAL B N 1
ATOM 1652 C CA . VAL B 1 72 ? -13.551 21.109 40.889 1.00 7.98 72 VAL B CA 1
ATOM 1653 C C . VAL B 1 72 ? -14.204 22.484 40.911 1.00 8.33 72 VAL B C 1
ATOM 1654 O O . VAL B 1 72 ? -13.566 23.498 40.602 1.00 9.30 72 VAL B O 1
ATOM 1658 N N . GLU B 1 73 ? -15.481 22.501 41.268 1.00 7.11 73 GLU B N 1
ATOM 1659 C CA . GLU B 1 73 ? -16.253 23.745 41.305 1.00 7.81 73 GLU B CA 1
ATOM 1660 C C . GLU B 1 73 ? -16.844 23.912 42.685 1.00 7.90 73 GLU B C 1
ATOM 1661 O O . GLU B 1 73 ? -17.598 23.057 43.157 1.00 7.75 73 GLU B O 1
ATOM 1667 N N . VAL B 1 74 ? -16.524 25.035 43.310 1.00 7.96 74 VAL B N 1
ATOM 1668 C CA . VAL B 1 74 ? -17.065 25.396 44.616 1.00 6.63 74 VAL B CA 1
ATOM 1669 C C . VAL B 1 74 ? -18.240 26.339 44.394 1.00 8.12 74 VAL B C 1
ATOM 1670 O O . VAL B 1 74 ? -18.114 27.337 43.680 1.00 8.52 74 VAL B O 1
ATOM 1674 N N . ARG B 1 75 ? -19.394 25.963 44.922 1.00 7.98 75 ARG B N 1
ATOM 1675 C CA . ARG B 1 75 ? -20.590 26.801 44.882 1.00 8.04 75 ARG B CA 1
ATOM 1676 C C . ARG B 1 75 ? -20.920 27.346 46.268 1.00 7.13 75 ARG B C 1
ATOM 1677 O O . ARG B 1 75 ? -20.943 26.597 47.255 1.00 7.78 75 ARG B O 1
ATOM 1685 N N . MET B 1 76 ? -20.998 28.670 46.357 1.00 7.10 76 MET B N 1
ATOM 1686 C CA . MET B 1 76 ? -21.322 29.341 47.621 1.00 7.18 76 MET B CA 1
ATOM 1687 C C . MET B 1 76 ? -22.383 30.385 47.329 1.00 7.11 76 MET B C 1
ATOM 1688 O O . MET B 1 76 ? -22.425 30.959 46.237 1.00 7.23 76 MET B O 1
ATOM 1693 N N . ASP B 1 77 ? -23.198 30.698 48.330 1.00 9.76 77 ASP B N 1
ATOM 1694 C CA . ASP B 1 77 ? -24.212 31.737 48.159 1.00 9.47 77 ASP B CA 1
ATOM 1695 C C . ASP B 1 77 ? -23.767 33.088 48.704 1.00 9.19 77 ASP B C 1
ATOM 1696 O O . ASP B 1 77 ? -24.411 34.094 48.416 1.00 10.83 77 ASP B O 1
ATOM 1701 N N . SER B 1 78 ? -22.591 33.130 49.328 1.00 8.49 78 SER B N 1
ATOM 1702 C CA . SER B 1 78 ? -22.027 34.391 49.800 1.00 10.15 78 SER B CA 1
ATOM 1703 C C . SER B 1 78 ? -21.261 35.055 48.672 1.00 8.40 78 SER B C 1
ATOM 1704 O O . SER B 1 78 ? -20.196 34.590 48.261 1.00 8.94 78 SER B O 1
ATOM 1707 N N . GLU B 1 79 ? -21.818 36.140 48.139 1.00 9.12 79 GLU B N 1
ATOM 1708 C CA . GLU B 1 79 ? -21.289 36.684 46.905 1.00 8.03 79 GLU B CA 1
ATOM 1709 C C . GLU B 1 79 ? -19.895 37.290 47.084 1.00 8.06 79 GLU B C 1
ATOM 1710 O O . GLU B 1 79 ? -19.005 37.072 46.268 1.00 8.71 79 GLU B O 1
ATOM 1716 N N . LEU B 1 80 ? -19.681 38.061 48.147 1.00 8.15 80 LEU B N 1
ATOM 1717 C CA . LEU B 1 80 ? -18.377 38.683 48.323 1.00 8.52 80 LEU B CA 1
ATOM 1718 C C . LEU B 1 80 ? -17.212 37.695 48.352 1.00 7.88 80 LEU B C 1
ATOM 1719 O O . LEU B 1 80 ? -16.176 37.935 47.735 1.00 8.07 80 LEU B O 1
ATOM 1724 N N . ILE B 1 81 ? -17.366 36.581 49.063 1.00 8.62 81 ILE B N 1
ATOM 1725 C CA . ILE B 1 81 ? -16.267 35.638 49.134 1.00 8.80 81 ILE B CA 1
ATOM 1726 C C . ILE B 1 81 ? -16.040 34.922 47.791 1.00 8.22 81 ILE B C 1
ATOM 1727 O O . ILE B 1 81 ? -14.907 34.800 47.354 1.00 8.59 81 ILE B O 1
ATOM 1732 N N . VAL B 1 82 ? -17.113 34.683 47.046 1.00 7.82 82 VAL B N 1
ATOM 1733 C CA . VAL B 1 82 ? -16.958 34.165 45.690 1.00 8.38 82 VAL B CA 1
ATOM 1734 C C . VAL B 1 82 ? -16.197 35.141 44.793 1.00 8.09 82 VAL B C 1
ATOM 1735 O O . VAL B 1 82 ? -15.228 34.776 44.122 1.00 9.86 82 VAL B O 1
ATOM 1739 N N . ARG B 1 83 ? -16.558 36.414 44.877 1.00 8.24 83 ARG B N 1
ATOM 1740 C CA . ARG B 1 83 ? -15.912 37.399 44.040 1.00 9.90 83 ARG B CA 1
ATOM 1741 C C . ARG B 1 83 ? -14.451 37.601 44.425 1.00 9.68 83 ARG B C 1
ATOM 1742 O O . ARG B 1 83 ? -13.612 37.803 43.555 1.00 11.78 83 ARG B O 1
ATOM 1750 N N . GLN B 1 84 ? -14.122 37.502 45.715 1.00 7.74 84 GLN B N 1
ATOM 1751 C CA . GLN B 1 84 ? -12.728 37.492 46.112 1.00 10.10 84 GLN B CA 1
ATOM 1752 C C . GLN B 1 84 ? -11.984 36.343 45.450 1.00 10.71 84 GLN B C 1
ATOM 1753 O O . GLN B 1 84 ? -10.828 36.489 45.057 1.00 12.48 84 GLN B O 1
ATOM 1759 N N 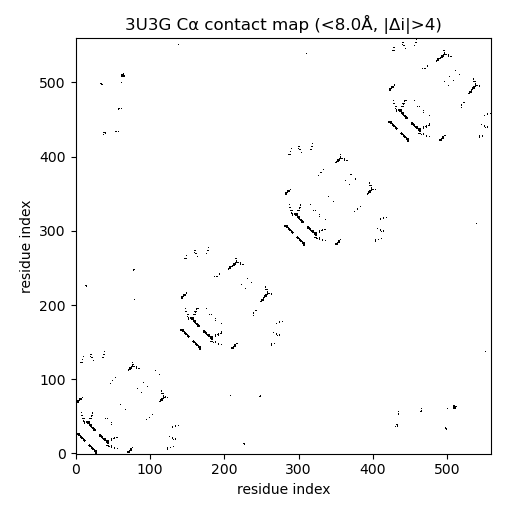. MET B 1 85 ? -12.546 35.148 45.582 1.00 9.12 85 MET B N 1
ATOM 1760 C CA . MET B 1 85 ? -11.907 33.957 45.045 1.00 12.46 85 MET B CA 1
ATOM 1761 C C . MET B 1 85 ? -11.757 34.052 43.531 1.00 13.63 85 MET B C 1
ATOM 1762 O O . MET B 1 85 ? -10.792 33.536 42.974 1.00 16.02 85 MET B O 1
ATOM 1767 N N . GLN B 1 86 ? -12.614 34.850 42.897 1.00 11.12 86 GLN B N 1
ATOM 1768 C CA . GLN B 1 86 ? -12.512 35.095 41.457 1.00 11.97 86 GLN B CA 1
ATOM 1769 C C . GLN B 1 86 ? -11.598 36.276 41.108 1.00 15.19 86 GLN B C 1
ATOM 1770 O O . GLN B 1 86 ? -11.494 36.663 39.939 1.00 17.21 86 GLN B O 1
ATOM 1776 N N . GLY B 1 87 ? -10.964 36.866 42.117 1.00 13.89 87 GLY B N 1
ATOM 1777 C CA . GLY B 1 87 ? -10.008 37.948 41.898 1.00 15.18 87 GLY B CA 1
ATOM 1778 C C . GLY B 1 87 ? -10.620 39.317 41.678 1.00 14.26 87 GLY B C 1
ATOM 1779 O O . GLY B 1 87 ? -9.930 40.234 41.228 1.00 17.34 87 GLY B O 1
ATOM 1780 N N . VAL B 1 88 ? -11.889 39.486 42.022 1.00 12.04 88 VAL B N 1
ATOM 1781 C CA . VAL B 1 88 ? -12.545 40.779 41.845 1.00 11.22 88 VAL B CA 1
ATOM 1782 C C . VAL B 1 88 ? -12.138 41.789 42.927 1.00 9.92 88 VAL B C 1
ATOM 1783 O O . VAL B 1 88 ? -11.925 42.971 42.652 1.00 13.77 88 VAL B O 1
ATOM 1787 N N . TYR B 1 89 ? -11.990 41.296 44.150 1.00 9.88 89 TYR B N 1
ATOM 1788 C CA . TYR B 1 89 ? -11.552 42.098 45.286 1.00 9.65 89 TYR B CA 1
ATOM 1789 C C . TYR B 1 89 ? -10.340 41.428 45.897 1.00 11.84 89 TYR B C 1
ATOM 1790 O O . TYR B 1 89 ? -10.263 40.193 45.942 1.00 13.23 89 TYR B O 1
ATOM 1799 N N . LYS B 1 90 ? -9.436 42.239 46.437 1.00 13.42 90 LYS B N 1
ATOM 1800 C CA . LYS B 1 90 ? -8.309 41.724 47.204 1.00 11.27 90 LYS B CA 1
ATOM 1801 C C . LYS B 1 90 ? -8.466 42.071 48.680 1.00 11.61 90 LYS B C 1
ATOM 1802 O O . LYS B 1 90 ? -8.556 43.244 49.038 1.00 14.28 90 LYS B O 1
ATOM 1808 N N . VAL B 1 91 ? -8.580 41.057 49.531 1.00 14.03 91 VAL B N 1
ATOM 1809 C CA . VAL B 1 91 ? -8.816 41.320 50.946 1.00 13.61 91 VAL B CA 1
ATOM 1810 C C . VAL B 1 91 ? -7.572 41.896 51.628 1.00 13.83 91 VAL B C 1
ATOM 1811 O O . VAL B 1 91 ? -6.443 41.601 51.226 1.00 16.21 91 VAL B O 1
ATOM 1815 N N . LYS B 1 92 ? -7.802 42.808 52.570 1.00 13.14 92 LYS B N 1
ATOM 1816 C CA . LYS B 1 92 ? -6.724 43.512 53.272 1.00 13.31 92 LYS B CA 1
ATOM 1817 C C . LYS B 1 92 ? -6.620 43.135 54.763 1.00 12.85 92 LYS B C 1
ATOM 1818 O O . LYS B 1 92 ? -5.522 43.039 55.310 1.00 14.59 92 LYS B O 1
ATOM 1824 N N . GLU B 1 93 ? -7.751 42.881 55.413 1.00 14.19 93 GLU B N 1
ATOM 1825 C CA . GLU B 1 93 ? -7.757 42.604 56.844 1.00 15.62 93 GLU B CA 1
ATOM 1826 C C . GLU B 1 93 ? -6.839 41.418 57.131 1.00 14.60 93 GLU B C 1
ATOM 1827 O O . GLU B 1 93 ? -6.922 40.408 56.443 1.00 12.62 93 GLU B O 1
ATOM 1833 N N . PRO B 1 94 ? -5.895 41.571 58.081 1.00 13.86 94 PRO B N 1
ATOM 1834 C CA . PRO B 1 94 ? -4.794 40.615 58.140 1.00 13.13 94 PRO B CA 1
ATOM 1835 C C . PRO B 1 94 ? -5.204 39.159 58.388 1.00 12.00 94 PRO B C 1
ATOM 1836 O O . PRO B 1 94 ? -4.631 38.258 57.780 1.00 11.95 94 PRO B O 1
ATOM 1840 N N . THR B 1 95 ? -6.178 38.909 59.234 1.00 20.00 95 THR B N 1
ATOM 1841 C CA . THR B 1 95 ? -6.668 37.577 59.455 1.00 20.00 95 THR B CA 1
ATOM 1842 C C . THR B 1 95 ? -7.279 36.959 58.218 1.00 20.00 95 THR B C 1
ATOM 1843 O O . THR B 1 95 ? -7.026 35.854 57.902 1.00 16.30 95 THR B O 1
ATOM 1847 N N . LEU B 1 96 ? -8.086 37.755 57.527 1.00 14.98 96 LEU B N 1
ATOM 1848 C CA . LEU B 1 96 ? -8.734 37.323 56.318 1.00 15.49 96 LEU B CA 1
ATOM 1849 C C . LEU B 1 96 ? -7.705 37.082 55.212 1.00 13.51 96 LEU B C 1
ATOM 1850 O O . LEU B 1 96 ? -7.790 36.173 54.489 1.00 14.80 96 LEU B O 1
ATOM 1855 N N . LYS B 1 97 ? -6.678 37.909 55.166 1.00 12.48 97 LYS B N 1
ATOM 1856 C CA . LYS B 1 97 ? -5.608 37.728 54.193 1.00 14.36 97 LYS B CA 1
ATOM 1857 C C . LYS B 1 97 ? -4.865 36.401 54.422 1.00 14.79 97 LYS B C 1
ATOM 1858 O O . LYS B 1 97 ? -4.546 35.691 53.470 1.00 14.43 97 LYS B O 1
ATOM 1864 N N . GLU B 1 98 ? -4.649 36.049 55.688 1.00 14.21 98 GLU B N 1
ATOM 1865 C CA . GLU B 1 98 ? -4.081 34.757 56.062 1.00 17.78 98 GLU B CA 1
ATOM 1866 C C . GLU B 1 98 ? -4.941 33.620 55.515 1.00 13.26 98 GLU B C 1
ATOM 1867 O O . GLU B 1 98 ? -4.417 32.638 55.003 1.00 14.87 98 GLU B O 1
ATOM 1873 N N . LYS B 1 99 ? -6.245 33.704 55.762 1.00 14.64 99 LYS B N 1
ATOM 1874 C CA . LYS B 1 99 ? -7.178 32.677 55.285 1.00 14.28 99 LYS B CA 1
ATOM 1875 C C . LYS B 1 99 ? -7.160 32.571 53.757 1.00 13.93 99 LYS B C 1
ATOM 1876 O O . LYS B 1 99 ? -7.109 31.475 53.209 1.00 13.31 99 LYS B O 1
ATOM 1882 N N . PHE B 1 100 ? -7.104 33.712 53.077 1.00 13.31 100 PHE B N 1
ATOM 1883 C CA . PHE B 1 100 ? -7.075 33.735 51.617 1.00 12.55 100 PHE B CA 1
ATOM 1884 C C . PHE B 1 100 ? -5.799 33.084 51.100 1.00 15.39 100 PHE B C 1
ATOM 1885 O O . PHE B 1 100 ? -5.816 32.303 50.140 1.00 13.95 100 PHE B O 1
ATOM 1893 N N . ALA B 1 101 ? -4.686 33.379 51.763 1.00 15.32 101 ALA B N 1
ATOM 1894 C CA . ALA B 1 101 ? -3.413 32.824 51.354 1.00 14.76 101 ALA B CA 1
ATOM 1895 C C . ALA B 1 101 ? -3.370 31.306 51.532 1.00 14.29 101 ALA B C 1
ATOM 1896 O O . ALA B 1 101 ? -2.864 30.588 50.670 1.00 15.80 101 ALA B O 1
ATOM 1898 N N . LYS B 1 102 ? -3.970 30.816 52.608 1.00 15.32 102 LYS B N 1
ATOM 1899 C CA . LYS B 1 102 ? -4.036 29.378 52.841 1.00 15.45 102 LYS B CA 1
ATOM 1900 C C . LYS B 1 102 ? -4.804 28.680 51.717 1.00 15.26 102 LYS B C 1
ATOM 1901 O O . LYS B 1 102 ? -4.336 27.702 51.135 1.00 18.05 102 LYS B O 1
ATOM 1907 N N . ILE B 1 103 ? -5.943 29.249 51.352 1.00 12.69 103 ILE B N 1
ATOM 1908 C CA . ILE B 1 103 ? -6.733 28.711 50.253 1.00 12.10 103 ILE B CA 1
ATOM 1909 C C . ILE B 1 103 ? -5.998 28.770 48.915 1.00 13.94 103 ILE B C 1
ATOM 1910 O O . ILE B 1 103 ? -6.019 27.807 48.143 1.00 13.16 103 ILE B O 1
ATOM 1915 N N . ALA B 1 104 ? -5.295 29.870 48.659 1.00 13.46 104 ALA B N 1
ATOM 1916 C CA . ALA B 1 104 ? -4.576 30.016 47.412 1.00 13.97 104 ALA B CA 1
ATOM 1917 C C . ALA B 1 104 ? -3.461 28.976 47.272 1.00 14.79 104 ALA B C 1
ATOM 1918 O O . ALA B 1 104 ? -3.229 28.444 46.188 1.00 14.12 104 ALA B O 1
ATOM 1920 N N . HIS B 1 105 ? -2.778 28.686 48.373 1.00 15.19 105 HIS B N 1
ATOM 1921 C CA . HIS B 1 105 ? -1.745 27.658 48.377 1.00 16.77 105 HIS B CA 1
ATOM 1922 C C . HIS B 1 105 ? -2.337 26.263 48.140 1.00 15.62 105 HIS B C 1
ATOM 1923 O O . HIS B 1 105 ? -1.781 25.475 47.378 1.00 15.90 105 HIS B O 1
ATOM 1930 N N . ILE B 1 106 ? -3.512 26.006 48.708 1.00 13.91 106 ILE B N 1
ATOM 1931 C CA . ILE B 1 106 ? -4.169 24.712 48.509 1.00 12.44 106 ILE B CA 1
ATOM 1932 C C . ILE B 1 106 ? -4.588 24.554 47.051 1.00 14.42 106 ILE B C 1
ATOM 1933 O O . ILE B 1 106 ? -4.342 23.522 46.431 1.00 11.94 106 ILE B O 1
ATOM 1938 N N . LYS B 1 107 ? -5.119 25.622 46.466 1.00 12.15 107 LYS B N 1
ATOM 1939 C CA . LYS B 1 107 ? -5.499 25.598 45.059 1.00 12.51 107 LYS B CA 1
ATOM 1940 C C . LYS B 1 107 ? -4.283 25.277 44.189 1.00 15.43 107 LYS B C 1
ATOM 1941 O O . LYS B 1 107 ? -4.311 24.340 43.390 1.00 15.11 107 LYS B O 1
ATOM 1947 N N . MET B 1 108 ? -3.197 26.028 44.364 1.00 17.28 108 MET B N 1
ATOM 1948 C CA . MET B 1 108 ? -2.048 25.896 43.465 1.00 21.83 108 MET B CA 1
ATOM 1949 C C . MET B 1 108 ? -1.455 24.487 43.528 1.00 19.51 108 MET B C 1
ATOM 1950 O O . MET B 1 108 ? -1.060 23.907 42.509 1.00 20.82 108 MET B O 1
ATOM 1955 N N . GLU B 1 109 ? -1.334 23.954 44.737 1.00 14.81 109 GLU B N 1
ATOM 1956 C CA . GLU B 1 109 ? -0.602 22.713 44.906 1.00 17.09 109 GLU B CA 1
ATOM 1957 C C . GLU B 1 109 ? -1.467 21.488 44.699 1.00 15.66 109 GLU B C 1
ATOM 1958 O O . GLU B 1 109 ? -0.967 20.433 44.289 1.00 17.29 109 GLU B O 1
ATOM 1964 N N . ARG B 1 110 ? -2.715 21.576 45.157 1.00 11.97 110 ARG B N 1
ATOM 1965 C CA . ARG B 1 110 ? -3.553 20.393 45.313 1.00 10.92 110 ARG B CA 1
ATOM 1966 C C . ARG B 1 110 ? -4.816 20.400 44.472 1.00 10.82 110 ARG B C 1
ATOM 1967 O O . ARG B 1 110 ? -5.421 19.352 44.286 1.00 11.87 110 ARG B O 1
ATOM 1975 N N . VAL B 1 111 ? -5.310 21.586 44.109 1.00 11.08 111 VAL B N 1
ATOM 1976 C CA . VAL B 1 111 ? -6.583 21.696 43.391 1.00 12.79 111 VAL B CA 1
ATOM 1977 C C . VAL B 1 111 ? -6.536 22.734 42.266 1.00 11.61 111 VAL B C 1
ATOM 1978 O O . VAL B 1 111 ? -7.276 23.720 42.285 1.00 10.57 111 VAL B O 1
ATOM 1982 N N . PRO B 1 112 ? -5.636 22.544 41.292 1.00 8.99 112 PRO B N 1
ATOM 1983 C CA . PRO B 1 112 ? -5.305 23.708 40.485 1.00 10.10 112 PRO B CA 1
ATOM 1984 C C . PRO B 1 112 ? -6.398 24.067 39.485 1.00 8.55 112 PRO B C 1
ATOM 1985 O O . PRO B 1 112 ? -6.389 25.164 38.955 1.00 11.07 112 PRO B O 1
ATOM 1989 N N . ASN B 1 113 ? -7.361 23.176 39.249 1.00 9.46 113 ASN B N 1
ATOM 1990 C CA . ASN B 1 113 ? -8.497 23.474 38.361 1.00 9.34 113 ASN B CA 1
ATOM 1991 C C . ASN B 1 113 ? -9.737 24.028 39.078 1.00 12.60 113 ASN B C 1
ATOM 1992 O O . ASN B 1 113 ? -10.795 24.234 38.462 1.00 17.78 113 ASN B O 1
ATOM 1997 N N . LEU B 1 114 ? -9.541 24.441 40.316 1.00 12.00 114 LEU B N 1
ATOM 1998 C CA . LEU B 1 114 ? -10.620 25.005 41.127 1.00 11.29 114 LEU B CA 1
ATOM 1999 C C . LEU B 1 114 ? -11.254 26.245 40.510 1.00 12.34 114 LEU B C 1
ATOM 2000 O O . LEU B 1 114 ? -10.546 27.201 40.174 1.00 13.91 114 LEU B O 1
ATOM 2005 N N . VAL B 1 115 ? -12.582 26.234 40.400 1.00 9.77 115 VAL B N 1
ATOM 2006 C CA . VAL B 1 115 ? -13.349 27.413 40.011 1.00 10.53 115 VAL B CA 1
ATOM 2007 C C . VAL B 1 115 ? -14.513 27.627 40.970 1.00 10.35 115 VAL B C 1
ATOM 2008 O O . VAL B 1 115 ? -14.919 26.703 41.692 1.00 10.11 115 VAL B O 1
ATOM 2012 N N . PHE B 1 116 ? -14.958 28.875 41.056 1.00 10.20 116 PHE B N 1
ATOM 2013 C CA . PHE B 1 116 ? -16.008 29.258 41.997 1.00 8.91 116 PHE B CA 1
ATOM 2014 C C . PHE B 1 116 ? -17.227 29.770 41.255 1.00 9.34 116 PHE B C 1
ATOM 2015 O O . PHE B 1 116 ? -17.103 30.559 40.321 1.00 10.75 116 PHE B O 1
ATOM 2023 N N . VAL B 1 117 ? -18.404 29.421 41.762 1.00 7.77 117 VAL B N 1
ATOM 2024 C CA . VAL B 1 117 ? -19.651 29.884 41.182 1.00 9.62 117 VAL B CA 1
ATOM 2025 C C . VAL B 1 117 ? -20.574 30.333 42.308 1.00 9.24 117 VAL B C 1
ATOM 2026 O O . VAL B 1 117 ? -20.801 29.607 43.296 1.00 9.11 117 VAL B O 1
ATOM 2030 N N . HIS B 1 118 ? -21.095 31.541 42.162 1.00 7.84 118 HIS B N 1
ATOM 2031 C CA . HIS B 1 118 ? -22.080 32.059 43.094 1.00 7.60 118 HIS B CA 1
ATOM 2032 C C . HIS B 1 118 ? -23.465 31.514 42.778 1.00 8.22 118 HIS B C 1
ATOM 2033 O O . HIS B 1 118 ? -23.865 31.449 41.609 1.00 9.08 118 HIS B O 1
ATOM 2040 N N . ILE B 1 119 ? -24.143 31.002 43.800 1.00 6.59 119 ILE B N 1
ATOM 2041 C CA . ILE B 1 119 ? -25.455 30.379 43.631 1.00 8.22 119 ILE B CA 1
ATOM 2042 C C . ILE B 1 119 ? -26.487 30.997 44.582 1.00 8.29 119 ILE B C 1
ATOM 2043 O O . ILE B 1 119 ? -26.121 31.607 45.583 1.00 9.36 119 ILE B O 1
ATOM 2048 N N . PRO B 1 120 ? -27.782 30.767 44.322 1.00 9.27 120 PRO B N 1
ATOM 2049 C CA . PRO B 1 120 ? -28.786 31.237 45.284 1.00 10.93 120 PRO B CA 1
ATOM 2050 C C . PRO B 1 120 ? -28.704 30.486 46.613 1.00 10.82 120 PRO B C 1
ATOM 2051 O O . PRO B 1 120 ? -28.391 29.285 46.650 1.00 10.12 120 PRO B O 1
ATOM 2055 N N . ARG B 1 121 ? -29.113 31.164 47.679 1.00 9.98 121 ARG B N 1
ATOM 2056 C CA . ARG B 1 121 ? -29.203 30.538 49.007 1.00 10.95 121 ARG B CA 1
ATOM 2057 C C . ARG B 1 121 ? -30.062 29.282 49.005 1.00 12.85 121 ARG B C 1
ATOM 2058 O O . ARG 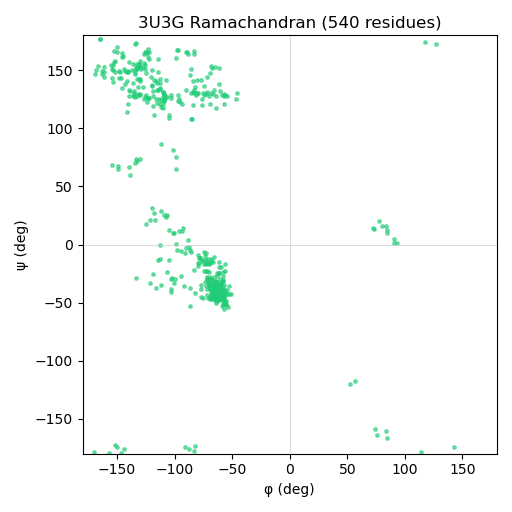B 1 121 ? -29.729 28.275 49.635 1.00 11.59 121 ARG B O 1
ATOM 2066 N N . GLU B 1 122 ? -31.150 29.311 48.254 1.00 13.38 122 GLU B N 1
ATOM 2067 C CA . GLU B 1 122 ? -32.023 28.160 48.183 1.00 13.10 122 GLU B CA 1
ATOM 2068 C C . GLU B 1 122 ? -31.281 26.918 47.688 1.00 12.97 122 GLU B C 1
ATOM 2069 O O . GLU B 1 122 ? -31.521 25.811 48.175 1.00 14.10 122 GLU B O 1
ATOM 2075 N N . LYS B 1 123 ? -30.349 27.107 46.754 1.00 10.65 123 LYS B N 1
ATOM 2076 C CA . LYS B 1 123 ? -29.596 25.984 46.182 1.00 10.76 123 LYS B CA 1
ATOM 2077 C C . LYS B 1 123 ? -28.459 25.529 47.104 1.00 10.36 123 LYS B C 1
ATOM 2078 O O . LYS B 1 123 ? -27.958 24.417 46.988 1.00 12.21 123 LYS B O 1
ATOM 2084 N N . ASN B 1 124 ? -28.213 26.314 48.144 1.00 9.89 124 ASN B N 1
ATOM 2085 C CA . ASN B 1 124 ? -27.211 25.963 49.159 1.00 10.68 124 ASN B CA 1
ATOM 2086 C C . ASN B 1 124 ? -27.873 25.637 50.492 1.00 9.92 124 ASN B C 1
ATOM 2087 O O . ASN B 1 124 ? -27.218 25.667 51.549 1.00 9.56 124 ASN B O 1
ATOM 2092 N N . ALA B 1 125 ? -29.103 25.136 50.417 1.00 8.97 125 ALA B N 1
ATOM 2093 C CA . ALA B 1 125 ? -29.902 24.871 51.613 1.00 9.70 125 ALA B CA 1
ATOM 2094 C C . ALA B 1 125 ? -29.248 23.837 52.508 1.00 9.80 125 ALA B C 1
ATOM 2095 O O . ALA B 1 125 ? -29.289 23.961 53.735 1.00 9.64 125 ALA B O 1
ATOM 2097 N N . ARG B 1 126 ? -28.656 22.796 51.925 1.00 8.71 126 ARG B N 1
ATOM 2098 C CA . ARG B 1 126 ? -28.084 21.724 52.751 1.00 8.47 126 ARG B CA 1
ATOM 2099 C C . ARG B 1 126 ? -26.856 22.169 53.551 1.00 8.18 126 ARG B C 1
ATOM 2100 O O . ARG B 1 126 ? -26.762 21.886 54.749 1.00 8.62 126 ARG B O 1
ATOM 2108 N N . ALA B 1 127 ? -25.948 22.906 52.917 1.00 7.91 127 ALA B N 1
ATOM 2109 C CA . ALA B 1 127 ? -24.804 23.448 53.656 1.00 7.62 127 ALA B CA 1
ATOM 2110 C C . ALA B 1 127 ? -25.257 24.354 54.804 1.00 8.50 127 ALA B C 1
ATOM 2111 O O . ALA B 1 127 ? -24.712 24.274 55.909 1.00 8.53 127 ALA B O 1
ATOM 2113 N N . ASP B 1 128 ? -26.200 25.251 54.523 1.00 8.17 128 ASP B N 1
ATOM 2114 C CA . ASP B 1 128 ? -26.782 26.096 55.558 1.00 8.18 128 ASP B CA 1
ATOM 2115 C C . ASP B 1 128 ? -27.397 25.259 56.677 1.00 9.11 128 ASP B C 1
ATOM 2116 O O . ASP B 1 128 ? -27.253 25.582 57.867 1.00 9.44 128 ASP B O 1
ATOM 2121 N N . GLU B 1 129 ? -28.172 24.246 56.304 1.00 8.91 129 GLU B N 1
ATOM 2122 C CA . GLU B 1 129 ? -28.794 23.385 57.299 1.00 9.99 129 GLU B CA 1
ATOM 2123 C C . GLU B 1 129 ? -27.714 22.755 58.179 1.00 9.02 129 GLU B C 1
ATOM 2124 O O . GLU B 1 129 ? -27.872 22.664 59.398 1.00 9.71 129 GLU B O 1
ATOM 2130 N N . LEU B 1 130 ? -26.614 22.318 57.564 1.00 7.62 130 LEU B N 1
ATOM 2131 C CA . LEU B 1 130 ? -25.501 21.716 58.304 1.00 8.21 130 LEU B CA 1
ATOM 2132 C C . LEU B 1 130 ? -24.832 22.684 59.277 1.00 8.69 130 LEU B C 1
ATOM 2133 O O . LEU B 1 130 ? -24.540 22.318 60.419 1.00 8.17 130 LEU B O 1
ATOM 2138 N N . VAL B 1 131 ? -24.619 23.921 58.845 1.00 8.56 131 VAL B N 1
ATOM 2139 C CA . VAL B 1 131 ? -24.116 24.972 59.738 1.00 8.11 131 VAL B CA 1
ATOM 2140 C C . VAL B 1 131 ? -24.996 25.095 60.982 1.00 7.90 131 VAL B C 1
ATOM 2141 O O . VAL B 1 131 ? -24.513 25.066 62.129 1.00 9.12 131 VAL B O 1
ATOM 2145 N N . ASN B 1 132 ? -26.289 25.264 60.757 1.00 8.72 132 ASN B N 1
ATOM 2146 C CA . ASN B 1 132 ? -27.192 25.525 61.866 1.00 8.41 132 ASN B CA 1
ATOM 2147 C C . ASN B 1 132 ? -27.379 24.311 62.762 1.00 9.27 132 ASN B C 1
ATOM 2148 O O . ASN B 1 132 ? -27.525 24.445 63.988 1.00 9.54 132 ASN B O 1
ATOM 2153 N N . GLU B 1 133 ? -27.364 23.125 62.164 1.00 10.36 133 GLU B N 1
ATOM 2154 C CA . GLU B 1 133 ? -27.399 21.879 62.919 1.00 10.36 133 GLU B CA 1
ATOM 2155 C C . GLU B 1 133 ? -26.207 21.759 63.866 1.00 8.75 133 GLU B C 1
ATOM 2156 O O . GLU B 1 133 ? -26.365 21.409 65.051 1.00 9.83 133 GLU B O 1
ATOM 2162 N N . ALA B 1 134 ? -25.013 22.034 63.358 1.00 8.84 134 ALA B N 1
ATOM 2163 C CA . ALA B 1 134 ? -23.819 21.940 64.176 1.00 8.64 134 ALA B CA 1
ATOM 2164 C C . ALA B 1 134 ? -23.803 22.987 65.284 1.00 7.36 134 ALA B C 1
ATOM 2165 O O . ALA B 1 134 ? -23.394 22.685 66.415 1.00 9.15 134 ALA B O 1
ATOM 2167 N N . ILE B 1 135 ? -24.231 24.213 64.983 1.00 7.53 135 ILE B N 1
ATOM 2168 C CA . ILE B 1 135 ? -24.296 25.232 66.025 1.00 8.44 135 ILE B CA 1
ATOM 2169 C C . ILE B 1 135 ? -25.336 24.836 67.073 1.00 8.21 135 ILE B C 1
ATOM 2170 O O . ILE B 1 135 ? -25.063 24.852 68.272 1.00 9.78 135 ILE B O 1
ATOM 2175 N N . ASP B 1 136 ? -26.516 24.436 66.629 1.00 8.34 136 ASP B N 1
ATOM 2176 C CA . ASP B 1 136 ? -27.559 24.051 67.570 1.00 10.31 136 ASP B CA 1
ATOM 2177 C C . ASP B 1 136 ? -27.125 22.889 68.480 1.00 9.53 136 ASP B C 1
ATOM 2178 O O . ASP B 1 136 ? -27.366 22.911 69.693 1.00 10.47 136 ASP B O 1
ATOM 2183 N N . LYS B 1 137 ? -26.416 21.913 67.923 1.00 9.00 137 LYS B N 1
ATOM 2184 C CA . LYS B 1 137 ? -25.947 20.791 68.723 1.00 10.29 137 LYS B CA 1
ATOM 2185 C C . LYS B 1 137 ? -24.976 21.275 69.805 1.00 10.75 137 LYS B C 1
ATOM 2186 O O . LYS B 1 137 ? -25.079 20.871 70.963 1.00 11.93 137 LYS B O 1
ATOM 2192 N N . ALA B 1 138 ? -24.036 22.135 69.433 1.00 9.46 138 ALA B N 1
ATOM 2193 C CA . ALA B 1 138 ? -23.041 22.630 70.379 1.00 9.66 138 ALA B CA 1
ATOM 2194 C C . ALA B 1 138 ? -23.701 23.444 71.504 1.00 9.61 138 ALA B C 1
ATOM 2195 O O . ALA B 1 138 ? -23.258 23.393 72.666 1.00 10.38 138 ALA B O 1
ATOM 2197 N N . LEU B 1 139 ? -24.800 24.121 71.181 1.00 9.42 139 LEU B N 1
ATOM 2198 C CA . LEU B 1 139 ? -25.473 25.011 72.127 1.00 12.04 139 LEU B CA 1
ATOM 2199 C C . LEU B 1 139 ? -26.549 24.304 72.942 1.00 15.23 139 LEU B C 1
ATOM 2200 O O . LEU B 1 139 ? -27.116 24.897 73.866 1.00 16.59 139 LEU B O 1
ATOM 2205 N N . SER B 1 140 ? -26.841 23.055 72.602 1.00 17.34 140 SER B N 1
ATOM 2206 C CA . SER B 1 140 ? -27.906 22.324 73.282 1.00 20.75 140 SER B CA 1
ATOM 2207 C C . SER B 1 140 ? -27.397 21.745 74.600 1.00 22.46 140 SER B C 1
ATOM 2208 O O . SER B 1 140 ? -28.186 21.396 75.475 1.00 32.00 140 SER B O 1
ATOM 2212 N N . MET C 1 1 ? 36.754 49.737 41.242 1.00 25.47 1 MET C N 1
ATOM 2213 C CA . MET C 1 1 ? 35.731 50.678 41.790 1.00 15.93 1 MET C CA 1
ATOM 2214 C C . MET C 1 1 ? 36.315 52.069 42.043 1.00 19.19 1 MET C C 1
ATOM 2215 O O . MET C 1 1 ? 37.528 52.214 42.231 1.00 21.85 1 MET C O 1
ATOM 2220 N N . ASN C 1 2 ? 35.440 53.070 42.133 1.00 15.84 2 ASN C N 1
ATOM 2221 C CA . ASN C 1 2 ? 35.816 54.415 42.593 1.00 16.20 2 ASN C CA 1
ATOM 2222 C C . ASN C 1 2 ? 35.179 54.770 43.936 1.00 18.15 2 ASN C C 1
ATOM 2223 O O . ASN C 1 2 ? 35.530 55.765 44.570 1.00 19.99 2 ASN C O 1
ATOM 2228 N N . LYS C 1 3 ? 34.216 53.964 44.355 1.00 14.83 3 LYS C N 1
ATOM 2229 C CA . LYS C 1 3 ? 33.650 54.092 45.690 1.00 13.47 3 LYS C CA 1
ATOM 2230 C C . LYS C 1 3 ? 33.162 52.728 46.125 1.00 13.95 3 LYS C C 1
ATOM 2231 O O . LYS C 1 3 ? 32.821 51.891 45.289 1.00 12.98 3 LYS C O 1
ATOM 2237 N N . ILE C 1 4 ? 33.226 52.471 47.423 1.00 11.21 4 ILE C N 1
ATOM 2238 C CA . ILE C 1 4 ? 32.669 51.256 47.991 1.00 12.09 4 ILE C CA 1
ATOM 2239 C C . ILE C 1 4 ? 31.435 51.620 48.817 1.00 13.18 4 ILE C C 1
ATOM 2240 O O . ILE C 1 4 ? 31.484 52.544 49.639 1.00 14.87 4 ILE C O 1
ATOM 2245 N N . ILE C 1 5 ? 30.289 51.058 48.443 1.00 9.74 5 ILE C N 1
ATOM 2246 C CA . ILE C 1 5 ? 29.022 51.297 49.148 1.00 9.88 5 ILE C CA 1
ATOM 2247 C C . ILE C 1 5 ? 28.635 50.021 49.904 1.00 8.63 5 ILE C C 1
ATOM 2248 O O . ILE C 1 5 ? 28.595 48.920 49.336 1.00 10.11 5 ILE C O 1
ATOM 2253 N N . ILE C 1 6 ? 28.436 50.149 51.207 1.00 8.91 6 ILE C N 1
ATOM 2254 C CA . ILE C 1 6 ? 28.141 49.005 52.064 1.00 8.32 6 ILE C CA 1
ATOM 2255 C C . ILE C 1 6 ? 26.736 49.183 52.629 1.00 10.51 6 ILE C C 1
ATOM 2256 O O . ILE C 1 6 ? 26.353 50.288 53.019 1.00 13.94 6 ILE C O 1
ATOM 2261 N N . TYR C 1 7 ? 25.923 48.136 52.569 1.00 8.72 7 TYR C N 1
ATOM 2262 C CA . TYR C 1 7 ? 24.637 48.104 53.251 1.00 7.40 7 TYR C CA 1
ATOM 2263 C C . TYR C 1 7 ? 24.719 47.066 54.353 1.00 7.27 7 TYR C C 1
ATOM 2264 O O . TYR C 1 7 ? 25.244 45.973 54.135 1.00 7.54 7 TYR C O 1
ATOM 2273 N N . THR C 1 8 ? 24.255 47.405 55.549 1.00 6.57 8 THR C N 1
ATOM 2274 C CA . THR C 1 8 ? 24.202 46.402 56.615 1.00 7.16 8 THR C CA 1
ATOM 2275 C C . THR C 1 8 ? 22.824 46.285 57.204 1.00 6.48 8 THR C C 1
ATOM 2276 O O . THR C 1 8 ? 22.054 47.255 57.226 1.00 8.00 8 THR C O 1
ATOM 2280 N N . ASP C 1 9 ? 22.533 45.109 57.752 1.00 6.85 9 ASP C N 1
ATOM 2281 C CA . ASP C 1 9 ? 21.326 44.935 58.546 1.00 7.57 9 ASP C CA 1
ATOM 2282 C C . ASP C 1 9 ? 21.597 43.784 59.500 1.00 6.07 9 ASP C C 1
ATOM 2283 O O . ASP C 1 9 ? 22.414 42.913 59.220 1.00 6.95 9 ASP C O 1
ATOM 2288 N N . GLY C 1 10 ? 20.948 43.825 60.654 1.00 7.72 10 GLY C N 1
ATOM 2289 C CA . GLY C 1 10 ? 20.961 42.709 61.585 1.00 6.10 10 GLY C CA 1
ATOM 2290 C C . GLY C 1 10 ? 19.602 42.622 62.226 1.00 8.12 10 GLY C C 1
ATOM 2291 O O . GLY C 1 10 ? 18.877 43.608 62.304 1.00 10.19 10 GLY C O 1
ATOM 2292 N N . GLY C 1 11 ? 19.210 41.406 62.582 1.00 7.73 11 GLY C N 1
ATOM 2293 C CA . GLY C 1 11 ? 17.922 41.210 63.229 1.00 10.05 11 GLY C CA 1
ATOM 2294 C C . GLY C 1 11 ? 17.961 39.997 64.120 1.00 9.28 11 GLY C C 1
ATOM 2295 O O . GLY C 1 11 ? 18.738 39.074 63.884 1.00 7.70 11 GLY C O 1
ATOM 2296 N N . ALA C 1 12 ? 17.045 39.967 65.079 1.00 8.39 12 ALA C N 1
ATOM 2297 C CA . ALA C 1 12 ? 16.889 38.802 65.947 1.00 8.02 12 ALA C CA 1
ATOM 2298 C C . ALA C 1 12 ? 15.410 38.494 66.052 1.00 10.23 12 ALA C C 1
ATOM 2299 O O . ALA C 1 12 ? 14.598 39.412 66.170 1.00 11.89 12 ALA C O 1
ATOM 2301 N N . ARG C 1 13 ? 15.087 37.213 66.175 1.00 8.32 13 ARG C N 1
ATOM 2302 C CA . ARG C 1 13 ? 13.700 36.777 66.375 1.00 9.47 13 ARG C CA 1
ATOM 2303 C C . ARG C 1 13 ? 13.449 36.510 67.846 1.00 11.19 13 ARG C C 1
ATOM 2304 O O . ARG C 1 13 ? 13.414 35.364 68.281 1.00 15.64 13 ARG C O 1
ATOM 2312 N N . GLY C 1 14 ? 13.540 37.582 68.626 1.00 10.08 14 GLY C N 1
ATOM 2313 C CA . GLY C 1 14 ? 13.410 37.504 70.080 1.00 8.15 14 GLY C CA 1
ATOM 2314 C C . GLY C 1 14 ? 14.358 38.464 70.760 1.00 8.20 14 GLY C C 1
ATOM 2315 O O . GLY C 1 14 ? 15.009 39.297 70.110 1.00 9.60 14 GLY C O 1
ATOM 2316 N N . ASN C 1 15 ? 14.391 38.375 72.087 1.00 9.81 15 ASN C N 1
ATOM 2317 C CA . ASN C 1 15 ? 15.078 39.335 72.934 1.00 9.39 15 ASN C CA 1
ATOM 2318 C C . ASN C 1 15 ? 15.582 38.630 74.188 1.00 12.93 15 ASN C C 1
ATOM 2319 O O . ASN C 1 15 ? 15.012 38.797 75.258 1.00 10.99 15 ASN C O 1
ATOM 2324 N N . PRO C 1 16 ? 16.561 37.720 74.044 1.00 9.42 16 PRO C N 1
ATOM 2325 C CA . PRO C 1 16 ? 17.255 37.388 72.803 1.00 9.98 16 PRO C CA 1
ATOM 2326 C C . PRO C 1 16 ? 16.550 36.284 72.025 1.00 10.06 16 PRO C C 1
ATOM 2327 O O . PRO C 1 16 ? 15.778 35.493 72.586 1.00 11.19 16 PRO C O 1
ATOM 2331 N N . GLY C 1 17 ? 16.914 36.154 70.754 1.00 8.19 17 GLY C N 1
ATOM 2332 C CA . GLY C 1 17 ? 16.466 35.040 69.944 1.00 8.68 17 GLY C CA 1
ATOM 2333 C C . GLY C 1 17 ? 17.399 34.796 68.775 1.00 8.25 17 GLY C C 1
ATOM 2334 O O . GLY C 1 17 ? 18.351 35.542 68.568 1.00 7.96 17 GLY C O 1
ATOM 2335 N N . PRO C 1 18 ? 17.081 33.802 67.951 1.00 7.97 18 PRO C N 1
ATOM 2336 C CA . PRO C 1 18 ? 17.925 33.502 66.791 1.00 8.72 18 PRO C CA 1
ATOM 2337 C C . PRO C 1 18 ? 18.145 34.729 65.912 1.00 9.09 18 PRO C C 1
ATOM 2338 O O . PRO C 1 18 ? 17.201 35.465 65.598 1.00 8.12 18 PRO C O 1
ATOM 2342 N N . ALA C 1 19 ? 19.413 35.017 65.627 1.00 6.92 19 ALA C N 1
ATOM 2343 C CA . ALA C 1 19 ? 19.797 36.302 65.028 1.00 6.66 19 ALA C CA 1
ATOM 2344 C C . ALA C 1 19 ? 20.709 36.118 63.829 1.00 6.27 19 ALA C C 1
ATOM 2345 O O . ALA C 1 19 ? 21.498 35.163 63.751 1.00 7.19 19 ALA C O 1
ATOM 2347 N N . GLY C 1 20 ? 20.681 37.118 62.958 1.00 7.01 20 GLY C N 1
ATOM 2348 C CA . GLY C 1 20 ? 21.501 37.063 61.749 1.00 7.52 20 GLY C CA 1
ATOM 2349 C C . GLY C 1 20 ? 21.998 38.437 61.364 1.00 6.74 20 GLY C C 1
ATOM 2350 O O . GLY C 1 20 ? 21.460 39.465 61.813 1.00 7.65 20 GLY C O 1
ATOM 2351 N N . ILE C 1 21 ? 22.986 38.435 60.477 1.00 7.15 21 ILE C N 1
ATOM 2352 C CA . ILE C 1 21 ? 23.548 39.653 59.916 1.00 6.39 21 ILE C CA 1
ATOM 2353 C C . ILE C 1 21 ? 23.592 39.552 58.402 1.00 6.09 21 ILE C C 1
ATOM 2354 O O . ILE C 1 21 ? 23.636 38.449 57.829 1.00 7.17 21 ILE C O 1
ATOM 2359 N N . GLY C 1 22 ? 23.504 40.715 57.765 1.00 6.69 22 GLY C N 1
ATOM 2360 C CA . GLY C 1 22 ? 23.548 40.820 56.316 1.00 7.18 22 GLY C CA 1
ATOM 2361 C C . GLY C 1 22 ? 24.401 42.004 55.926 1.00 5.81 22 GLY C C 1
ATOM 2362 O O . GLY C 1 22 ? 24.251 43.078 56.483 1.00 7.09 22 GLY C O 1
ATOM 2363 N N . VAL C 1 23 ? 25.312 41.785 54.986 1.00 6.68 23 VAL C N 1
ATOM 2364 C CA . VAL C 1 23 ? 26.147 42.848 54.430 1.00 7.56 23 VAL C CA 1
ATOM 2365 C C . VAL C 1 23 ? 26.147 42.759 52.904 1.00 7.52 23 VAL C C 1
ATOM 2366 O O . VAL C 1 23 ? 26.346 41.682 52.345 1.00 7.10 23 VAL C O 1
ATOM 2370 N N . VAL C 1 24 ? 25.838 43.868 52.234 1.00 6.65 24 VAL C N 1
ATOM 2371 C CA . VAL C 1 24 ? 25.970 43.927 50.778 1.00 8.38 24 VAL C CA 1
ATOM 2372 C C . VAL C 1 24 ? 26.987 45.017 50.435 1.00 6.63 24 VAL C C 1
ATOM 2373 O O . VAL C 1 24 ? 26.931 46.114 50.993 1.00 8.12 24 VAL C O 1
ATOM 2377 N N . ILE C 1 25 ? 27.993 44.686 49.636 1.00 6.96 25 ILE C N 1
ATOM 2378 C CA . ILE C 1 25 ? 28.988 45.667 49.224 1.00 6.61 25 ILE C CA 1
ATOM 2379 C C . ILE C 1 25 ? 28.883 45.844 47.721 1.00 6.52 25 ILE C C 1
ATOM 2380 O O . ILE C 1 25 ? 28.902 44.857 46.996 1.00 7.89 25 ILE C O 1
ATOM 2385 N N . THR C 1 26 ? 28.692 47.087 47.259 1.00 7.23 26 THR C N 1
ATOM 2386 C CA . THR C 1 26 ? 28.686 47.389 45.828 1.00 7.86 26 THR C CA 1
ATOM 2387 C C . THR C 1 26 ? 29.732 48.434 45.466 1.00 7.36 26 THR C C 1
ATOM 2388 O O . THR C 1 26 ? 30.291 49.122 46.326 1.00 7.25 26 THR C O 1
ATOM 2392 N N . ASP C 1 27 ? 30.008 48.549 44.173 1.00 6.98 27 ASP C N 1
ATOM 2393 C CA . ASP C 1 27 ? 30.721 49.710 43.667 1.00 7.00 27 ASP C CA 1
ATOM 2394 C C . ASP C 1 27 ? 29.775 50.894 43.442 1.00 7.03 27 ASP C C 1
ATOM 2395 O O . ASP C 1 27 ? 28.569 50.815 43.720 1.00 7.87 27 ASP C O 1
ATOM 2400 N N . GLU C 1 28 ? 30.308 51.957 42.852 1.00 7.91 28 GLU C N 1
ATOM 2401 C CA . GLU C 1 28 ? 29.521 53.164 42.618 1.00 10.39 28 GLU C CA 1
ATOM 2402 C C . GLU C 1 28 ? 28.484 52.994 41.513 1.00 9.39 28 GLU C C 1
ATOM 2403 O O . GLU C 1 28 ? 27.524 53.769 41.437 1.00 13.11 28 GLU C O 1
ATOM 2409 N N . LYS C 1 29 ? 28.633 51.954 40.699 1.00 7.39 29 LYS C N 1
ATOM 2410 C CA . LYS C 1 29 ? 27.657 51.674 39.645 1.00 9.38 29 LYS C CA 1
ATOM 2411 C C . LYS C 1 29 ? 26.510 50.821 40.165 1.00 9.09 29 LYS C C 1
ATOM 2412 O O . LYS C 1 29 ? 25.562 50.533 39.440 1.00 8.94 29 LYS C O 1
ATOM 2418 N N . GLY C 1 30 ? 26.597 50.389 41.420 1.00 8.04 30 GLY C N 1
ATOM 2419 C CA . GLY C 1 30 ? 25.557 49.535 41.983 1.00 8.79 30 GLY C CA 1
ATOM 2420 C C . GLY C 1 30 ? 25.833 48.042 41.856 1.00 7.66 30 GLY C C 1
ATOM 2421 O O . GLY C 1 30 ? 25.052 47.226 42.355 1.00 8.90 30 GLY C O 1
ATOM 2422 N N . ASN C 1 31 ? 26.982 47.687 41.285 1.00 6.61 31 ASN C N 1
ATOM 2423 C CA . ASN C 1 31 ? 27.290 46.284 41.046 1.00 6.90 31 ASN C CA 1
ATOM 2424 C C . ASN C 1 31 ? 27.882 45.609 42.289 1.00 7.07 31 ASN C C 1
ATOM 2425 O O . ASN C 1 31 ? 28.678 46.214 43.010 1.00 7.72 31 ASN C O 1
ATOM 2430 N N . THR C 1 32 ? 27.480 44.367 42.539 1.00 9.77 32 THR C N 1
ATOM 2431 C CA . THR C 1 32 ? 27.899 43.655 43.746 1.00 8.02 32 THR C CA 1
ATOM 2432 C C . THR C 1 32 ? 29.368 43.316 43.731 1.00 8.70 32 THR C C 1
ATOM 2433 O O . THR C 1 32 ? 29.891 42.762 42.754 1.00 11.52 32 THR C O 1
ATOM 2437 N N . LEU C 1 33 ? 30.033 43.657 44.830 1.00 7.47 33 LEU C N 1
ATOM 2438 C CA . LEU C 1 33 ? 31.399 43.222 45.109 1.00 7.36 33 LEU C CA 1
ATOM 2439 C C . LEU C 1 33 ? 31.467 42.076 46.125 1.00 8.97 33 LEU C C 1
ATOM 2440 O O . LEU C 1 33 ? 32.467 41.344 46.171 1.00 8.93 33 LEU C O 1
ATOM 2445 N N . HIS C 1 34 ? 30.482 42.016 47.021 1.00 7.40 34 HIS C N 1
ATOM 2446 C CA . HIS C 1 34 ? 30.476 41.014 48.085 1.00 7.56 34 HIS C CA 1
ATOM 2447 C C . HIS C 1 34 ? 29.104 40.964 48.742 1.00 7.47 34 HIS C C 1
ATOM 2448 O O . HIS C 1 34 ? 28.406 41.974 48.794 1.00 7.16 34 HIS C O 1
ATOM 2455 N N . GLU C 1 35 ? 28.768 39.806 49.308 1.00 7.55 35 GLU C N 1
ATOM 2456 C CA . GLU C 1 35 ? 27.656 39.657 50.251 1.00 8.45 35 GLU C CA 1
ATOM 2457 C C . GLU C 1 35 ? 28.092 38.790 51.425 1.00 8.67 35 GLU C C 1
ATOM 2458 O O . GLU C 1 35 ? 28.801 37.788 51.250 1.00 9.66 35 GLU C O 1
ATOM 2464 N N . SER C 1 36 ? 27.675 39.179 52.624 1.00 7.19 36 SER C N 1
ATOM 2465 C CA . SER C 1 36 ? 27.825 38.339 53.807 1.00 6.57 36 SER C CA 1
ATOM 2466 C C . SER C 1 36 ? 26.441 38.058 54.376 1.00 7.59 36 SER C C 1
ATOM 2467 O O . SER C 1 36 ? 25.630 38.969 54.529 1.00 8.37 36 SER C O 1
ATOM 2470 N N . SER C 1 37 ? 26.198 36.809 54.750 1.00 8.99 37 SER C N 1
ATOM 2471 C CA . SER C 1 37 ? 24.944 36.378 55.395 1.00 8.19 37 SER C CA 1
ATOM 2472 C C . SER C 1 37 ? 25.382 35.377 56.465 1.00 10.05 37 SER C C 1
ATOM 2473 O O . SER C 1 37 ? 26.035 34.378 56.138 1.00 11.83 37 SER C O 1
ATOM 2476 N N . ALA C 1 38 ? 25.077 35.638 57.739 1.00 8.91 38 ALA C N 1
ATOM 2477 C CA . ALA C 1 38 ? 25.504 34.723 58.789 1.00 8.87 38 ALA C CA 1
ATOM 2478 C C . ALA C 1 38 ? 24.547 34.668 59.955 1.00 8.20 38 ALA C C 1
ATOM 2479 O O . ALA C 1 38 ? 23.965 35.681 60.344 1.00 8.76 38 ALA C O 1
ATOM 2481 N N . TYR C 1 39 ? 24.402 33.471 60.502 1.00 8.12 39 TYR C N 1
ATOM 2482 C CA . TYR C 1 39 ? 23.713 33.256 61.770 1.00 9.28 39 TYR C CA 1
ATOM 2483 C C . TYR C 1 39 ? 24.710 33.536 62.877 1.00 8.99 39 TYR C C 1
ATOM 2484 O O . TYR C 1 39 ? 25.828 33.042 62.839 1.00 10.05 39 TYR C O 1
ATOM 2493 N N . ILE C 1 40 ? 24.319 34.349 63.853 1.00 7.79 40 ILE C N 1
ATOM 2494 C CA . ILE C 1 40 ? 25.248 34.780 64.896 1.00 8.16 40 ILE C CA 1
ATOM 2495 C C . ILE C 1 40 ? 24.835 34.304 66.286 1.00 8.93 40 ILE C C 1
ATOM 2496 O O . ILE C 1 40 ? 25.310 34.820 67.281 1.00 11.09 40 ILE C O 1
ATOM 2501 N N . GLY C 1 41 ? 24.020 33.262 66.352 1.00 9.12 41 GLY C N 1
ATOM 2502 C CA . GLY C 1 41 ? 23.531 32.763 67.633 1.00 7.31 41 GLY C CA 1
ATOM 2503 C C . GLY C 1 41 ? 22.320 33.530 68.106 1.00 9.49 41 GLY C C 1
ATOM 2504 O O . GLY C 1 41 ? 21.655 34.197 67.323 1.00 9.49 41 GLY C O 1
ATOM 2505 N N . GLU C 1 42 ? 21.973 33.352 69.371 1.00 8.68 42 GLU C N 1
ATOM 2506 C CA . GLU C 1 42 ? 20.819 34.043 69.930 1.00 9.99 42 GLU C CA 1
ATOM 2507 C C . GLU C 1 42 ? 21.263 35.329 70.594 1.00 10.35 42 GLU C C 1
ATOM 2508 O O . GLU C 1 42 ? 22.133 35.325 71.460 1.00 11.82 42 GLU C O 1
ATOM 2514 N N . THR C 1 43 ? 20.712 36.424 70.113 1.00 7.83 43 THR C N 1
ATOM 2515 C CA . THR C 1 43 ? 21.034 37.717 70.663 0.50 8.85 43 THR C CA 1
ATOM 2516 C C . THR C 1 43 ? 19.871 38.702 70.505 1.00 7.82 43 THR C C 1
ATOM 2517 O O . THR C 1 43 ? 18.852 38.346 70.089 1.00 8.19 43 THR C O 1
ATOM 2521 N N . THR C 1 44 ? 20.140 39.965 70.848 1.00 9.54 44 THR C N 1
ATOM 2522 C CA . THR C 1 44 ? 19.106 40.979 70.653 1.00 8.07 44 THR C CA 1
ATOM 2523 C C . THR C 1 44 ? 19.211 41.604 69.265 1.00 8.90 44 THR C C 1
ATOM 2524 O O . THR C 1 44 ? 20.239 41.507 68.582 1.00 9.05 44 THR C O 1
ATOM 2528 N N . ASN C 1 45 ? 18.161 42.309 68.876 1.00 7.75 45 ASN C N 1
ATOM 2529 C CA . ASN C 1 45 ? 18.126 43.015 67.615 1.00 6.70 45 ASN C CA 1
ATOM 2530 C C . ASN C 1 45 ? 19.260 44.029 67.477 1.00 5.92 45 ASN C C 1
ATOM 2531 O O . ASN C 1 45 ? 19.938 44.069 66.456 1.00 7.11 45 ASN C O 1
ATOM 2536 N N . ASN C 1 46 ? 19.468 44.848 68.503 1.00 5.66 46 ASN C N 1
ATOM 2537 C CA . ASN C 1 46 ? 20.512 45.860 68.447 1.00 7.58 46 ASN C CA 1
ATOM 2538 C C . ASN C 1 46 ? 21.900 45.265 68.410 1.00 6.48 46 ASN C C 1
ATOM 2539 O O . ASN C 1 46 ? 22.747 45.753 67.679 1.00 6.66 46 ASN C O 1
ATOM 2544 N N . VAL C 1 47 ? 22.114 44.157 69.109 1.00 6.71 47 VAL C N 1
ATOM 2545 C CA . VAL C 1 47 ? 23.406 43.490 69.026 1.00 7.37 47 VAL C CA 1
ATOM 2546 C C . VAL C 1 47 ? 23.650 43.014 67.611 1.00 6.55 47 VAL C C 1
ATOM 2547 O O . VAL C 1 47 ? 24.714 43.250 67.047 1.00 6.79 47 VAL C O 1
ATOM 2551 N N . ALA C 1 48 ? 22.619 42.462 66.979 1.00 5.54 48 ALA C N 1
ATOM 2552 C CA . ALA C 1 48 ? 22.794 41.996 65.618 1.00 4.88 48 ALA C CA 1
ATOM 2553 C C . ALA C 1 48 ? 23.096 43.149 64.651 1.00 5.50 48 ALA C C 1
ATOM 2554 O O . ALA C 1 48 ? 23.946 43.016 63.781 1.00 6.93 48 ALA C O 1
ATOM 2556 N N . GLU C 1 49 ? 22.414 44.280 64.795 1.00 5.85 49 GLU C N 1
ATOM 2557 C CA . GLU C 1 49 ? 22.714 45.429 63.953 1.00 5.81 49 GLU C CA 1
ATOM 2558 C C . GLU C 1 49 ? 24.179 45.830 64.081 1.00 6.69 49 GLU C C 1
ATOM 2559 O O . GLU C 1 49 ? 24.833 46.173 63.081 1.00 6.82 49 GLU C O 1
ATOM 2565 N N . TYR C 1 50 ? 24.651 45.948 65.316 1.00 4.93 50 TYR C N 1
ATOM 2566 C CA . TYR C 1 50 ? 26.027 46.373 65.555 1.00 5.78 50 TYR C CA 1
ATOM 2567 C C . TYR C 1 50 ? 27.037 45.346 65.072 1.00 5.53 50 TYR C C 1
ATOM 2568 O O . TYR C 1 50 ? 28.038 45.699 64.430 1.00 6.88 50 TYR C O 1
ATOM 2577 N N . GLU C 1 51 ? 26.729 44.073 65.273 1.00 6.61 51 GLU C N 1
ATOM 2578 C CA . GLU C 1 51 ? 27.623 43.037 64.790 1.00 5.34 51 GLU C CA 1
ATOM 2579 C C . GLU C 1 51 ? 27.652 42.936 63.268 1.00 5.89 51 GLU C C 1
ATOM 2580 O O . GLU C 1 51 ? 28.689 42.583 62.693 1.00 5.69 51 GLU C O 1
ATOM 2586 N N . ALA C 1 52 ? 26.563 43.310 62.592 1.00 5.88 52 ALA C N 1
ATOM 2587 C CA . ALA C 1 52 ? 26.586 43.349 61.129 1.00 6.13 52 ALA C CA 1
ATOM 2588 C C . ALA C 1 52 ? 27.593 44.389 60.646 1.00 6.43 52 ALA C C 1
ATOM 2589 O O . ALA C 1 52 ? 28.331 44.140 59.697 1.00 6.50 52 ALA C O 1
ATOM 2591 N N . LEU C 1 53 ? 27.617 45.543 61.298 1.00 6.61 53 LEU C N 1
ATOM 2592 C CA . LEU C 1 53 ? 28.599 46.562 60.955 1.00 6.64 53 LEU C CA 1
ATOM 2593 C C . LEU C 1 53 ? 30.024 46.090 61.225 1.00 5.09 53 LEU C C 1
ATOM 2594 O O . LEU C 1 53 ? 30.912 46.294 60.399 1.00 6.37 53 LEU C O 1
ATOM 2599 N N . ILE C 1 54 ? 30.246 45.459 62.378 1.00 5.52 54 ILE C N 1
ATOM 2600 C CA . ILE C 1 54 ? 31.544 44.886 62.667 1.00 6.84 54 ILE C CA 1
ATOM 2601 C C . ILE C 1 54 ? 31.999 43.860 61.627 1.00 6.10 54 ILE C C 1
ATOM 2602 O O . ILE C 1 54 ? 33.136 43.904 61.172 1.00 5.84 54 ILE C O 1
ATOM 2607 N N . ARG C 1 55 ? 31.074 43.038 61.150 1.00 5.44 55 ARG C N 1
ATOM 2608 C CA . ARG C 1 55 ? 31.377 42.126 60.055 1.00 5.45 55 ARG C CA 1
ATOM 2609 C C . ARG C 1 55 ? 31.700 42.847 58.757 1.00 6.42 55 ARG C C 1
ATOM 2610 O O . ARG C 1 55 ? 32.658 42.473 58.078 1.00 6.07 55 ARG C O 1
ATOM 2618 N N . ALA C 1 56 ? 30.953 43.902 58.433 1.00 5.63 56 ALA C N 1
ATOM 2619 C CA . ALA C 1 56 ? 31.274 44.672 57.238 1.00 6.16 56 ALA C CA 1
ATOM 2620 C C . ALA C 1 56 ? 32.676 45.254 57.318 1.00 6.53 56 ALA C C 1
ATOM 2621 O O . ALA C 1 56 ? 33.400 45.264 56.318 1.00 6.64 56 ALA C O 1
ATOM 2623 N N . LEU C 1 57 ? 33.066 45.765 58.486 1.00 6.38 57 LEU C N 1
ATOM 2624 C CA . LEU C 1 57 ? 34.430 46.293 58.634 1.00 5.73 57 LEU C CA 1
ATOM 2625 C C . LEU C 1 57 ? 35.496 45.226 58.471 1.00 5.61 57 LEU C C 1
ATOM 2626 O O . LEU C 1 57 ? 36.582 45.501 57.941 1.00 6.85 57 LEU C O 1
ATOM 2631 N N . GLU C 1 58 ? 35.184 44.002 58.899 1.00 5.88 58 GLU C N 1
ATOM 2632 C CA . GLU C 1 58 ? 36.061 42.868 58.681 1.00 6.07 58 GLU C CA 1
ATOM 2633 C C . GLU C 1 58 ? 36.145 42.497 57.200 1.00 5.87 58 GLU C C 1
ATOM 2634 O O . GLU C 1 58 ? 37.241 42.364 56.639 1.00 7.48 58 GLU C O 1
ATOM 2640 N N . ASP C 1 59 ? 34.989 42.414 56.546 1.00 6.36 59 ASP C N 1
ATOM 2641 C CA . ASP C 1 59 ? 34.950 42.192 55.084 1.00 6.33 59 ASP C CA 1
ATOM 2642 C C . ASP C 1 59 ? 35.838 43.183 54.334 1.00 7.16 59 ASP C C 1
ATOM 2643 O O . ASP C 1 59 ? 36.557 42.798 53.404 1.00 7.63 59 ASP C O 1
ATOM 2648 N N . LEU C 1 60 ? 35.793 44.448 54.742 1.00 7.16 60 LEU C N 1
ATOM 2649 C CA . LEU C 1 60 ? 36.519 45.492 54.034 1.00 6.93 60 LEU C CA 1
ATOM 2650 C C . LEU C 1 60 ? 38.005 45.214 53.964 1.00 8.34 60 LEU C C 1
ATOM 2651 O O . LEU C 1 60 ? 38.664 45.608 52.999 1.00 10.53 60 LEU C O 1
ATOM 2656 N N . GLN C 1 61 ? 38.548 44.525 54.959 1.00 8.46 61 GLN C N 1
ATOM 2657 C CA . GLN C 1 61 ? 39.985 44.216 54.930 1.00 10.36 61 GLN C CA 1
ATOM 2658 C C . GLN C 1 61 ? 40.376 43.423 53.686 1.00 9.38 61 GLN C C 1
ATOM 2659 O O . GLN C 1 61 ? 41.555 43.356 53.324 1.00 10.95 61 GLN C O 1
ATOM 2665 N N . MET C 1 62 ? 39.431 42.673 53.143 1.00 9.27 62 MET C N 1
ATOM 2666 C CA . MET C 1 62 ? 39.759 41.757 52.068 1.00 9.22 62 MET C CA 1
ATOM 2667 C C . MET C 1 62 ? 40.021 42.477 50.749 1.00 10.21 62 MET C C 1
ATOM 2668 O O . MET C 1 62 ? 40.622 41.895 49.830 1.00 10.76 62 MET C O 1
ATOM 2673 N N . PHE C 1 63 ? 39.720 43.772 50.700 1.00 9.68 63 PHE C N 1
ATOM 2674 C CA . PHE C 1 63 ? 40.050 44.583 49.531 1.00 9.69 63 PHE C CA 1
ATOM 2675 C C . PHE C 1 63 ? 41.532 44.880 49.477 1.00 13.70 63 PHE C C 1
ATOM 2676 O O . PHE C 1 63 ? 42.039 45.294 48.443 1.00 14.31 63 PHE C O 1
ATOM 2684 N N . GLY C 1 64 ? 42.185 44.817 50.630 1.00 12.10 64 GLY C N 1
ATOM 2685 C CA . GLY C 1 64 ? 43.627 45.021 50.703 1.00 14.35 64 GLY C CA 1
ATOM 2686 C C . GLY C 1 64 ? 44.051 46.356 50.139 1.00 21.95 64 GLY C C 1
ATOM 2687 O O . GLY C 1 64 ? 43.548 47.397 50.561 1.00 19.30 64 GLY C O 1
ATOM 2688 N N . ASP C 1 65 ? 44.845 46.301 49.075 1.00 24.26 65 ASP C N 1
ATOM 2689 C CA . ASP C 1 65 ? 45.462 47.492 48.502 1.00 28.23 65 ASP C CA 1
ATOM 2690 C C . ASP C 1 65 ? 44.450 48.406 47.813 1.00 27.32 65 ASP C C 1
ATOM 2691 O O . ASP C 1 65 ? 44.698 49.602 47.655 1.00 27.89 65 ASP C O 1
ATOM 2696 N N . LYS C 1 66 ? 43.325 47.844 47.382 1.00 23.22 66 LYS C N 1
ATOM 2697 C CA . LYS C 1 66 ? 42.280 48.651 46.745 1.00 21.60 66 LYS C CA 1
ATOM 2698 C C . LYS C 1 66 ? 41.639 49.642 47.723 1.00 23.56 66 LYS C C 1
ATOM 2699 O O . LYS C 1 66 ? 40.988 50.608 47.322 1.00 22.89 66 LYS C O 1
ATOM 2705 N N . LEU C 1 67 ? 41.877 49.431 49.011 1.00 22.74 67 LEU C N 1
ATOM 2706 C CA . LEU C 1 67 ? 41.307 50.281 50.042 1.00 23.04 67 LEU C CA 1
ATOM 2707 C C . LEU C 1 67 ? 41.916 51.678 50.080 1.00 29.09 67 LEU C C 1
ATOM 2708 O O . LEU C 1 67 ? 41.323 52.589 50.657 1.00 25.86 67 LEU C O 1
ATOM 2713 N N . VAL C 1 68 ? 43.188 51.782 49.706 1.00 29.86 68 VAL C N 1
ATOM 2714 C CA . VAL C 1 68 ? 43.957 52.984 50.025 1.00 33.63 68 VAL C CA 1
ATOM 2715 C C . VAL C 1 68 ? 43.370 54.211 49.324 1.00 29.46 68 VAL C C 1
ATOM 2716 O O . VAL C 1 68 ? 43.117 54.176 48.118 1.00 26.91 68 VAL C O 1
ATOM 2720 N N . ASP C 1 69 ? 42.916 55.171 50.128 1.00 28.18 69 ASP C N 1
ATOM 2721 C CA . ASP C 1 69 ? 42.333 56.408 49.607 1.00 27.63 69 ASP C CA 1
ATOM 2722 C C . ASP C 1 69 ? 40.948 56.200 49.001 1.00 27.46 69 ASP C C 1
ATOM 2723 O O . ASP C 1 69 ? 40.462 57.033 48.234 1.00 27.80 69 ASP C O 1
ATOM 2728 N N . MET C 1 70 ? 40.351 55.045 49.273 1.00 23.82 70 MET C N 1
ATOM 2729 C CA . MET C 1 70 ? 39.047 54.718 48.711 1.00 21.15 70 MET C CA 1
ATOM 2730 C C . MET C 1 70 ? 37.938 55.294 49.580 1.00 18.39 70 MET C C 1
ATOM 2731 O O . MET C 1 70 ? 38.027 55.248 50.802 1.00 18.85 70 MET C O 1
ATOM 2736 N N . GLU C 1 71 ? 37.007 55.992 48.936 1.00 15.61 71 GLU C N 1
ATOM 2737 C CA . GLU C 1 71 ? 35.749 56.443 49.551 1.00 14.73 71 GLU C CA 1
ATOM 2738 C C . GLU C 1 71 ? 34.873 55.248 49.949 1.00 15.62 71 GLU C C 1
ATOM 2739 O O . GLU C 1 71 ? 34.626 54.354 49.142 1.00 13.02 71 GLU C O 1
ATOM 2745 N N . VAL C 1 72 ? 34.430 55.218 51.201 1.00 12.61 72 VAL C N 1
ATOM 2746 C CA . VAL C 1 72 ? 33.572 54.141 51.686 1.00 10.24 72 VAL C CA 1
ATOM 2747 C C . VAL C 1 72 ? 32.340 54.713 52.390 1.00 8.05 72 VAL C C 1
ATOM 2748 O O . VAL C 1 72 ? 32.473 55.615 53.235 1.00 9.79 72 VAL C O 1
ATOM 2752 N N . GLU C 1 73 ? 31.152 54.262 51.999 1.00 8.89 73 GLU C N 1
ATOM 2753 C CA . GLU C 1 73 ? 29.898 54.732 52.569 1.00 10.04 73 GLU C CA 1
ATOM 2754 C C . GLU C 1 73 ? 29.112 53.540 53.085 1.00 12.43 73 GLU C C 1
ATOM 2755 O O . GLU C 1 73 ? 28.829 52.613 52.327 1.00 12.82 73 GLU C O 1
ATOM 2761 N N . VAL C 1 74 ? 28.675 53.616 54.338 1.00 8.62 74 VAL C N 1
ATOM 2762 C CA . VAL C 1 74 ? 27.809 52.612 54.934 1.00 9.13 74 VAL C CA 1
ATOM 2763 C C . VAL C 1 74 ? 26.380 53.129 54.987 1.00 8.02 74 VAL C C 1
ATOM 2764 O O . VAL C 1 74 ? 26.112 54.194 55.560 1.00 10.11 74 VAL C O 1
ATOM 2768 N N . ARG C 1 75 ? 25.466 52.349 54.431 1.00 7.80 75 ARG C N 1
ATOM 2769 C CA . ARG C 1 75 ? 24.046 52.673 54.387 1.00 7.73 75 ARG C CA 1
ATOM 2770 C C . ARG C 1 75 ? 23.270 51.728 55.309 1.00 7.55 75 ARG C C 1
ATOM 2771 O O . ARG C 1 75 ? 23.445 50.505 55.248 1.00 9.85 75 ARG C O 1
ATOM 2779 N N . MET C 1 76 ? 22.417 52.298 56.131 1.00 8.08 76 MET C N 1
ATOM 2780 C CA . MET C 1 76 ? 21.621 51.561 57.089 1.00 9.32 76 MET C CA 1
ATOM 2781 C C . MET C 1 76 ? 20.239 52.171 57.156 1.00 9.93 76 MET C C 1
ATOM 2782 O O . MET C 1 76 ? 20.077 53.303 57.011 1.00 9.23 76 MET C O 1
ATOM 2787 N N . ASP C 1 77 ? 19.256 51.344 57.422 1.00 10.33 77 ASP C N 1
ATOM 2788 C CA . ASP C 1 77 ? 17.891 51.811 57.512 1.00 11.31 77 ASP C CA 1
ATOM 2789 C C . ASP C 1 77 ? 17.418 52.193 58.920 1.00 10.27 77 ASP C C 1
ATOM 2790 O O . ASP C 1 77 ? 16.357 52.655 59.067 1.00 13.08 77 ASP C O 1
ATOM 2795 N N A SER C 1 78 ? 18.240 51.989 59.932 0.50 10.07 78 SER C N 1
ATOM 2796 N N B SER C 1 78 ? 18.247 52.008 59.910 0.50 10.07 78 SER C N 1
ATOM 2797 C CA A SER C 1 78 ? 17.953 52.508 61.253 0.50 9.09 78 SER C CA 1
ATOM 2798 C CA B SER C 1 78 ? 17.954 52.507 61.212 0.50 9.09 78 SER C CA 1
ATOM 2799 C C A SER C 1 78 ? 18.599 53.868 61.463 0.50 10.40 78 SER C C 1
ATOM 2800 C C B SER C 1 78 ? 18.603 53.863 61.472 0.50 10.40 78 SER C C 1
ATOM 2801 O O A SER C 1 78 ? 19.772 53.943 61.608 0.50 9.76 78 SER C O 1
ATOM 2802 O O B SER C 1 78 ? 19.774 53.940 61.611 0.50 9.76 78 SER C O 1
ATOM 2807 N N . GLU C 1 79 ? 17.819 54.917 61.482 1.00 9.72 79 GLU C N 1
ATOM 2808 C CA . GLU C 1 79 ? 18.385 56.220 61.727 1.00 9.90 79 GLU C CA 1
ATOM 2809 C C . GLU C 1 79 ? 19.051 56.340 63.083 1.00 9.33 79 GLU C C 1
ATOM 2810 O O . GLU C 1 79 ? 20.108 56.949 63.200 1.00 8.90 79 GLU C O 1
ATOM 2816 N N . LEU C 1 80 ? 18.437 55.775 64.118 1.00 9.05 80 LEU C N 1
ATOM 2817 C CA . LEU C 1 80 ? 19.035 55.831 65.452 1.00 9.42 80 LEU C CA 1
ATOM 2818 C C . LEU C 1 80 ? 20.433 55.240 65.437 1.00 7.67 80 LEU C C 1
ATOM 2819 O O . LEU C 1 80 ? 21.363 55.788 66.016 1.00 7.46 80 LEU C O 1
ATOM 2824 N N . ILE C 1 81 ? 20.582 54.110 64.759 1.00 7.94 81 ILE C N 1
ATOM 2825 C CA . ILE C 1 81 ? 21.873 53.459 64.747 1.00 8.30 81 ILE C CA 1
ATOM 2826 C C . ILE C 1 81 ? 22.899 54.206 63.896 1.00 8.55 81 ILE C C 1
ATOM 2827 O O . ILE C 1 81 ? 24.024 54.379 64.325 1.00 7.90 81 ILE C O 1
ATOM 2832 N N . VAL C 1 82 ? 22.460 54.803 62.792 1.00 7.20 82 VAL C N 1
ATOM 2833 C CA . VAL C 1 82 ? 23.328 55.702 62.025 1.00 8.20 82 VAL C CA 1
ATOM 2834 C C . VAL C 1 82 ? 23.851 56.830 62.906 1.00 8.06 82 VAL C C 1
ATOM 2835 O O . VAL C 1 82 ? 25.062 57.074 62.965 1.00 7.47 82 VAL C O 1
ATOM 2839 N N . ARG C 1 83 ? 22.958 57.478 63.648 1.00 6.14 83 ARG C N 1
ATOM 2840 C CA . ARG C 1 83 ? 23.388 58.610 64.456 1.00 7.16 83 ARG C CA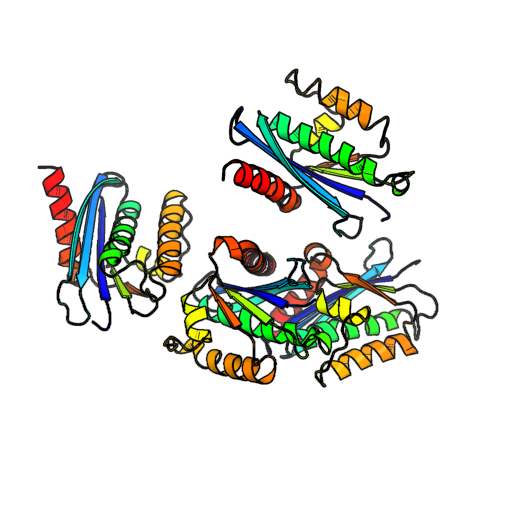 1
ATOM 2841 C C . ARG C 1 83 ? 24.306 58.179 65.600 1.00 7.38 83 ARG C C 1
ATOM 2842 O O . ARG C 1 83 ? 25.263 58.871 65.957 1.00 8.55 83 ARG C O 1
ATOM 2850 N N . GLN C 1 84 ? 24.026 57.014 66.174 1.00 7.66 84 GLN C N 1
ATOM 2851 C CA . GLN C 1 84 ? 24.907 56.464 67.194 1.00 8.24 84 GLN C CA 1
ATOM 2852 C C . GLN C 1 84 ? 26.299 56.167 66.632 1.00 8.48 84 GLN C C 1
ATOM 2853 O O . GLN C 1 84 ? 27.314 56.548 67.221 1.00 9.01 84 GLN C O 1
ATOM 2859 N N . MET C 1 85 ? 26.340 55.544 65.455 1.00 8.11 85 MET C N 1
ATOM 2860 C CA . MET C 1 85 ? 27.612 55.258 64.807 1.00 10.44 85 MET C CA 1
ATOM 2861 C C . MET C 1 85 ? 28.401 56.515 64.506 1.00 10.13 85 MET C C 1
ATOM 2862 O O . MET C 1 85 ? 29.635 56.494 64.532 1.00 11.40 85 MET C O 1
ATOM 2867 N N . GLN C 1 86 ? 27.688 57.581 64.155 1.00 8.61 86 GLN C N 1
ATOM 2868 C CA . GLN C 1 86 ? 28.320 58.868 63.871 1.00 9.67 86 GLN C CA 1
ATOM 2869 C C . GLN C 1 86 ? 28.798 59.590 65.138 1.00 13.25 86 GLN C C 1
ATOM 2870 O O . GLN C 1 86 ? 29.445 60.636 65.050 1.00 14.34 86 GLN C O 1
ATOM 2876 N N . GLY C 1 87 ? 28.298 59.171 66.295 1.00 11.10 87 GLY C N 1
ATOM 2877 C CA . GLY C 1 87 ? 28.624 59.856 67.546 1.00 11.72 87 GLY C CA 1
ATOM 2878 C C . GLY C 1 87 ? 27.752 61.061 67.824 1.00 11.01 87 GLY C C 1
ATOM 2879 O O . GLY C 1 87 ? 28.055 61.854 68.717 1.00 12.98 87 GLY C O 1
ATOM 2880 N N . VAL C 1 88 ? 26.658 61.211 67.085 1.00 9.74 88 VAL C N 1
ATOM 2881 C CA . VAL C 1 88 ? 25.749 62.330 67.299 1.00 10.87 88 VAL C CA 1
ATOM 2882 C C . VAL C 1 88 ? 25.063 62.256 68.669 1.00 13.38 88 VAL C C 1
ATOM 2883 O O . VAL C 1 88 ? 24.891 63.272 69.346 1.00 12.68 88 VAL C O 1
ATOM 2887 N N . TYR C 1 89 ? 24.698 61.045 69.084 1.00 10.48 89 TYR C N 1
ATOM 2888 C CA . TYR C 1 89 ? 24.291 60.794 70.465 1.00 10.80 89 TYR C CA 1
ATOM 2889 C C . TYR C 1 89 ? 24.647 59.365 70.819 1.00 9.99 89 TYR C C 1
ATOM 2890 O O . TYR C 1 89 ? 25.093 58.612 69.955 1.00 8.55 89 TYR C O 1
ATOM 2899 N N . LYS C 1 90 ? 24.623 59.063 72.116 1.00 8.75 90 LYS C N 1
ATOM 2900 C CA . LYS C 1 90 ? 25.170 57.813 72.633 1.00 8.53 90 LYS C CA 1
ATOM 2901 C C . LYS C 1 90 ? 24.136 56.710 72.547 1.00 7.45 90 LYS C C 1
ATOM 2902 O O . LYS C 1 90 ? 22.929 56.961 72.591 1.00 9.40 90 LYS C O 1
ATOM 2908 N N . VAL C 1 91 ? 24.613 55.482 72.404 1.00 7.76 91 VAL C N 1
ATOM 2909 C CA . VAL C 1 91 ? 23.792 54.297 72.622 1.00 8.64 91 VAL C CA 1
ATOM 2910 C C . VAL C 1 91 ? 23.815 53.921 74.106 1.00 8.65 91 VAL C C 1
ATOM 2911 O O . VAL C 1 91 ? 24.784 54.211 74.803 1.00 9.82 91 VAL C O 1
ATOM 2915 N N . LYS C 1 92 ? 22.702 53.399 74.618 1.00 8.27 92 LYS C N 1
ATOM 2916 C CA . LYS C 1 92 ? 22.520 53.217 76.056 1.00 8.96 92 LYS C CA 1
ATOM 2917 C C . LYS C 1 92 ? 23.069 51.911 76.613 1.00 8.82 92 LYS C C 1
ATOM 2918 O O . LYS C 1 92 ? 23.757 51.906 77.641 1.00 10.27 92 LYS C O 1
ATOM 2924 N N . GLU C 1 93 ? 22.686 50.783 76.034 1.00 9.44 93 GLU C N 1
ATOM 2925 C CA . GLU C 1 93 ? 22.999 49.517 76.694 1.00 8.63 93 GLU C CA 1
ATOM 2926 C C . GLU C 1 93 ? 24.526 49.384 76.805 1.00 10.12 93 GLU C C 1
ATOM 2927 O O . GLU C 1 93 ? 25.236 49.621 75.827 1.00 8.36 93 GLU C O 1
ATOM 2933 N N . PRO C 1 94 ? 25.031 48.905 77.954 1.00 9.59 94 PRO C N 1
ATOM 2934 C CA . PRO C 1 94 ? 26.476 48.776 78.083 1.00 9.07 94 PRO C CA 1
ATOM 2935 C C . PRO C 1 94 ? 27.130 47.904 77.015 1.00 9.82 94 PRO C C 1
ATOM 2936 O O . PRO C 1 94 ? 28.200 48.269 76.525 1.00 9.65 94 PRO C O 1
ATOM 2940 N N . THR C 1 95 ? 26.503 46.799 76.611 1.00 8.66 95 THR C N 1
ATOM 2941 C CA . THR C 1 95 ? 27.129 45.947 75.606 1.00 9.43 95 THR C CA 1
ATOM 2942 C C . THR C 1 95 ? 27.252 46.660 74.265 1.00 8.78 95 THR C C 1
ATOM 2943 O O . THR C 1 95 ? 28.240 46.503 73.550 1.00 9.80 95 THR C O 1
ATOM 2947 N N . LEU C 1 96 ? 26.299 47.542 73.988 1.00 7.55 96 LEU C N 1
ATOM 2948 C CA . LEU C 1 96 ? 26.349 48.319 72.766 1.00 7.70 96 LEU C CA 1
ATOM 2949 C C . LEU C 1 96 ? 27.353 49.452 72.864 1.00 6.85 96 LEU C C 1
ATOM 2950 O O . LEU C 1 96 ? 27.984 49.784 71.895 1.00 6.98 96 LEU C O 1
ATOM 2955 N N . LYS C 1 97 ? 27.492 50.046 74.047 1.00 7.98 97 LYS C N 1
ATOM 2956 C CA . LYS C 1 97 ? 28.581 51.006 74.264 1.00 7.53 97 LYS C CA 1
ATOM 2957 C C . LYS C 1 97 ? 29.940 50.373 73.981 1.00 6.31 97 LYS C C 1
ATOM 2958 O O . LYS C 1 97 ? 30.801 51.004 73.372 1.00 6.15 97 LYS C O 1
ATOM 2964 N N . GLU C 1 98 ? 30.133 49.126 74.411 1.00 6.59 98 GLU C N 1
ATOM 2965 C CA A GLU C 1 98 ? 31.379 48.420 74.140 0.50 7.79 98 GLU C CA 1
ATOM 2966 C CA B GLU C 1 98 ? 31.389 48.450 74.131 0.50 7.16 98 GLU C CA 1
ATOM 2967 C C . GLU C 1 98 ? 31.571 48.282 72.632 1.00 6.52 98 GLU C C 1
ATOM 2968 O O . GLU C 1 98 ? 32.665 48.520 72.097 1.00 6.90 98 GLU C O 1
ATOM 2979 N N . LYS C 1 99 ? 30.510 47.870 71.947 1.00 7.55 99 LYS C N 1
ATOM 2980 C CA . LYS C 1 99 ? 30.600 47.688 70.507 1.00 6.90 99 LYS C CA 1
ATOM 2981 C C . LYS C 1 99 ? 30.820 49.008 69.765 1.00 6.06 99 LYS C C 1
ATOM 2982 O O . LYS C 1 99 ? 31.590 49.080 68.813 1.00 7.98 99 LYS C O 1
ATOM 2988 N N . PHE C 1 100 ? 30.160 50.082 70.208 1.00 6.93 100 PHE C N 1
ATOM 2989 C CA . PHE C 1 100 ? 30.413 51.381 69.610 1.00 6.27 100 PHE C CA 1
ATOM 2990 C C . PHE C 1 100 ? 31.887 51.762 69.700 1.00 6.15 100 PHE C C 1
ATOM 2991 O O . PHE C 1 100 ? 32.459 52.287 68.754 1.00 6.33 100 PHE C O 1
ATOM 2999 N N . ALA C 1 101 ? 32.453 51.640 70.892 1.00 7.15 101 ALA C N 1
ATOM 3000 C CA . ALA C 1 101 ? 33.832 52.048 71.082 1.00 6.20 101 ALA C CA 1
ATOM 3001 C C . ALA C 1 101 ? 34.741 51.215 70.187 1.00 5.86 101 ALA C C 1
ATOM 3002 O O . ALA C 1 101 ? 35.690 51.737 69.589 1.00 7.11 101 ALA C O 1
ATOM 3004 N N . LYS C 1 102 ? 34.413 49.931 70.049 1.00 5.59 102 LYS C N 1
ATOM 3005 C CA . LYS C 1 102 ? 35.211 49.024 69.226 1.00 6.32 102 LYS C CA 1
ATOM 3006 C C . LYS C 1 102 ? 35.125 49.444 67.765 1.00 7.53 102 LYS C C 1
ATOM 3007 O O . LYS C 1 102 ? 36.139 49.589 67.086 1.00 8.21 102 LYS C O 1
ATOM 3013 N N . ILE C 1 103 ? 33.909 49.718 67.315 1.00 6.43 103 ILE C N 1
ATOM 3014 C CA . ILE C 1 103 ? 33.689 50.175 65.947 1.00 7.71 103 ILE C CA 1
ATOM 3015 C C . ILE C 1 103 ? 34.402 51.501 65.671 1.00 8.37 103 ILE C C 1
ATOM 3016 O O . ILE C 1 103 ? 35.052 51.657 64.632 1.00 8.33 103 ILE C O 1
ATOM 3021 N N . ALA C 1 104 ? 34.290 52.461 66.588 1.00 8.16 104 ALA C N 1
ATOM 3022 C CA . ALA C 1 104 ? 34.874 53.772 66.342 1.00 8.77 104 ALA C CA 1
ATOM 3023 C C . ALA C 1 104 ? 36.386 53.653 66.236 1.00 9.50 104 ALA C C 1
ATOM 3024 O O . ALA C 1 104 ? 37.027 54.313 65.400 1.00 10.97 104 ALA C O 1
ATOM 3026 N N . HIS C 1 105 ? 36.963 52.755 67.019 1.00 8.90 105 HIS C N 1
ATOM 3027 C CA . HIS C 1 105 ? 38.388 52.526 66.931 1.00 8.66 105 HIS C CA 1
ATOM 3028 C C . HIS C 1 105 ? 38.828 51.844 65.635 1.00 9.57 105 HIS C C 1
ATOM 3029 O O . HIS C 1 105 ? 39.764 52.302 64.965 1.00 9.66 105 HIS C O 1
ATOM 3036 N N . ILE C 1 106 ? 38.103 50.813 65.239 1.00 9.71 106 ILE C N 1
ATOM 3037 C CA . ILE C 1 106 ? 38.394 50.097 64.000 1.00 8.66 106 ILE C CA 1
ATOM 3038 C C . ILE C 1 106 ? 38.226 51.027 62.808 1.00 9.81 106 ILE C C 1
ATOM 3039 O O . ILE C 1 106 ? 39.095 51.084 61.945 1.00 10.38 106 ILE C O 1
ATOM 3044 N N . LYS C 1 107 ? 37.156 51.819 62.793 1.00 8.78 107 LYS C N 1
ATOM 3045 C CA . LYS C 1 107 ? 36.917 52.703 61.660 1.00 12.22 107 LYS C CA 1
ATOM 3046 C C . LYS C 1 107 ? 38.068 53.692 61.527 1.00 13.05 107 LYS C C 1
ATOM 3047 O O . LYS C 1 107 ? 38.553 53.937 60.419 1.00 12.66 107 LYS C O 1
ATOM 3053 N N . MET C 1 108 ? 38.460 54.303 62.641 1.00 11.10 108 MET C N 1
ATOM 3054 C CA A MET C 1 108 ? 39.532 55.302 62.648 0.50 11.04 108 MET C CA 1
ATOM 3055 C CA B MET C 1 108 ? 39.524 55.297 62.625 0.50 12.36 108 MET C CA 1
ATOM 3056 C C . MET C 1 108 ? 40.871 54.717 62.195 1.00 15.58 108 MET C C 1
ATOM 3057 O O . MET C 1 108 ? 41.578 55.328 61.384 1.00 19.64 108 MET C O 1
ATOM 3066 N N . GLU C 1 109 ? 41.136 53.462 62.547 1.00 15.07 109 GLU C N 1
ATOM 3067 C CA . GLU C 1 109 ? 42.413 52.808 62.253 1.00 16.40 109 GLU C CA 1
ATOM 3068 C C . GLU C 1 109 ? 42.422 52.272 60.795 1.00 16.22 109 GLU C C 1
ATOM 3069 O O . GLU C 1 109 ? 43.377 52.407 60.102 1.00 20.41 109 GLU C O 1
ATOM 3075 N N . ARG C 1 110 ? 41.334 51.692 60.351 1.00 13.04 110 ARG C N 1
ATOM 3076 C CA . ARG C 1 110 ? 41.241 50.898 59.120 1.00 12.13 110 ARG C CA 1
ATOM 3077 C C . ARG C 1 110 ? 40.634 51.690 57.935 1.00 16.02 110 ARG C C 1
ATOM 3078 O O . ARG C 1 110 ? 40.984 51.492 56.792 1.00 16.26 110 ARG C O 1
ATOM 3086 N N . VAL C 1 111 ? 39.722 52.587 58.240 1.00 14.41 111 VAL C N 1
ATOM 3087 C CA . VAL C 1 111 ? 38.987 53.265 57.206 1.00 12.57 111 VAL C CA 1
ATOM 3088 C C . VAL C 1 111 ? 38.470 54.633 57.646 1.00 12.70 111 VAL C C 1
ATOM 3089 O O . VAL C 1 111 ? 37.342 54.868 57.772 1.00 13.59 111 VAL C O 1
ATOM 3093 N N . PRO C 1 112 ? 39.377 55.554 57.851 1.00 15.71 112 PRO C N 1
ATOM 3094 C CA . PRO C 1 112 ? 38.957 56.803 58.432 1.00 14.00 112 PRO C CA 1
ATOM 3095 C C . PRO C 1 112 ? 38.095 57.590 57.474 1.00 13.08 112 PRO C C 1
ATOM 3096 O O . PRO C 1 112 ? 37.447 58.408 57.956 1.00 22.71 112 PRO C O 1
ATOM 3100 N N . ASN C 1 113 ? 38.082 57.215 56.221 1.00 16.24 113 ASN C N 1
ATOM 3101 C CA . ASN C 1 113 ? 37.240 57.862 55.206 1.00 17.93 113 ASN C CA 1
ATOM 3102 C C . ASN C 1 113 ? 35.754 57.520 55.347 1.00 13.89 113 ASN C C 1
ATOM 3103 O O . ASN C 1 113 ? 34.893 58.233 54.844 1.00 15.98 113 ASN C O 1
ATOM 3108 N N . LEU C 1 114 ? 35.452 56.464 56.088 1.00 13.87 114 LEU C N 1
ATOM 3109 C CA . LEU C 1 114 ? 34.110 55.892 56.079 1.00 11.31 114 LEU C CA 1
ATOM 3110 C C . LEU C 1 114 ? 33.071 56.853 56.661 1.00 10.88 114 LEU C C 1
ATOM 3111 O O . LEU C 1 114 ? 33.292 57.493 57.691 1.00 13.45 114 LEU C O 1
ATOM 3116 N N . VAL C 1 115 ? 31.963 56.995 55.945 1.00 8.99 115 VAL C N 1
ATOM 3117 C CA . VAL C 1 115 ? 30.810 57.767 56.386 1.00 11.43 115 VAL C CA 1
ATOM 3118 C C . VAL C 1 115 ? 29.562 56.902 56.427 1.00 9.74 115 VAL C C 1
ATOM 3119 O O . VAL C 1 115 ? 29.511 55.830 55.814 1.00 9.62 115 VAL C O 1
ATOM 3123 N N . PHE C 1 116 ? 28.582 57.351 57.195 1.00 9.07 116 PHE C N 1
ATOM 3124 C CA . PHE C 1 116 ? 27.321 56.643 57.365 1.00 9.42 116 PHE C CA 1
ATOM 3125 C C . PHE C 1 116 ? 26.191 57.446 56.736 1.00 10.20 116 PHE C C 1
ATOM 3126 O O . PHE C 1 116 ? 26.146 58.678 56.852 1.00 11.07 116 PHE C O 1
ATOM 3134 N N . VAL C 1 117 ? 25.254 56.745 56.116 1.00 10.16 117 VAL C N 1
ATOM 3135 C CA . VAL C 1 117 ? 24.084 57.372 55.515 1.00 11.04 117 VAL C CA 1
ATOM 3136 C C . VAL C 1 117 ? 22.839 56.568 55.877 1.00 10.56 117 VAL C C 1
ATOM 3137 O O . VAL C 1 117 ? 22.831 55.338 55.764 1.00 10.81 117 VAL C O 1
ATOM 3141 N N . HIS C 1 118 ? 21.810 57.256 56.357 1.00 9.38 118 HIS C N 1
ATOM 3142 C CA . HIS C 1 118 ? 20.518 56.652 56.622 1.00 11.22 118 HIS C CA 1
ATOM 3143 C C . HIS C 1 118 ? 19.702 56.543 55.343 1.00 12.29 118 HIS C C 1
ATOM 3144 O O . HIS C 1 118 ? 19.572 57.520 54.598 1.00 14.70 118 HIS C O 1
ATOM 3151 N N . ILE C 1 119 ? 19.189 55.347 55.075 1.00 11.04 119 ILE C N 1
ATOM 3152 C CA . ILE C 1 119 ? 18.367 55.101 53.892 1.00 12.07 119 ILE C CA 1
ATOM 3153 C C . ILE C 1 119 ? 17.010 54.536 54.311 1.00 13.65 119 ILE C C 1
ATOM 3154 O O . ILE C 1 119 ? 16.873 53.969 55.395 1.00 12.29 119 ILE C O 1
ATOM 3159 N N . PRO C 1 120 ? 16.016 54.614 53.413 1.00 17.16 120 PRO C N 1
ATOM 3160 C CA . PRO C 1 120 ? 14.714 54.003 53.685 1.00 17.95 120 PRO C CA 1
ATOM 3161 C C . PRO C 1 120 ? 14.786 52.473 53.781 1.00 15.31 120 PRO C C 1
ATOM 3162 O O . PRO C 1 120 ? 15.638 51.848 53.145 1.00 14.16 120 PRO C O 1
ATOM 3166 N N . ARG C 1 121 ? 13.858 51.886 54.534 1.00 18.31 121 ARG C N 1
ATOM 3167 C CA . ARG C 1 121 ? 13.773 50.434 54.709 1.00 18.68 121 ARG C CA 1
ATOM 3168 C C . ARG C 1 121 ? 13.741 49.713 53.367 1.00 19.39 121 ARG C C 1
ATOM 3169 O O . ARG C 1 121 ? 14.464 48.744 53.150 1.00 17.60 121 ARG C O 1
ATOM 3177 N N . GLU C 1 122 ? 12.972 50.257 52.430 1.00 21.69 122 GLU C N 1
ATOM 3178 C CA . GLU C 1 122 ? 12.811 49.627 51.126 1.00 22.47 122 GLU C CA 1
ATOM 3179 C C . GLU C 1 122 ? 14.148 49.490 50.409 1.00 22.45 122 GLU C C 1
ATOM 3180 O O . GLU C 1 122 ? 14.378 48.518 49.692 1.00 24.14 122 GLU C O 1
ATOM 3186 N N . LYS C 1 123 ? 15.040 50.453 50.627 1.00 18.63 123 LYS C N 1
ATOM 3187 C CA . LYS C 1 123 ? 16.323 50.472 49.945 1.00 15.14 123 LYS C CA 1
ATOM 3188 C C . LYS C 1 123 ? 17.305 49.451 50.530 1.00 16.36 123 LYS C C 1
ATOM 3189 O O . LYS C 1 123 ? 18.353 49.186 49.950 1.00 18.16 123 LYS C O 1
ATOM 3195 N N . ASN C 1 124 ? 16.990 48.931 51.711 1.00 16.81 124 ASN C N 1
ATOM 3196 C CA . ASN C 1 124 ? 17.872 47.965 52.364 1.00 17.55 124 ASN C CA 1
ATOM 3197 C C . ASN C 1 124 ? 17.322 46.548 52.309 1.00 15.54 124 ASN C C 1
ATOM 3198 O O . ASN C 1 124 ? 17.627 45.724 53.170 1.00 14.15 124 ASN C O 1
ATOM 3203 N N . ALA C 1 125 ? 16.488 46.271 51.310 1.00 14.76 125 ALA C N 1
ATOM 3204 C CA . ALA C 1 125 ? 15.811 44.985 51.245 1.00 14.34 125 ALA C CA 1
ATOM 3205 C C . ALA C 1 125 ? 16.779 43.814 51.105 1.00 13.00 125 ALA C C 1
ATOM 3206 O O . ALA C 1 125 ? 16.533 42.745 51.656 1.00 13.81 125 ALA C O 1
ATOM 3208 N N . ARG C 1 126 ? 17.823 43.966 50.296 1.00 13.09 126 ARG C N 1
ATOM 3209 C CA . ARG C 1 126 ? 18.751 42.863 50.085 1.00 11.53 126 ARG C CA 1
ATOM 3210 C C . ARG C 1 126 ? 19.407 42.433 51.404 1.00 10.01 126 ARG C C 1
ATOM 3211 O O . ARG C 1 126 ? 19.493 41.235 51.694 1.00 10.86 126 ARG C O 1
ATOM 3219 N N . ALA C 1 127 ? 19.891 43.402 52.185 1.00 10.18 127 ALA C N 1
ATOM 3220 C CA . ALA C 1 127 ? 20.539 43.057 53.455 1.00 9.96 127 ALA C CA 1
ATOM 3221 C C . ALA C 1 127 ? 19.572 42.396 54.445 1.00 10.14 127 ALA C C 1
ATOM 3222 O O . ALA C 1 127 ? 19.931 41.419 55.107 1.00 9.15 127 ALA C O 1
ATOM 3224 N N . ASP C 1 128 ? 18.314 42.847 54.444 1.00 10.26 128 ASP C N 1
ATOM 3225 C CA . ASP C 1 128 ? 17.270 42.222 55.245 1.00 11.28 128 ASP C CA 1
ATOM 3226 C C . ASP C 1 128 ? 17.039 40.775 54.795 1.00 10.95 128 ASP C C 1
ATOM 3227 O O . ASP C 1 128 ? 16.853 39.875 55.616 1.00 10.50 128 ASP C O 1
ATOM 3232 N N . GLU C 1 129 ? 17.067 40.544 53.490 1.00 10.62 129 GLU C N 1
ATOM 3233 C CA . GLU C 1 129 ? 16.895 39.198 52.973 1.00 11.05 129 GLU C CA 1
ATOM 3234 C C . GLU C 1 129 ? 18.049 38.299 53.411 1.00 9.97 129 GLU C C 1
ATOM 3235 O O . GLU C 1 129 ? 17.840 37.160 53.802 1.00 10.18 129 GLU C O 1
ATOM 3241 N N . LEU C 1 130 ? 19.262 38.843 53.433 1.00 10.47 130 LEU C N 1
ATOM 3242 C CA . LEU C 1 130 ? 20.405 38.065 53.883 1.00 9.02 130 LEU C CA 1
ATOM 3243 C C . LEU C 1 130 ? 20.284 37.669 55.360 1.00 8.24 130 LEU C C 1
ATOM 3244 O O . LEU C 1 130 ? 20.676 36.567 55.747 1.00 9.63 130 LEU C O 1
ATOM 3249 N N . VAL C 1 131 ? 19.834 38.605 56.191 1.00 9.02 131 VAL C N 1
ATOM 3250 C CA . VAL C 1 131 ? 19.597 38.321 57.607 1.00 8.65 131 VAL C CA 1
ATOM 3251 C C . VAL C 1 131 ? 18.640 37.147 57.735 1.00 8.71 131 VAL C C 1
ATOM 3252 O O . VAL C 1 131 ? 18.913 36.164 58.426 1.00 8.32 131 VAL C O 1
ATOM 3256 N N . ASN C 1 132 ? 17.523 37.247 57.030 1.00 8.56 132 ASN C N 1
ATOM 3257 C CA . ASN C 1 132 ? 16.480 36.246 57.173 1.00 9.58 132 ASN C CA 1
ATOM 3258 C C . ASN C 1 132 ? 16.825 34.900 56.549 1.00 9.49 132 ASN C C 1
ATOM 3259 O O . ASN C 1 132 ? 16.495 33.854 57.120 1.00 11.79 132 ASN C O 1
ATOM 3264 N N . GLU C 1 133 ? 17.631 34.925 55.487 1.00 9.89 133 GLU C N 1
ATOM 3265 C CA . GLU C 1 133 ? 18.177 33.708 54.892 1.00 14.77 133 GLU C CA 1
ATOM 3266 C C . GLU C 1 133 ? 19.021 32.945 55.913 1.00 12.19 133 GLU C C 1
ATOM 3267 O O . GLU C 1 133 ? 18.881 31.734 56.094 1.00 13.27 133 GLU C O 1
ATOM 3273 N N . ALA C 1 134 ? 19.868 33.670 56.629 1.00 10.47 134 ALA C N 1
ATOM 3274 C CA . ALA C 1 134 ? 20.743 33.059 57.611 1.00 11.23 134 ALA C CA 1
ATOM 3275 C C . ALA C 1 134 ? 19.970 32.456 58.784 1.00 9.54 134 ALA C C 1
ATOM 3276 O O . ALA C 1 134 ? 20.269 31.348 59.238 1.00 11.07 134 ALA C O 1
ATOM 3278 N N . ILE C 1 135 ? 18.997 33.205 59.302 1.00 8.35 135 ILE C N 1
ATOM 3279 C CA . ILE C 1 135 ? 18.185 32.730 60.423 1.00 10.09 135 ILE C CA 1
ATOM 3280 C C . ILE C 1 135 ? 17.345 31.519 60.023 1.00 8.70 135 ILE C C 1
ATOM 3281 O O . ILE C 1 135 ? 17.327 30.511 60.733 1.00 8.99 135 ILE C O 1
ATOM 3286 N N . ASP C 1 136 ? 16.690 31.596 58.873 1.00 9.90 136 ASP C N 1
ATOM 3287 C CA . ASP C 1 136 ? 15.857 30.496 58.413 1.00 10.41 136 ASP C CA 1
ATOM 3288 C C . ASP C 1 136 ? 16.692 29.229 58.224 1.00 12.88 136 ASP C C 1
ATOM 3289 O O . ASP C 1 136 ? 16.242 28.132 58.546 1.00 12.42 136 ASP C O 1
ATOM 3294 N N . LYS C 1 137 ? 17.887 29.367 57.659 1.00 10.85 137 LYS C N 1
ATOM 3295 C CA . LYS C 1 137 ? 18.738 28.206 57.443 1.00 10.16 137 LYS C CA 1
ATOM 3296 C C . LYS C 1 137 ? 19.186 27.582 58.760 1.00 13.04 137 LYS C C 1
ATOM 3297 O O . LYS C 1 137 ? 19.154 26.352 58.920 1.00 13.74 137 LYS C O 1
ATOM 3303 N N . ALA C 1 138 ? 19.513 28.417 59.744 1.00 13.26 138 ALA C N 1
ATOM 3304 C CA . ALA C 1 138 ? 19.884 27.909 61.067 1.00 13.82 138 ALA C CA 1
ATOM 3305 C C . ALA C 1 138 ? 18.730 27.148 61.722 1.00 12.95 138 ALA C C 1
ATOM 3306 O O . ALA C 1 138 ? 18.948 26.098 62.332 1.00 16.52 138 ALA C O 1
ATOM 3308 N N . LEU C 1 139 ? 17.508 27.640 61.548 1.00 14.11 139 LEU C N 1
ATOM 3309 C CA . LEU C 1 139 ? 16.342 27.037 62.187 1.00 17.66 139 LEU C CA 1
ATOM 3310 C C . LEU C 1 139 ? 15.843 25.796 61.452 1.00 19.46 139 LEU C C 1
ATOM 3311 O O . LEU C 1 139 ? 15.034 25.038 61.992 1.00 22.21 139 LEU C O 1
ATOM 3316 N N . SER C 1 140 ? 16.286 25.622 60.209 1.00 19.23 140 SER C N 1
ATOM 3317 C CA . SER C 1 140 ? 15.799 24.547 59.351 1.00 22.22 140 SER C CA 1
ATOM 3318 C C . SER C 1 140 ? 16.354 23.193 59.778 1.00 22.23 140 SER C C 1
ATOM 3319 O O . SER C 1 140 ? 15.835 22.163 59.347 1.00 26.61 140 SER C O 1
ATOM 3323 N N . MET D 1 1 ? 34.057 67.229 29.495 1.00 20.20 1 MET A N 1
ATOM 3324 C CA . MET D 1 1 ? 33.512 65.854 29.670 1.00 18.00 1 MET A CA 1
ATOM 3325 C C . MET D 1 1 ? 34.614 64.827 29.487 1.00 17.83 1 MET A C 1
ATOM 3326 O O . MET D 1 1 ? 35.300 64.828 28.466 1.00 16.91 1 MET A O 1
ATOM 3331 N N . ASN D 1 2 ? 34.690 63.868 30.406 1.00 15.16 2 ASN A N 1
ATOM 3332 C CA . ASN D 1 2 ? 35.719 62.828 30.333 1.00 16.97 2 ASN A CA 1
ATOM 3333 C C . ASN D 1 2 ? 35.194 61.461 29.900 1.00 17.83 2 ASN A C 1
ATOM 3334 O O . ASN D 1 2 ? 35.949 60.605 29.442 1.00 17.03 2 ASN A O 1
ATOM 3339 N N . LYS D 1 3 ? 33.904 61.242 30.105 1.00 12.35 3 LYS A N 1
ATOM 3340 C CA . LYS D 1 3 ? 33.261 60.011 29.659 1.00 11.39 3 LYS A CA 1
ATOM 3341 C C . LYS D 1 3 ? 31.796 60.329 29.429 1.00 10.11 3 LYS A C 1
ATOM 3342 O O . LYS D 1 3 ? 31.217 61.145 30.139 1.00 10.90 3 LYS A O 1
ATOM 3348 N N . ILE D 1 4 ? 31.184 59.614 28.488 1.00 8.36 4 ILE A N 1
ATOM 3349 C CA . ILE D 1 4 ? 29.745 59.658 28.305 1.00 8.94 4 ILE A CA 1
ATOM 3350 C C . ILE D 1 4 ? 29.189 58.328 28.771 1.00 9.28 4 ILE A C 1
ATOM 3351 O O . ILE D 1 4 ? 29.723 57.271 28.430 1.00 9.35 4 ILE A O 1
ATOM 3356 N N . ILE D 1 5 ? 28.175 58.384 29.625 1.00 7.51 5 ILE A N 1
ATOM 3357 C CA . ILE D 1 5 ? 27.532 57.179 30.131 1.00 7.03 5 ILE A CA 1
ATOM 3358 C C . ILE D 1 5 ? 26.149 57.111 29.525 1.00 7.78 5 ILE A C 1
ATOM 3359 O O . ILE D 1 5 ? 25.374 58.074 29.602 1.00 8.79 5 ILE A O 1
ATOM 3364 N N . ILE D 1 6 ? 25.844 55.979 28.901 1.00 5.82 6 ILE A N 1
ATOM 3365 C CA . ILE D 1 6 ? 24.519 55.752 28.338 1.00 7.51 6 ILE A CA 1
ATOM 3366 C C . ILE D 1 6 ? 23.837 54.706 29.200 1.00 8.15 6 ILE A C 1
ATOM 3367 O O . ILE D 1 6 ? 24.453 53.681 29.524 1.00 10.21 6 ILE A O 1
ATOM 3372 N N . TYR D 1 7 ? 22.616 54.993 29.643 1.00 7.64 7 TYR A N 1
ATOM 3373 C CA . TYR D 1 7 ? 21.726 53.966 30.198 1.00 7.27 7 TYR A CA 1
ATOM 3374 C C . TYR D 1 7 ? 20.635 53.680 29.183 1.00 7.77 7 TYR A C 1
ATOM 3375 O O . TYR D 1 7 ? 19.991 54.602 28.684 1.00 9.23 7 TYR A O 1
ATOM 3384 N N . THR D 1 8 ? 20.454 52.422 28.826 1.00 7.01 8 THR A N 1
ATOM 3385 C CA . THR D 1 8 ? 19.409 52.133 27.874 1.00 8.36 8 THR A CA 1
ATOM 3386 C C . THR D 1 8 ? 18.651 50.864 28.197 1.00 6.92 8 THR A C 1
ATOM 3387 O O . THR D 1 8 ? 19.167 49.957 28.856 1.00 7.53 8 THR A O 1
ATOM 3391 N N . ASP D 1 9 ? 17.383 50.863 27.816 1.00 7.18 9 ASP A N 1
ATOM 3392 C CA . ASP D 1 9 ? 16.531 49.693 27.944 1.00 8.20 9 ASP A CA 1
ATOM 3393 C C . ASP D 1 9 ? 15.537 49.682 26.812 1.00 6.61 9 ASP A C 1
ATOM 3394 O O . ASP D 1 9 ? 15.094 50.718 26.338 1.00 7.47 9 ASP A O 1
ATOM 3399 N N . GLY D 1 10 ? 15.171 48.485 26.393 1.00 6.74 10 GLY A N 1
ATOM 3400 C CA . GLY D 1 10 ? 14.015 48.287 25.539 1.00 5.91 10 GLY A CA 1
ATOM 3401 C C . GLY D 1 10 ? 13.190 47.150 26.075 1.00 7.86 10 GLY A C 1
ATOM 3402 O O . GLY D 1 10 ? 13.704 46.303 26.848 1.00 10.71 10 GLY A O 1
ATOM 3403 N N . GLY D 1 11 ? 11.891 47.208 25.820 1.00 7.09 11 GLY A N 1
ATOM 3404 C CA . GLY D 1 11 ? 11.028 46.135 26.319 1.00 9.47 11 GLY A CA 1
ATOM 3405 C C . GLY D 1 11 ? 9.792 45.973 25.473 1.00 9.69 11 GLY A C 1
ATOM 3406 O O . GLY D 1 11 ? 9.305 46.939 24.895 1.00 7.47 11 GLY A O 1
ATOM 3407 N N . ALA D 1 12 ? 9.404 44.734 25.234 1.00 10.83 12 ALA A N 1
ATOM 3408 C CA . ALA D 1 12 ? 8.132 44.440 24.596 1.00 9.67 12 ALA A CA 1
ATOM 3409 C C . ALA D 1 12 ? 7.239 43.698 25.560 1.00 10.06 12 ALA A C 1
ATOM 3410 O O . ALA D 1 12 ? 7.695 42.865 26.272 1.00 12.33 12 ALA A O 1
ATOM 3412 N N . ARG D 1 13 ? 5.989 44.054 25.573 1.00 9.11 13 ARG A N 1
ATOM 3413 C CA . ARG D 1 13 ? 5.007 43.422 26.431 1.00 10.48 13 ARG A CA 1
ATOM 3414 C C . ARG D 1 13 ? 4.589 41.999 26.038 1.00 11.62 13 ARG A C 1
ATOM 3415 O O . ARG D 1 13 ? 4.081 41.283 26.823 1.00 12.37 13 ARG A O 1
ATOM 3423 N N . GLY D 1 14 ? 4.911 41.643 24.825 1.00 10.31 14 GLY A N 1
ATOM 3424 C CA . GLY D 1 14 ? 4.696 40.286 24.321 1.00 9.21 14 GLY A CA 1
ATOM 3425 C C . GLY D 1 14 ? 5.814 39.993 23.351 1.00 9.24 14 GLY A C 1
ATOM 3426 O O . GLY D 1 14 ? 6.690 40.833 23.123 1.00 10.31 14 GLY A O 1
ATOM 3427 N N . ASN D 1 15 ? 5.782 38.797 22.770 1.00 7.71 15 ASN A N 1
ATOM 3428 C CA . ASN D 1 15 ? 6.787 38.379 21.816 1.00 8.71 15 ASN A CA 1
ATOM 3429 C C . ASN D 1 15 ? 6.164 37.820 20.555 1.00 10.16 15 ASN A C 1
ATOM 3430 O O . ASN D 1 15 ? 6.104 36.603 20.377 1.00 10.23 15 ASN A O 1
ATOM 3435 N N . PRO D 1 16 ? 5.605 38.711 19.712 1.00 8.72 16 PRO A N 1
ATOM 3436 C CA . PRO D 1 16 ? 5.739 40.169 19.797 1.00 8.77 16 PRO A CA 1
ATOM 3437 C C . PRO D 1 16 ? 4.559 40.842 20.503 1.00 8.67 16 PRO A C 1
ATOM 3438 O O . PRO D 1 16 ? 3.486 40.250 20.660 1.00 11.28 16 PRO A O 1
ATOM 3442 N N . GLY D 1 17 ? 4.737 42.118 20.851 1.00 7.24 17 GLY A N 1
ATOM 3443 C CA . GLY D 1 17 ? 3.714 42.913 21.523 1.00 7.84 17 GLY A CA 1
ATOM 3444 C C . GLY D 1 17 ? 4.142 44.375 21.543 1.00 7.62 17 GLY A C 1
ATOM 3445 O O . GLY D 1 17 ? 5.245 44.703 21.091 1.00 7.45 17 GLY A O 1
ATOM 3446 N N . PRO D 1 18 ? 3.329 45.247 22.151 1.00 7.65 18 PRO A N 1
ATOM 3447 C CA . PRO D 1 18 ? 3.643 46.674 22.183 1.00 7.63 18 PRO A CA 1
ATOM 3448 C C . PRO D 1 18 ? 5.014 46.887 22.801 1.00 7.97 18 PRO A C 1
ATOM 3449 O O . PRO D 1 18 ? 5.308 46.307 23.850 1.00 8.36 18 PRO A O 1
ATOM 3453 N N . ALA D 1 19 ? 5.879 47.636 22.119 1.00 6.36 19 ALA A N 1
ATOM 3454 C CA . ALA D 1 19 ? 7.281 47.697 22.514 1.00 6.58 19 ALA A CA 1
ATOM 3455 C C . ALA D 1 19 ? 7.769 49.135 22.573 1.00 6.67 19 ALA A C 1
ATOM 3456 O O . ALA D 1 19 ? 7.267 50.012 21.876 1.00 6.91 19 ALA A O 1
ATOM 3458 N N . GLY D 1 20 ? 8.769 49.378 23.411 1.00 6.42 20 GLY A N 1
ATOM 3459 C CA . GLY D 1 20 ? 9.321 50.716 23.526 1.00 7.50 20 GLY A CA 1
ATOM 3460 C C . GLY D 1 20 ? 10.790 50.704 23.891 1.00 7.21 20 GLY A C 1
ATOM 3461 O O . GLY D 1 20 ? 11.371 49.656 24.229 1.00 6.78 20 GLY A O 1
ATOM 3462 N N . ILE D 1 21 ? 11.387 51.885 23.800 1.00 6.30 21 ILE A N 1
ATOM 3463 C CA . ILE D 1 21 ? 12.802 52.091 24.102 1.00 5.80 21 ILE A CA 1
ATOM 3464 C C . ILE D 1 21 ? 12.950 53.316 25.001 1.00 6.96 21 ILE A C 1
ATOM 3465 O O . ILE D 1 21 ? 12.140 54.237 24.956 1.00 6.65 21 ILE A O 1
ATOM 3470 N N . GLY D 1 22 ? 14.046 53.346 25.754 1.00 6.49 22 GLY A N 1
ATOM 3471 C CA . GLY D 1 22 ? 14.373 54.433 26.673 1.00 6.98 22 GLY A CA 1
ATOM 3472 C C . GLY D 1 22 ? 15.873 54.611 26.688 1.00 5.38 22 GLY A C 1
ATOM 3473 O O . GLY D 1 22 ? 16.614 53.617 26.792 1.00 6.69 22 GLY A O 1
ATOM 3474 N N . VAL D 1 23 ? 16.326 55.864 26.611 1.00 6.45 23 VAL A N 1
ATOM 3475 C CA . VAL D 1 23 ? 17.765 56.188 26.616 1.00 5.92 23 VAL A CA 1
ATOM 3476 C C . VAL D 1 23 ? 17.993 57.359 27.563 1.00 7.35 23 VAL A C 1
ATOM 3477 O O . VAL D 1 23 ? 17.301 58.378 27.475 1.00 9.33 23 VAL A O 1
ATOM 3481 N N . VAL D 1 24 ? 18.981 57.230 28.440 1.00 7.13 24 VAL A N 1
ATOM 3482 C CA . VAL D 1 24 ? 19.479 58.361 29.202 1.00 6.73 24 VAL A CA 1
ATOM 3483 C C . VAL D 1 24 ? 20.970 58.497 28.939 1.00 8.13 24 VAL A C 1
ATOM 3484 O O . VAL D 1 24 ? 21.702 57.528 29.093 1.00 7.98 24 VAL A O 1
ATOM 3488 N N . ILE D 1 25 ? 21.405 59.688 28.524 1.00 6.72 25 ILE A N 1
ATOM 3489 C CA . ILE D 1 25 ? 22.825 59.965 28.313 1.00 7.44 25 ILE A CA 1
ATOM 3490 C C . ILE D 1 25 ? 23.290 60.964 29.355 1.00 8.13 25 ILE A C 1
ATOM 3491 O O . ILE D 1 25 ? 22.625 61.988 29.544 1.00 7.18 25 ILE A O 1
ATOM 3496 N N . THR D 1 26 ? 24.334 60.605 30.114 1.00 8.08 26 THR A N 1
ATOM 3497 C CA . THR D 1 26 ? 24.916 61.504 31.117 1.00 8.65 26 THR A CA 1
ATOM 3498 C C . THR D 1 26 ? 26.394 61.707 30.860 1.00 8.28 26 THR A C 1
ATOM 3499 O O . THR D 1 26 ? 27.023 60.942 30.135 1.00 7.52 26 THR A O 1
ATOM 3503 N N . ASP D 1 27 ? 26.956 62.732 31.494 1.00 9.77 27 ASP A N 1
ATOM 3504 C CA . ASP D 1 27 ? 28.406 62.819 31.627 1.00 10.28 27 ASP A CA 1
ATOM 3505 C C . ASP D 1 27 ? 28.887 61.985 32.806 1.00 10.83 27 ASP A C 1
ATOM 3506 O O . ASP D 1 27 ? 28.104 61.278 33.443 1.00 10.99 27 ASP A O 1
ATOM 3511 N N . GLU D 1 28 ? 30.185 62.018 33.075 1.00 11.00 28 GLU A N 1
ATOM 3512 C CA . GLU D 1 28 ? 30.740 61.152 34.097 1.00 12.03 28 GLU A CA 1
ATOM 3513 C C . GLU D 1 28 ? 30.362 61.605 35.501 1.00 12.68 28 GLU A C 1
ATOM 3514 O O . GLU D 1 28 ? 30.439 60.816 36.439 1.00 19.09 28 GLU A O 1
ATOM 3520 N N . LYS D 1 29 ? 29.739 62.777 35.588 1.00 13.21 29 LYS A N 1
ATOM 3521 C CA . LYS D 1 29 ? 29.299 63.351 36.860 1.00 14.11 29 LYS A CA 1
ATOM 3522 C C . LYS D 1 29 ? 27.814 63.094 37.103 1.00 14.09 29 LYS A C 1
ATOM 3523 O O . LYS D 1 29 ? 27.256 63.530 38.123 1.00 16.87 29 LYS A O 1
ATOM 3529 N N . GLY D 1 30 ? 27.166 62.405 36.167 1.00 12.32 30 GLY A N 1
ATOM 3530 C CA . GLY D 1 30 ? 25.749 62.072 36.323 1.00 13.17 30 GLY A CA 1
ATOM 3531 C C . GLY D 1 30 ? 24.792 63.174 35.887 1.00 11.73 30 GLY A C 1
ATOM 3532 O O . GLY D 1 30 ? 23.581 63.048 36.089 1.00 15.32 30 GLY A O 1
ATOM 3533 N N . ASN D 1 31 ? 25.307 64.212 35.227 1.00 11.25 31 ASN A N 1
ATOM 3534 C CA . ASN D 1 31 ? 24.440 65.240 34.659 1.00 11.99 31 ASN A CA 1
ATOM 3535 C C . ASN D 1 31 ? 23.783 64.680 33.411 1.00 12.36 31 ASN A C 1
ATOM 3536 O O . ASN D 1 31 ? 24.473 64.193 32.518 1.00 11.00 31 ASN A O 1
ATOM 3541 N N . THR D 1 32 ? 22.470 64.812 33.310 1.00 11.61 32 THR A N 1
ATOM 3542 C CA . THR D 1 32 ? 21.750 64.308 32.149 1.00 9.71 32 THR A CA 1
ATOM 3543 C C . THR D 1 32 ? 21.953 65.229 30.970 1.00 8.53 32 THR A C 1
ATOM 3544 O O . THR D 1 32 ? 21.755 66.446 31.058 1.00 12.31 32 THR A O 1
ATOM 3548 N N . LEU D 1 33 ? 22.425 64.649 29.879 1.00 7.54 33 LEU A N 1
ATOM 3549 C CA . LEU D 1 33 ? 22.686 65.402 28.647 1.00 8.56 33 LEU A CA 1
ATOM 3550 C C . LEU D 1 33 ? 21.543 65.238 27.637 1.00 8.75 33 LEU A C 1
ATOM 3551 O O . LEU D 1 33 ? 21.379 66.060 26.735 1.00 10.44 33 LEU A O 1
ATOM 3556 N N . HIS D 1 34 ? 20.873 64.085 27.684 1.00 8.77 34 HIS A N 1
ATOM 3557 C CA . HIS D 1 34 ? 19.838 63.770 26.708 1.00 7.58 34 HIS A CA 1
ATOM 3558 C C . HIS D 1 34 ? 18.991 62.623 27.242 1.00 7.27 34 HIS A C 1
ATOM 3559 O O . HIS D 1 34 ? 19.506 61.724 27.899 1.00 8.73 34 HIS A O 1
ATOM 3566 N N . GLU D 1 35 ? 17.704 62.640 26.907 1.00 7.79 35 GLU A N 1
ATOM 3567 C CA . GLU D 1 35 ? 16.842 61.474 27.038 1.00 8.50 35 GLU A CA 1
ATOM 3568 C C . GLU D 1 35 ? 16.096 61.239 25.741 1.00 8.30 35 GLU A C 1
ATOM 3569 O O . GLU D 1 35 ? 15.669 62.190 25.074 1.00 9.94 35 GLU A O 1
ATOM 3575 N N . SER D 1 36 ? 15.952 59.964 25.378 1.00 7.81 36 SER A N 1
ATOM 3576 C CA . SER D 1 36 ? 15.070 59.566 24.277 1.00 8.69 36 SER A CA 1
ATOM 3577 C C . SER D 1 36 ? 14.096 58.510 24.763 1.00 8.80 36 SER A C 1
ATOM 3578 O O . SER D 1 36 ? 14.429 57.687 25.597 1.00 8.19 36 SER A O 1
ATOM 3581 N N . SER D 1 37 ? 12.919 58.482 24.156 1.00 8.58 37 SER A N 1
ATOM 3582 C CA . SER D 1 37 ? 12.028 57.364 24.339 1.00 8.80 37 SER A CA 1
ATOM 3583 C C . SER D 1 37 ? 11.108 57.260 23.140 1.00 8.32 37 SER A C 1
ATOM 3584 O O . SER D 1 37 ? 10.885 58.242 22.421 1.00 10.05 37 SER A O 1
ATOM 3587 N N . ALA D 1 38 ? 10.620 56.048 22.888 1.00 7.09 38 ALA A N 1
ATOM 3588 C CA . ALA D 1 38 ? 9.716 55.837 21.764 1.00 7.37 38 ALA A CA 1
ATOM 3589 C C . ALA D 1 38 ? 8.953 54.551 21.934 1.00 8.44 38 ALA A C 1
ATOM 3590 O O . ALA D 1 38 ? 9.493 53.565 22.426 1.00 7.96 38 ALA A O 1
ATOM 3592 N N . TYR D 1 39 ? 7.731 54.543 21.412 1.00 8.30 39 TYR A N 1
ATOM 3593 C CA . TYR D 1 39 ? 7.038 53.320 21.061 1.00 6.10 39 TYR A CA 1
ATOM 3594 C C . TYR D 1 39 ? 7.500 52.904 19.670 1.00 6.67 39 TYR A C 1
ATOM 3595 O O . TYR D 1 39 ? 7.604 53.727 18.762 1.00 8.14 39 TYR A O 1
ATOM 3604 N N . ILE D 1 40 ? 7.873 51.633 19.528 1.00 6.32 40 ILE A N 1
ATOM 3605 C CA . ILE D 1 40 ? 8.548 51.164 18.323 1.00 8.09 40 ILE A CA 1
ATOM 3606 C C . ILE D 1 40 ? 7.734 50.108 17.584 1.00 7.45 40 ILE A C 1
ATOM 3607 O O . ILE D 1 40 ? 8.262 49.328 16.798 1.00 9.20 40 ILE A O 1
ATOM 3612 N N . GLY D 1 41 ? 6.419 50.167 17.757 1.00 6.55 41 GLY A N 1
ATOM 3613 C CA . GLY D 1 41 ? 5.542 49.179 17.135 1.00 7.66 41 GLY A CA 1
ATOM 3614 C C . GLY D 1 41 ? 5.434 47.912 17.965 1.00 7.83 41 GLY A C 1
ATOM 3615 O O . GLY D 1 41 ? 5.736 47.905 19.162 1.00 8.64 41 GLY A O 1
ATOM 3616 N N . GLU D 1 42 ? 5.007 46.831 17.321 1.00 9.18 42 GLU A N 1
ATOM 3617 C CA A GLU D 1 42 ? 4.969 45.541 17.991 0.50 8.92 42 GLU A CA 1
ATOM 3618 C CA B GLU D 1 42 ? 4.919 45.522 17.958 0.50 8.92 42 GLU A CA 1
ATOM 3619 C C . GLU D 1 42 ? 6.131 44.680 17.554 1.00 9.48 42 GLU A C 1
ATOM 3620 O O . GLU D 1 42 ? 6.236 44.280 16.391 1.00 12.95 42 GLU A O 1
ATOM 3631 N N . THR D 1 43 ? 7.021 44.402 18.500 1.00 7.40 43 THR A N 1
ATOM 3632 C CA . THR D 1 43 ? 8.251 43.653 18.235 1.00 8.32 43 THR A CA 1
ATOM 3633 C C . THR D 1 43 ? 8.395 42.625 19.347 1.00 8.41 43 THR A C 1
ATOM 3634 O O . THR D 1 43 ? 7.681 42.676 20.353 1.00 8.09 43 THR A O 1
ATOM 3638 N N . THR D 1 44 ? 9.376 41.749 19.204 1.00 9.17 44 THR A N 1
ATOM 3639 C CA . THR D 1 44 ? 9.779 40.928 20.324 1.00 9.18 44 THR A CA 1
ATOM 3640 C C . THR D 1 44 ? 10.741 41.682 21.229 1.00 10.95 44 THR A C 1
ATOM 3641 O O . THR D 1 44 ? 11.287 42.743 20.882 1.00 9.05 44 THR A O 1
ATOM 3645 N N . ASN D 1 45 ? 10.945 41.141 22.413 1.00 9.78 45 ASN A N 1
ATOM 3646 C CA . ASN D 1 45 ? 11.743 41.830 23.388 1.00 6.53 45 ASN A CA 1
ATOM 3647 C C . ASN D 1 45 ? 13.206 41.992 22.970 1.00 6.02 45 ASN A C 1
ATOM 3648 O O . ASN D 1 45 ? 13.816 43.041 23.204 1.00 6.79 45 ASN A O 1
ATOM 3653 N N . ASN D 1 46 ? 13.771 40.961 22.361 1.00 7.06 46 ASN A N 1
ATOM 3654 C CA . ASN D 1 46 ? 15.147 41.074 21.885 1.00 7.09 46 ASN A CA 1
ATOM 3655 C C . ASN D 1 46 ? 15.258 42.234 20.914 1.00 7.52 46 ASN A C 1
ATOM 3656 O O . ASN D 1 46 ? 16.223 42.992 20.977 1.00 7.51 46 ASN A O 1
ATOM 3661 N N . VAL D 1 47 ? 14.330 42.318 19.959 1.00 7.29 47 VAL A N 1
ATOM 3662 C CA . VAL D 1 47 ? 14.413 43.384 18.979 1.00 7.66 47 VAL A CA 1
ATOM 3663 C C . VAL D 1 47 ? 14.329 44.753 19.661 1.00 7.29 47 VAL A C 1
ATOM 3664 O O . VAL D 1 47 ? 15.100 45.661 19.348 1.00 6.68 47 VAL A O 1
ATOM 3668 N N . ALA D 1 48 ? 13.455 44.905 20.652 1.00 5.73 48 ALA A N 1
ATOM 3669 C CA . ALA D 1 48 ? 13.367 46.159 21.394 1.00 6.01 48 ALA A CA 1
ATOM 3670 C C . ALA D 1 48 ? 14.662 46.528 22.096 1.00 6.00 48 ALA A C 1
ATOM 3671 O O . ALA D 1 48 ? 15.065 47.700 22.105 1.00 7.00 48 ALA A O 1
ATOM 3673 N N . GLU D 1 49 ? 15.319 45.538 22.699 1.00 5.42 49 GLU A N 1
ATOM 3674 C CA . GLU D 1 49 ? 16.588 45.825 23.362 1.00 6.55 49 GLU A CA 1
ATOM 3675 C C . GLU D 1 49 ? 17.675 46.262 22.381 1.00 5.89 49 GLU A C 1
ATOM 3676 O O . GLU D 1 49 ? 18.381 47.243 22.634 1.00 6.52 49 GLU A O 1
ATOM 3682 N N . TYR D 1 50 ? 17.732 45.616 21.222 1.00 5.78 50 TYR A N 1
ATOM 3683 C CA . TYR D 1 50 ? 18.644 46.064 20.175 1.00 5.97 50 TYR A CA 1
ATOM 3684 C C . TYR D 1 50 ? 18.301 47.462 19.708 1.00 6.21 50 TYR A C 1
ATOM 3685 O O . TYR D 1 50 ? 19.198 48.291 19.523 1.00 6.42 50 TYR A O 1
ATOM 3694 N N . GLU D 1 51 ? 17.022 47.723 19.466 1.00 6.33 51 GLU A N 1
ATOM 3695 C CA . GLU D 1 51 ? 16.629 49.038 18.970 1.00 6.00 51 GLU A CA 1
ATOM 3696 C C . GLU D 1 51 ? 16.935 50.148 19.962 1.00 5.99 51 GLU A C 1
ATOM 3697 O O . GLU D 1 51 ? 17.289 51.254 19.574 1.00 6.61 51 GLU A O 1
ATOM 3703 N N . ALA D 1 52 ? 16.822 49.869 21.256 1.00 6.77 52 ALA A N 1
ATOM 3704 C CA . ALA D 1 52 ? 17.140 50.883 22.249 1.00 5.95 52 ALA A CA 1
ATOM 3705 C C . ALA D 1 52 ? 18.614 51.239 22.149 1.00 7.29 52 ALA A C 1
ATOM 3706 O O . ALA D 1 52 ? 18.991 52.417 22.195 1.00 7.44 52 ALA A O 1
ATOM 3708 N N . LEU D 1 53 ? 19.446 50.208 22.045 1.00 5.80 53 LEU A N 1
ATOM 3709 C CA . LEU D 1 53 ? 20.892 50.427 21.977 1.00 6.40 53 LEU A CA 1
ATOM 3710 C C . LEU D 1 53 ? 21.309 51.146 20.692 1.00 6.03 53 LEU A C 1
ATOM 3711 O O . LEU D 1 53 ? 22.095 52.105 20.731 1.00 6.83 53 LEU A O 1
ATOM 3716 N N . ILE D 1 54 ? 20.718 50.765 19.562 1.00 6.64 54 ILE A N 1
ATOM 3717 C CA . ILE D 1 54 ? 20.968 51.457 18.301 1.00 7.62 54 ILE A CA 1
ATOM 3718 C C . ILE D 1 54 ? 20.573 52.935 18.414 1.00 6.62 54 ILE A C 1
ATOM 3719 O O . ILE D 1 54 ? 21.343 53.838 18.036 1.00 6.83 54 ILE A O 1
ATOM 3724 N N . ARG D 1 55 ? 19.408 53.198 19.001 1.00 6.15 55 ARG A N 1
ATOM 3725 C CA . ARG D 1 55 ? 18.975 54.579 19.210 1.00 6.46 55 ARG A CA 1
ATOM 3726 C C . ARG D 1 55 ? 19.931 55.364 20.099 1.00 7.77 55 ARG A C 1
ATOM 3727 O O . ARG D 1 55 ? 20.290 56.488 19.770 1.00 7.41 55 ARG A O 1
ATOM 3735 N N . ALA D 1 56 ? 20.359 54.761 21.207 1.00 6.70 56 ALA A N 1
ATOM 3736 C CA . ALA D 1 56 ? 21.271 55.439 22.117 1.00 6.29 56 ALA A CA 1
ATOM 3737 C C . ALA D 1 56 ? 22.572 55.818 21.413 1.00 7.37 56 ALA A C 1
ATOM 3738 O O . ALA D 1 56 ? 23.069 56.938 21.575 1.00 8.74 56 ALA A O 1
ATOM 3740 N N . LEU D 1 57 ? 23.092 54.912 20.590 1.00 6.49 57 LEU A N 1
ATOM 3741 C CA . LEU D 1 57 ? 24.325 55.200 19.873 1.00 6.45 57 LEU A CA 1
ATOM 3742 C C . LEU D 1 57 ? 24.119 56.269 18.806 1.00 8.56 57 LEU A C 1
ATOM 3743 O O . LEU D 1 57 ? 24.950 57.179 18.662 1.00 8.51 57 LEU A O 1
ATOM 3748 N N . GLU D 1 58 ? 22.979 56.225 18.124 1.00 6.95 58 GLU A N 1
ATOM 3749 C CA . GLU D 1 58 ? 22.656 57.235 17.125 1.00 7.47 58 GLU A CA 1
ATOM 3750 C C . GLU D 1 58 ? 22.423 58.596 17.759 1.00 7.93 58 GLU A C 1
ATOM 3751 O O . GLU D 1 58 ? 22.839 59.606 17.192 1.00 7.70 58 GLU A O 1
ATOM 3757 N N . ASP D 1 59 ? 21.933 58.612 18.998 1.00 7.31 59 ASP A N 1
ATOM 3758 C CA . ASP D 1 59 ? 21.731 59.873 19.713 1.00 7.04 59 ASP A CA 1
ATOM 3759 C C . ASP D 1 59 ? 23.056 60.618 19.915 1.00 8.95 59 ASP A C 1
ATOM 3760 O O . ASP D 1 59 ? 23.059 61.837 20.131 1.00 8.43 59 ASP A O 1
ATOM 3765 N N . LEU D 1 60 ? 24.169 59.885 19.918 1.00 6.49 60 LEU A N 1
ATOM 3766 C CA . LEU D 1 60 ? 25.476 60.513 20.111 1.00 6.42 60 LEU A CA 1
ATOM 3767 C C . LEU D 1 60 ? 25.863 61.440 18.975 1.00 7.58 60 LEU A C 1
ATOM 3768 O O . LEU D 1 60 ? 26.801 62.216 19.114 1.00 7.19 60 LEU A O 1
ATOM 3773 N N . GLN D 1 61 ? 25.123 61.417 17.873 1.00 7.70 61 GLN A N 1
ATOM 3774 C CA . GLN D 1 61 ? 25.355 62.387 16.797 1.00 7.63 61 GLN A CA 1
ATOM 3775 C C . GLN D 1 61 ? 25.145 63.830 17.260 1.00 8.41 61 GLN A C 1
ATOM 3776 O O . GLN D 1 61 ? 25.631 64.776 16.610 1.00 9.48 61 GLN A O 1
ATOM 3782 N N . MET D 1 62 ? 24.509 64.008 18.415 1.00 7.21 62 MET A N 1
ATOM 3783 C CA . MET D 1 62 ? 24.400 65.358 18.994 1.00 8.39 62 MET A CA 1
ATOM 3784 C C . MET D 1 62 ? 25.770 65.932 19.302 1.00 10.69 62 MET A C 1
ATOM 3785 O O . MET D 1 62 ? 25.902 67.149 19.383 1.00 9.81 62 MET A O 1
ATOM 3790 N N . PHE D 1 63 ? 26.787 65.075 19.396 1.00 7.74 63 PHE A N 1
ATOM 3791 C CA . PHE D 1 63 ? 28.149 65.513 19.701 1.00 7.97 63 PHE A CA 1
ATOM 3792 C C . PHE D 1 63 ? 29.030 65.599 18.473 1.00 10.28 63 PHE A C 1
ATOM 3793 O O . PHE D 1 63 ? 30.223 65.854 18.599 1.00 10.00 63 PHE A O 1
ATOM 3801 N N . GLY D 1 64 ? 28.425 65.470 17.293 1.00 8.28 64 GLY A N 1
ATOM 3802 C CA . GLY D 1 64 ? 29.157 65.572 16.037 1.00 12.03 64 GLY A CA 1
ATOM 3803 C C . GLY D 1 64 ? 29.176 64.259 15.279 1.00 11.38 64 GLY A C 1
ATOM 3804 O O . GLY D 1 64 ? 28.496 63.305 15.665 1.00 10.47 64 GLY A O 1
ATOM 3805 N N . ASP D 1 65 ? 29.847 64.256 14.135 1.00 12.92 65 ASP A N 1
ATOM 3806 C CA . ASP D 1 65 ? 29.812 63.103 13.232 1.00 14.88 65 ASP A CA 1
ATOM 3807 C C . ASP D 1 65 ? 30.378 61.849 13.887 1.00 11.26 65 ASP A C 1
ATOM 3808 O O . ASP D 1 65 ? 29.850 60.754 13.707 1.00 13.23 65 ASP A O 1
ATOM 3813 N N . LYS D 1 66 ? 31.459 62.013 14.633 1.00 9.57 66 LYS A N 1
ATOM 3814 C CA . LYS D 1 66 ? 32.144 60.900 15.286 1.00 10.08 66 LYS A CA 1
ATOM 3815 C C . LYS D 1 66 ? 32.582 61.317 16.682 1.00 10.45 66 LYS A C 1
ATOM 3816 O O . LYS D 1 66 ? 32.885 62.494 16.929 1.00 10.94 66 LYS A O 1
ATOM 3822 N N . LEU D 1 67 ? 32.782 60.333 17.544 1.00 8.35 67 LEU A N 1
ATOM 3823 C CA . LEU D 1 67 ? 33.478 60.523 18.806 1.00 8.51 67 LEU A CA 1
ATOM 3824 C C . LEU D 1 67 ? 34.792 59.771 18.720 1.00 9.11 67 LEU A C 1
ATOM 3825 O O . LEU D 1 67 ? 34.870 58.580 19.064 1.00 10.08 67 LEU A O 1
ATOM 3830 N N . VAL D 1 68 ? 35.807 60.431 18.176 1.00 8.89 68 VAL A N 1
ATOM 3831 C CA . VAL D 1 68 ? 37.035 59.724 17.836 1.00 10.18 68 VAL A CA 1
ATOM 3832 C C . VAL D 1 68 ? 37.842 59.323 19.065 1.00 10.65 68 VAL A C 1
ATOM 3833 O O . VAL D 1 68 ? 38.615 58.359 19.012 1.00 10.03 68 VAL A O 1
ATOM 3837 N N . ASP D 1 69 ? 37.708 60.085 20.152 1.00 9.02 69 ASP A N 1
ATOM 3838 C CA . ASP D 1 69 ? 38.514 59.884 21.360 1.00 10.51 69 ASP A CA 1
ATOM 3839 C C . ASP D 1 69 ? 37.645 59.617 22.595 1.00 10.38 69 ASP A C 1
ATOM 3840 O O . ASP D 1 69 ? 38.052 58.905 23.511 1.00 12.09 69 ASP A O 1
ATOM 3845 N N . MET D 1 70 ? 36.461 60.210 22.652 1.00 9.45 70 MET A N 1
ATOM 3846 C CA . MET D 1 70 ? 35.662 60.159 23.881 1.00 7.01 70 MET A CA 1
ATOM 3847 C C . MET D 1 70 ? 35.313 58.735 24.288 1.00 8.92 70 MET A C 1
ATOM 3848 O O . MET D 1 70 ? 34.766 57.980 23.490 1.00 10.15 70 MET A O 1
ATOM 3853 N N . GLU D 1 71 ? 35.521 58.401 25.554 1.00 7.47 71 GLU A N 1
ATOM 3854 C CA . GLU D 1 71 ? 35.050 57.120 26.053 1.00 7.90 71 GLU A CA 1
ATOM 3855 C C . GLU D 1 71 ? 33.535 57.161 26.239 1.00 7.88 71 GLU A C 1
ATOM 3856 O O . GLU D 1 71 ? 32.981 58.108 26.814 1.00 9.07 71 GLU A O 1
ATOM 3862 N N . VAL D 1 72 ? 32.890 56.088 25.805 1.00 6.15 72 VAL A N 1
ATOM 3863 C CA . VAL D 1 72 ? 31.456 55.906 25.949 1.00 7.37 72 VAL A CA 1
ATOM 3864 C C . VAL D 1 72 ? 31.230 54.568 26.643 1.00 6.29 72 VAL A C 1
ATOM 3865 O O . VAL D 1 72 ? 31.785 53.540 26.228 1.00 7.13 72 VAL A O 1
ATOM 3869 N N . GLU D 1 73 ? 30.463 54.601 27.727 1.00 5.75 73 GLU A N 1
ATOM 3870 C CA . GLU D 1 73 ? 30.121 53.393 28.456 1.00 6.36 73 GLU A CA 1
ATOM 3871 C C . GLU D 1 73 ? 28.623 53.205 28.445 1.00 5.50 73 GLU A C 1
ATOM 3872 O O . GLU D 1 73 ? 27.867 54.093 28.881 1.00 7.70 73 GLU A O 1
ATOM 3878 N N . VAL D 1 74 ? 28.197 52.083 27.876 1.00 5.73 74 VAL A N 1
ATOM 3879 C CA . VAL D 1 74 ? 26.789 51.717 27.828 1.00 7.41 74 VAL A CA 1
ATOM 3880 C C . VAL D 1 74 ? 26.455 50.778 28.981 1.00 6.63 74 VAL A C 1
ATOM 3881 O O . VAL D 1 74 ? 27.116 49.754 29.173 1.00 6.43 74 VAL A O 1
ATOM 3885 N N . ARG D 1 75 ? 25.452 51.174 29.758 1.00 6.35 75 ARG A N 1
ATOM 3886 C CA . ARG D 1 75 ? 25.010 50.400 30.906 1.00 6.17 75 ARG A CA 1
ATOM 3887 C C . ARG D 1 75 ? 23.601 49.895 30.600 1.00 6.92 75 ARG A C 1
ATOM 3888 O O . ARG D 1 75 ? 22.691 50.681 30.283 1.00 7.21 75 ARG A O 1
ATOM 3896 N N . MET D 1 76 ? 23.435 48.577 30.701 1.00 6.03 76 MET A N 1
ATOM 3897 C CA . MET D 1 76 ? 22.131 47.946 30.493 1.00 7.37 76 MET A CA 1
ATOM 3898 C C . MET D 1 76 ? 21.931 46.891 31.569 1.00 7.20 76 MET A C 1
ATOM 3899 O O . MET D 1 76 ? 22.895 46.316 32.076 1.00 6.98 76 MET A O 1
ATOM 3904 N N . ASP D 1 77 ? 20.678 46.660 31.946 1.00 8.29 77 ASP A N 1
ATOM 3905 C CA . ASP D 1 77 ? 20.383 45.640 32.949 1.00 5.96 77 ASP A CA 1
ATOM 3906 C C . ASP D 1 77 ? 20.024 44.278 32.357 1.00 9.28 77 ASP A C 1
ATOM 3907 O O . ASP D 1 77 ? 19.973 43.288 33.078 1.00 10.22 77 ASP A O 1
ATOM 3912 N N . SER D 1 78 ? 19.911 44.183 31.054 1.00 7.26 78 SER A N 1
ATOM 3913 C CA . SER D 1 78 ? 19.670 42.912 30.373 1.00 8.76 78 SER A CA 1
ATOM 3914 C C . SER D 1 78 ? 20.982 42.196 30.129 1.00 7.88 78 SER A C 1
ATOM 3915 O O . SER D 1 78 ? 21.780 42.611 29.359 1.00 8.29 78 SER A O 1
ATOM 3918 N N . GLU D 1 79 ? 21.209 41.130 30.882 1.00 7.89 79 GLU A N 1
ATOM 3919 C CA . GLU D 1 79 ? 22.539 40.528 30.911 1.00 8.81 79 GLU A CA 1
ATOM 3920 C C . GLU D 1 79 ? 22.932 39.926 29.566 1.00 7.91 79 GLU A C 1
ATOM 3921 O O . GLU D 1 79 ? 24.071 40.061 29.129 1.00 7.48 79 GLU A O 1
ATOM 3927 N N . LEU D 1 80 ? 22.035 39.166 28.948 1.00 7.52 80 LEU A N 1
ATOM 3928 C CA . LEU D 1 80 ? 22.411 38.483 27.716 1.00 6.55 80 LEU A CA 1
ATOM 3929 C C . LEU D 1 80 ? 22.894 39.470 26.650 1.00 7.92 80 LEU A C 1
ATOM 3930 O O . LEU D 1 80 ? 23.862 39.201 25.955 1.00 7.66 80 LEU A O 1
ATOM 3935 N N . ILE D 1 81 ? 22.170 40.566 26.453 1.00 6.62 81 ILE A N 1
ATOM 3936 C CA . ILE D 1 81 ? 22.592 41.496 25.434 1.00 7.20 81 ILE A CA 1
ATOM 3937 C C . ILE D 1 81 ? 23.926 42.159 25.765 1.00 7.77 81 ILE A C 1
ATOM 3938 O O . ILE D 1 81 ? 24.759 42.331 24.875 1.00 6.60 81 ILE A O 1
ATOM 3943 N N . VAL D 1 82 ? 24.164 42.461 27.043 1.00 6.81 82 VAL A N 1
ATOM 3944 C CA . VAL D 1 82 ? 25.486 42.949 27.435 1.00 6.85 82 VAL A CA 1
ATOM 3945 C C . VAL D 1 82 ? 26.595 41.959 27.112 1.00 6.26 82 VAL A C 1
ATOM 3946 O O . VAL D 1 82 ? 27.615 42.328 26.544 1.00 7.18 82 VAL A O 1
ATOM 3950 N N . ARG D 1 83 ? 26.365 40.688 27.419 1.00 7.05 83 ARG A N 1
ATOM 3951 C CA . ARG D 1 83 ? 27.368 39.678 27.134 1.00 7.14 83 ARG A CA 1
ATOM 3952 C C . ARG D 1 83 ? 27.596 39.503 25.629 1.00 7.25 83 ARG A C 1
ATOM 3953 O O . ARG D 1 83 ? 28.734 39.317 25.201 1.00 8.20 83 ARG A O 1
ATOM 3961 N N . GLN D 1 84 ? 26.549 39.646 24.818 1.00 6.94 84 GLN A N 1
ATOM 3962 C CA . GLN D 1 84 ? 26.737 39.632 23.364 1.00 8.82 84 GLN A CA 1
ATOM 3963 C C . GLN D 1 84 ? 27.628 40.799 22.961 1.00 7.07 84 GLN A C 1
ATOM 3964 O O . GLN D 1 84 ? 28.529 40.656 22.127 1.00 8.88 84 GLN A O 1
ATOM 3970 N N . MET D 1 85 ? 27.326 41.983 23.498 1.00 5.59 85 MET A N 1
ATOM 3971 C CA . MET D 1 85 ? 28.123 43.167 23.172 1.00 7.18 85 MET A CA 1
ATOM 3972 C C . MET D 1 85 ? 29.583 43.065 23.626 1.00 9.70 85 MET A C 1
ATOM 3973 O O . MET D 1 85 ? 30.484 43.573 22.952 1.00 9.85 85 MET A O 1
ATOM 3978 N N . GLN D 1 86 ? 29.825 42.240 24.641 1.00 8.46 86 GLN A N 1
ATOM 3979 C CA . GLN D 1 86 ? 31.174 41.954 25.107 1.00 7.30 86 GLN A CA 1
ATOM 3980 C C . GLN D 1 86 ? 31.831 40.799 24.362 1.00 8.39 86 GLN A C 1
ATOM 3981 O O . GLN D 1 86 ? 32.966 40.425 24.667 1.00 11.20 86 GLN A O 1
ATOM 3987 N N . GLY D 1 87 ? 31.098 40.185 23.440 1.00 7.89 87 GLY A N 1
ATOM 3988 C CA . GLY D 1 87 ? 31.655 39.126 22.604 1.00 7.86 87 GLY A CA 1
ATOM 3989 C C . GLY D 1 87 ? 31.517 37.715 23.136 1.00 10.13 87 GLY A C 1
ATOM 3990 O O . GLY D 1 87 ? 31.884 36.763 22.449 1.00 10.91 87 GLY A O 1
ATOM 3991 N N . VAL D 1 88 ? 30.815 37.562 24.253 1.00 7.64 88 VAL A N 1
ATOM 3992 C CA . VAL D 1 88 ? 30.688 36.262 24.907 1.00 9.13 88 VAL A CA 1
ATOM 3993 C C . VAL D 1 88 ? 29.814 35.306 24.109 1.00 8.80 88 VAL A C 1
ATOM 3994 O O . VAL D 1 88 ? 30.120 34.114 23.982 1.00 12.80 88 VAL A O 1
ATOM 3998 N N . TYR D 1 89 ? 28.676 35.813 23.651 1.00 7.80 89 TYR A N 1
ATOM 3999 C CA . TYR D 1 89 ? 27.780 35.056 22.791 1.00 8.11 89 TYR A CA 1
ATOM 4000 C C . TYR D 1 89 ? 27.726 35.716 21.432 1.00 8.69 89 TYR A C 1
ATOM 4001 O O . TYR D 1 89 ? 27.765 36.942 21.338 1.00 10.40 89 TYR A O 1
ATOM 4010 N N . LYS D 1 90 ? 27.536 34.896 20.409 1.00 9.26 90 LYS A N 1
ATOM 4011 C CA . LYS D 1 90 ? 27.394 35.367 19.033 1.00 10.58 90 LYS A CA 1
ATOM 4012 C C . LYS D 1 90 ? 26.018 34.966 18.528 1.00 9.10 90 LYS A C 1
ATOM 4013 O O . LYS D 1 90 ? 25.695 33.771 18.448 1.00 10.33 90 LYS A O 1
ATOM 4019 N N . VAL D 1 91 ? 25.169 35.963 18.318 1.00 9.11 91 VAL A N 1
ATOM 4020 C CA . VAL D 1 91 ? 23.780 35.704 17.970 1.00 8.22 91 VAL A CA 1
ATOM 4021 C C . VAL D 1 91 ? 23.672 35.100 16.557 1.00 10.13 91 VAL A C 1
ATOM 4022 O O . VAL D 1 91 ? 24.500 35.386 15.676 1.00 12.16 91 VAL A O 1
ATOM 4026 N N . LYS D 1 92 ? 22.669 34.241 16.352 1.00 9.95 92 LYS A N 1
ATOM 4027 C CA . LYS D 1 92 ? 22.530 33.506 15.092 1.00 10.48 92 LYS A CA 1
ATOM 4028 C C . LYS D 1 92 ? 21.259 33.877 14.339 1.00 12.19 92 LYS A C 1
ATOM 4029 O O . LYS D 1 92 ? 21.241 33.927 13.109 1.00 13.01 92 LYS A O 1
ATOM 4035 N N . GLU D 1 93 ? 20.183 34.113 15.075 1.00 10.00 93 GLU A N 1
ATOM 4036 C CA . GLU D 1 93 ? 18.907 34.371 14.436 1.00 11.60 93 GLU A CA 1
ATOM 4037 C C . GLU D 1 93 ? 19.060 35.569 13.498 1.00 13.07 93 GLU A C 1
ATOM 4038 O O . GLU D 1 93 ? 19.595 36.597 13.900 1.00 10.43 93 GLU A O 1
ATOM 4044 N N . PRO D 1 94 ? 18.626 35.435 12.228 1.00 12.33 94 PRO A N 1
ATOM 4045 C CA . PRO D 1 94 ? 19.066 36.411 11.242 1.00 11.71 94 PRO A CA 1
ATOM 4046 C C . PRO D 1 94 ? 18.661 37.850 11.545 1.00 11.77 94 PRO A C 1
ATOM 4047 O O . PRO D 1 94 ? 19.444 38.774 11.286 1.00 10.50 94 PRO A O 1
ATOM 4051 N N . THR D 1 95 ? 17.454 38.059 12.001 1.00 10.10 95 THR A N 1
ATOM 4052 C CA A THR D 1 95 ? 17.022 39.399 12.301 0.50 12.00 95 THR A CA 1
ATOM 4053 C CA B THR D 1 95 ? 17.016 39.378 12.317 0.50 12.91 95 THR A CA 1
ATOM 4054 C C . THR D 1 95 ? 17.825 40.035 13.422 1.00 10.51 95 THR A C 1
ATOM 4055 O O . THR D 1 95 ? 18.176 41.142 13.372 1.00 13.25 95 THR A O 1
ATOM 4062 N N . LEU D 1 96 ? 18.168 39.234 14.409 1.00 10.02 96 LEU A N 1
ATOM 4063 C CA . LEU D 1 96 ? 18.972 39.714 15.527 1.00 10.19 96 LEU A CA 1
ATOM 4064 C C . LEU D 1 96 ? 20.423 39.966 15.103 1.00 10.44 96 LEU A C 1
ATOM 4065 O O . LEU D 1 96 ? 21.050 40.954 15.506 1.00 9.75 96 LEU A O 1
ATOM 4070 N N . LYS D 1 97 ? 20.935 39.101 14.240 1.00 8.09 97 LYS A N 1
ATOM 4071 C CA . LYS D 1 97 ? 22.248 39.305 13.667 1.00 8.68 97 LYS A CA 1
ATOM 4072 C C . LYS D 1 97 ? 22.333 40.609 12.870 1.00 8.72 97 LYS A C 1
ATOM 4073 O O . LYS D 1 97 ? 23.350 41.298 12.936 1.00 9.88 97 LYS A O 1
ATOM 4079 N N . GLU D 1 98 ? 21.265 40.981 12.167 1.00 9.21 98 GLU A N 1
ATOM 4080 C CA . GLU D 1 98 ? 21.250 42.240 11.428 1.00 9.14 98 GLU A CA 1
ATOM 4081 C C . GLU D 1 98 ? 21.324 43.420 12.403 1.00 8.53 98 GLU A C 1
ATOM 4082 O O . GLU D 1 98 ? 22.060 44.371 12.172 1.00 10.45 98 GLU A O 1
ATOM 4088 N N . LYS D 1 99 ? 20.585 43.348 13.508 1.00 8.22 99 LYS A N 1
ATOM 4089 C CA . LYS D 1 99 ? 20.627 44.419 14.493 1.00 8.66 99 LYS A CA 1
ATOM 4090 C C . LYS D 1 99 ? 22.013 44.513 15.115 1.00 8.34 99 LYS A C 1
ATOM 4091 O O . LYS D 1 99 ? 22.561 45.603 15.270 1.00 7.44 99 LYS A O 1
ATOM 4097 N N . PHE D 1 100 ? 22.605 43.362 15.435 1.00 7.96 100 PHE A N 1
ATOM 4098 C CA . PHE D 1 100 ? 23.945 43.360 15.997 1.00 7.27 100 PHE A CA 1
ATOM 4099 C C . PHE D 1 100 ? 24.918 44.016 15.013 1.00 7.80 100 PHE A C 1
ATOM 4100 O O . PHE D 1 100 ? 25.817 44.779 15.407 1.00 7.49 100 PHE A O 1
ATOM 4108 N N . ALA D 1 101 ? 24.783 43.675 13.733 1.00 7.83 101 ALA A N 1
ATOM 4109 C CA . ALA D 1 101 ? 25.666 44.232 12.715 1.00 8.81 101 ALA A CA 1
ATOM 4110 C C . ALA D 1 101 ? 25.534 45.751 12.611 1.00 8.21 101 ALA A C 1
ATOM 4111 O O . ALA D 1 101 ? 26.527 46.459 12.396 1.00 8.66 101 ALA A O 1
ATOM 4113 N N . LYS D 1 102 ? 24.332 46.271 12.834 1.00 8.02 102 LYS A N 1
ATOM 4114 C CA . LYS D 1 102 ? 24.139 47.726 12.823 1.00 7.47 102 LYS A CA 1
ATOM 4115 C C . LYS D 1 102 ? 24.952 48.374 13.944 1.00 9.24 102 LYS A C 1
ATOM 4116 O O . LYS D 1 102 ? 25.611 49.396 13.745 1.00 9.42 102 LYS A O 1
ATOM 4122 N N . ILE D 1 103 ? 24.912 47.770 15.125 1.00 7.81 103 ILE A N 1
ATOM 4123 C CA . ILE D 1 103 ? 25.704 48.241 16.255 1.00 6.88 103 ILE A CA 1
ATOM 4124 C C . ILE D 1 103 ? 27.200 48.126 16.002 1.00 8.47 103 ILE A C 1
ATOM 4125 O O . ILE D 1 103 ? 27.939 49.102 16.188 1.00 7.90 103 ILE A O 1
ATOM 4130 N N . ALA D 1 104 ? 27.626 47.005 15.422 1.00 6.99 104 ALA A N 1
ATOM 4131 C CA . ALA D 1 104 ? 29.046 46.853 15.073 1.00 8.08 104 ALA A CA 1
ATOM 4132 C C . ALA D 1 104 ? 29.474 47.931 14.092 1.00 7.60 104 ALA A C 1
ATOM 4133 O O . ALA D 1 104 ? 30.560 48.497 14.208 1.00 9.48 104 ALA A O 1
ATOM 4135 N N . HIS D 1 105 ? 28.603 48.269 13.149 1.00 8.05 105 HIS A N 1
ATOM 4136 C CA . HIS D 1 105 ? 28.933 49.262 12.133 1.00 7.91 105 HIS A CA 1
ATOM 4137 C C . HIS D 1 105 ? 29.103 50.644 12.782 1.00 9.22 105 HIS A C 1
ATOM 4138 O O . HIS D 1 105 ? 29.981 51.416 12.399 1.00 8.76 105 HIS A O 1
ATOM 4145 N N . ILE D 1 106 ? 28.196 51.009 13.684 1.00 7.70 106 ILE A N 1
ATOM 4146 C CA . ILE D 1 106 ? 28.320 52.278 14.382 1.00 8.14 106 ILE A CA 1
ATOM 4147 C C . ILE D 1 106 ? 29.630 52.347 15.166 1.00 8.49 106 ILE A C 1
ATOM 4148 O O . ILE D 1 106 ? 30.318 53.375 15.148 1.00 8.05 106 ILE A O 1
ATOM 4153 N N . LYS D 1 107 ? 29.970 51.280 15.884 1.00 7.76 107 LYS A N 1
ATOM 4154 C CA . LYS D 1 107 ? 31.279 51.238 16.552 1.00 7.82 107 LYS A CA 1
ATOM 4155 C C . LYS D 1 107 ? 32.443 5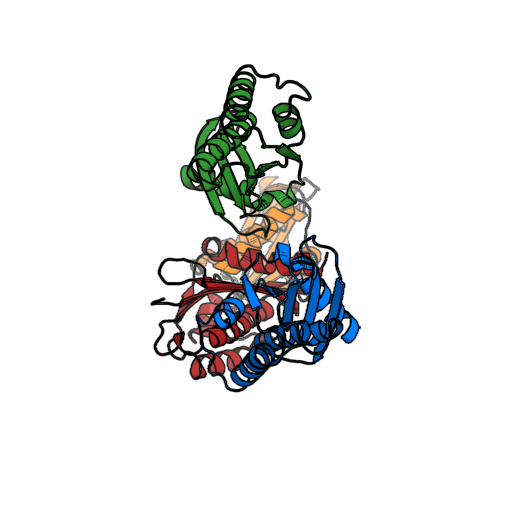1.406 15.564 1.00 9.19 107 LYS A C 1
ATOM 4156 O O . LYS D 1 107 ? 33.396 52.148 15.835 1.00 9.63 107 LYS A O 1
ATOM 4162 N N . MET D 1 108 ? 32.365 50.715 14.431 1.00 9.43 108 MET A N 1
ATOM 4163 C CA . MET D 1 108 ? 33.414 50.752 13.407 1.00 9.97 108 MET A CA 1
ATOM 4164 C C . MET D 1 108 ? 33.585 52.112 12.744 1.00 12.88 108 MET A C 1
ATOM 4165 O O . MET D 1 108 ? 34.695 52.473 12.330 1.00 13.54 108 MET A O 1
ATOM 4170 N N . GLU D 1 109 ? 32.507 52.885 12.692 1.00 9.85 109 GLU A N 1
ATOM 4171 C CA . GLU D 1 109 ? 32.501 54.152 11.953 1.00 10.94 109 GLU A CA 1
ATOM 4172 C C . GLU D 1 109 ? 32.617 55.378 12.853 1.00 12.94 109 GLU A C 1
ATOM 4173 O O . GLU D 1 109 ? 33.174 56.397 12.436 1.00 13.65 109 GLU A O 1
ATOM 4179 N N . ARG D 1 110 ? 31.925 55.360 13.992 1.00 8.85 110 ARG A N 1
ATOM 4180 C CA . ARG D 1 110 ? 31.528 56.590 14.697 1.00 9.33 110 ARG A CA 1
ATOM 4181 C C . ARG D 1 110 ? 31.792 56.593 16.211 1.00 8.17 110 ARG A C 1
ATOM 4182 O O . ARG D 1 110 ? 31.833 57.661 16.832 1.00 9.71 110 ARG A O 1
ATOM 4190 N N . VAL D 1 111 ? 31.778 55.419 16.847 1.00 7.92 111 VAL A N 1
ATOM 4191 C CA . VAL D 1 111 ? 31.860 55.339 18.306 1.00 6.71 111 VAL A CA 1
ATOM 4192 C C . VAL D 1 111 ? 32.867 54.257 18.714 1.00 7.11 111 VAL A C 1
ATOM 4193 O O . VAL D 1 111 ? 32.476 53.163 19.138 1.00 8.51 111 VAL A O 1
ATOM 4197 N N . PRO D 1 112 ? 34.164 54.507 18.483 1.00 6.07 112 PRO A N 1
ATOM 4198 C CA . PRO D 1 112 ? 35.155 53.431 18.604 1.00 6.94 112 PRO A CA 1
ATOM 4199 C C . PRO D 1 112 ? 35.430 53.066 20.050 1.00 7.51 112 PRO A C 1
ATOM 4200 O O . PRO D 1 112 ? 35.793 51.925 20.321 1.00 8.42 112 PRO A O 1
ATOM 4204 N N . ASN D 1 113 ? 35.335 54.052 20.936 1.00 7.22 113 ASN A N 1
ATOM 4205 C CA . ASN D 1 113 ? 35.780 53.800 22.299 1.00 7.56 113 ASN A CA 1
ATOM 4206 C C . ASN D 1 113 ? 34.623 53.472 23.252 1.00 8.75 113 ASN A C 1
ATOM 4207 O O . ASN D 1 113 ? 34.196 54.247 23.975 1.0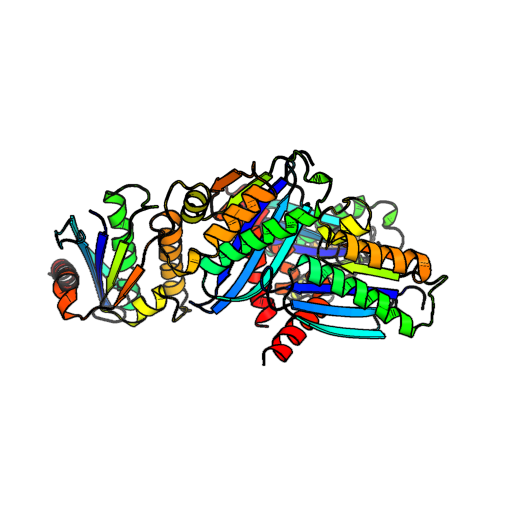0 10.20 113 ASN A O 1
ATOM 4212 N N . LEU D 1 114 ? 34.157 52.260 23.098 1.00 8.82 114 LEU A N 1
ATOM 4213 C CA . LEU D 1 114 ? 32.832 51.860 23.539 1.00 9.56 114 LEU A CA 1
ATOM 4214 C C . LEU D 1 114 ? 32.983 50.628 24.423 1.00 8.35 114 LEU A C 1
ATOM 4215 O O . LEU D 1 114 ? 33.623 49.644 24.027 1.00 9.79 114 LEU A O 1
ATOM 4220 N N . VAL D 1 115 ? 32.440 50.705 25.638 1.00 7.81 115 VAL A N 1
ATOM 4221 C CA . VAL D 1 115 ? 32.518 49.608 26.606 1.00 7.92 115 VAL A CA 1
ATOM 4222 C C . VAL D 1 115 ? 31.138 49.390 27.175 1.00 6.98 115 VAL A C 1
ATOM 4223 O O . VAL D 1 115 ? 30.359 50.345 27.312 1.00 8.80 115 VAL A O 1
ATOM 4227 N N . PHE D 1 116 ? 30.793 48.131 27.412 1.00 7.49 116 PHE A N 1
ATOM 4228 C CA . PHE D 1 116 ? 29.473 47.778 27.933 1.00 6.70 116 PHE A CA 1
ATOM 4229 C C . PHE D 1 116 ? 29.593 47.225 29.345 1.00 8.10 116 PHE A C 1
ATOM 4230 O O . PHE D 1 116 ? 30.500 46.439 29.634 1.00 7.88 116 PHE A O 1
ATOM 4238 N N . VAL D 1 117 ? 28.660 47.629 30.207 1.00 7.51 117 VAL A N 1
ATOM 4239 C CA . VAL D 1 117 ? 28.647 47.201 31.598 1.00 8.09 117 VAL A CA 1
ATOM 4240 C C . VAL D 1 117 ? 27.231 46.800 31.996 1.00 6.79 117 VAL A C 1
ATOM 4241 O O . VAL D 1 117 ? 26.267 47.532 31.766 1.00 7.38 117 VAL A O 1
ATOM 4245 N N . HIS D 1 118 ? 27.096 45.596 32.543 1.00 7.09 118 HIS A N 1
ATOM 4246 C CA . HIS D 1 118 ? 25.822 45.137 33.065 1.00 6.26 118 HIS A CA 1
ATOM 4247 C C . HIS D 1 118 ? 25.594 45.730 34.438 1.00 6.83 118 HIS A C 1
ATOM 4248 O O . HIS D 1 118 ? 26.521 45.757 35.254 1.00 8.05 118 HIS A O 1
ATOM 4255 N N . ILE D 1 119 ? 24.412 46.311 34.642 1.00 6.48 119 ILE A N 1
ATOM 4256 C CA . ILE D 1 119 ? 24.037 46.944 35.915 1.00 7.68 119 ILE A CA 1
ATOM 4257 C C . ILE D 1 119 ? 22.736 46.352 36.454 1.00 9.05 119 ILE A C 1
ATOM 4258 O O . ILE D 1 119 ? 21.967 45.757 35.692 1.00 8.66 119 ILE A O 1
ATOM 4263 N N . PRO D 1 120 ? 22.431 46.610 37.738 1.00 8.70 120 PRO A N 1
ATOM 4264 C CA . PRO D 1 120 ? 21.146 46.168 38.271 1.00 8.80 120 PRO A CA 1
ATOM 4265 C C . PRO D 1 120 ? 19.990 46.937 37.648 1.00 8.07 120 PRO A C 1
ATOM 4266 O O . PRO D 1 120 ? 20.121 48.121 37.299 1.00 9.13 120 PRO A O 1
ATOM 4270 N N . ARG D 1 121 ? 18.826 46.298 37.612 1.00 9.79 121 ARG A N 1
ATOM 4271 C CA . ARG D 1 121 ? 17.636 46.959 37.102 1.00 10.48 121 ARG A CA 1
ATOM 4272 C C . ARG D 1 121 ? 17.357 48.257 37.857 1.00 8.59 121 ARG A C 1
ATOM 4273 O O . ARG D 1 121 ? 16.915 49.240 37.259 1.00 10.18 121 ARG A O 1
ATOM 4281 N N . GLU D 1 122 ? 17.568 48.259 39.176 1.00 10.52 122 GLU A N 1
ATOM 4282 C CA . GLU D 1 122 ? 17.245 49.443 39.958 1.00 10.89 122 GLU A CA 1
ATOM 4283 C C . GLU D 1 122 ? 18.043 50.659 39.479 1.00 12.93 122 GLU A C 1
ATOM 4284 O O . GLU D 1 122 ? 17.550 51.791 39.506 1.00 14.75 122 GLU A O 1
ATOM 4290 N N . LYS D 1 123 ? 19.269 50.419 39.019 1.00 9.24 123 LYS A N 1
ATOM 4291 C CA . LYS D 1 123 ? 20.123 51.505 38.528 1.00 9.58 123 LYS A CA 1
ATOM 4292 C C . LYS D 1 123 ? 19.722 51.943 37.131 1.00 9.49 123 LYS A C 1
ATOM 4293 O O . LYS D 1 123 ? 20.083 53.024 36.677 1.00 11.01 123 LYS A O 1
ATOM 4299 N N . ASN D 1 124 ? 18.866 51.153 36.495 1.00 8.75 124 ASN A N 1
ATOM 4300 C CA . ASN D 1 124 ? 18.371 51.498 35.168 1.00 9.22 124 ASN A CA 1
ATOM 4301 C C . ASN D 1 124 ? 16.906 51.912 35.183 1.00 8.66 124 ASN A C 1
ATOM 4302 O O . ASN D 1 124 ? 16.216 51.820 34.163 1.00 9.85 124 ASN A O 1
ATOM 4307 N N . ALA D 1 125 ? 16.440 52.395 36.326 1.00 8.92 125 ALA A N 1
ATOM 4308 C CA . ALA D 1 125 ? 15.016 52.664 36.504 1.00 9.65 125 ALA A CA 1
ATOM 4309 C C . ALA D 1 125 ? 14.505 53.697 35.507 1.00 8.74 125 ALA A C 1
ATOM 4310 O O . ALA D 1 125 ? 13.355 53.609 35.079 1.00 9.53 125 ALA A O 1
AT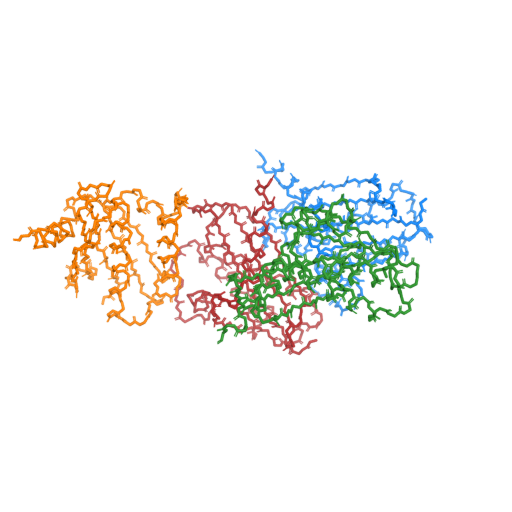OM 4312 N N . ARG D 1 126 ? 15.272 54.765 35.276 1.00 8.37 126 ARG A N 1
ATOM 4313 C CA . ARG D 1 126 ? 14.803 55.820 34.393 1.00 8.22 126 ARG A CA 1
ATOM 4314 C C . ARG D 1 126 ? 14.554 55.314 32.972 1.00 9.31 126 ARG A C 1
ATOM 4315 O O . ARG D 1 126 ? 13.547 55.661 32.368 1.00 8.89 126 ARG A O 1
ATOM 4323 N N . ALA D 1 127 ? 15.491 54.558 32.407 1.00 7.47 127 ALA A N 1
ATOM 4324 C CA . ALA D 1 127 ? 15.320 54.051 31.052 1.00 7.85 127 ALA A CA 1
ATOM 4325 C C . ALA D 1 127 ? 14.096 53.123 30.977 1.00 8.73 127 ALA A C 1
ATOM 4326 O O . ALA D 1 127 ? 13.292 53.216 30.037 1.00 8.72 127 ALA A O 1
ATOM 4328 N N . ASP D 1 128 ? 13.880 52.320 32.019 1.00 8.71 128 ASP A N 1
ATOM 4329 C CA . ASP D 1 128 ? 12.695 51.472 32.083 1.00 9.88 128 ASP A CA 1
ATOM 4330 C C . ASP D 1 128 ? 11.423 52.315 32.214 1.00 8.91 128 ASP A C 1
ATOM 4331 O O . ASP D 1 128 ? 10.416 52.043 31.555 1.00 9.40 128 ASP A O 1
ATOM 4336 N N . GLU D 1 129 ? 11.481 53.375 33.009 1.00 8.77 129 GLU A N 1
ATOM 4337 C CA . GLU D 1 129 ? 10.362 54.289 33.111 1.00 10.88 129 GLU A CA 1
ATOM 4338 C C . GLU D 1 129 ? 10.029 54.881 31.757 1.00 8.31 129 GLU A C 1
ATOM 4339 O O . GLU D 1 129 ? 8.863 54.962 31.373 1.00 9.33 129 GLU A O 1
ATOM 4345 N N . LEU D 1 130 ? 11.059 55.279 31.014 1.00 8.45 130 LEU A N 1
ATOM 4346 C CA . LEU D 1 130 ? 10.849 55.898 29.710 1.00 9.71 130 LEU A CA 1
ATOM 4347 C C . LEU D 1 130 ? 10.205 54.925 28.726 1.00 7.89 130 LEU A C 1
ATOM 4348 O O . LEU D 1 130 ? 9.311 55.314 27.968 1.00 8.46 130 LEU A O 1
ATOM 4353 N N . VAL D 1 131 ? 10.623 53.666 28.776 1.00 7.80 131 VAL A N 1
ATOM 4354 C CA . VAL D 1 131 ? 10.027 52.632 27.931 1.00 7.39 131 VAL A CA 1
ATOM 4355 C C . VAL D 1 131 ? 8.526 52.588 28.199 1.00 8.70 131 VAL A C 1
ATOM 4356 O O . VAL D 1 131 ? 7.709 52.627 27.270 1.00 9.12 131 VAL A O 1
ATOM 4360 N N . ASN D 1 132 ? 8.164 52.412 29.459 1.00 9.04 132 ASN A N 1
ATOM 4361 C CA . ASN D 1 132 ? 6.765 52.198 29.802 1.00 9.80 132 ASN A CA 1
ATOM 4362 C C . ASN D 1 132 ? 5.908 53.440 29.595 1.00 10.42 132 ASN A C 1
ATOM 4363 O O . ASN D 1 132 ? 4.768 53.341 29.134 1.00 10.14 132 ASN A O 1
ATOM 4368 N N . GLU D 1 133 ? 6.523 54.607 29.738 1.00 9.66 133 GLU A N 1
ATOM 4369 C CA . GLU D 1 133 ? 5.836 55.864 29.502 1.00 10.24 133 GLU A CA 1
ATOM 4370 C C . GLU D 1 133 ? 5.523 55.999 28.015 1.00 9.36 133 GLU A C 1
ATOM 4371 O O . GLU D 1 133 ? 4.413 56.407 27.626 1.00 9.74 133 GLU A O 1
ATOM 4377 N N . ALA D 1 134 ? 6.479 55.633 27.168 1.00 8.07 134 ALA A N 1
ATOM 4378 C CA . ALA D 1 134 ? 6.268 55.716 25.731 1.00 8.09 134 ALA A CA 1
ATOM 4379 C C . ALA D 1 134 ? 5.224 54.720 25.233 1.00 8.00 134 ALA A C 1
ATOM 4380 O O . ALA D 1 134 ? 4.429 55.051 24.359 1.00 8.95 134 ALA A O 1
ATOM 4382 N N . ILE D 1 135 ? 5.251 53.494 25.750 1.00 8.25 135 ILE A N 1
ATOM 4383 C CA . ILE D 1 135 ? 4.235 52.508 25.372 1.00 8.80 135 ILE A CA 1
ATOM 4384 C C . ILE D 1 135 ? 2.844 52.961 25.827 1.00 10.22 135 ILE A C 1
ATOM 4385 O O . ILE D 1 135 ? 1.922 53.044 25.010 1.00 9.87 135 ILE A O 1
ATOM 4390 N N . ASP D 1 136 ? 2.758 53.459 27.058 1.00 8.88 136 ASP A N 1
ATOM 4391 C CA . ASP D 1 136 ? 1.478 53.904 27.601 1.00 10.31 136 ASP A CA 1
ATOM 4392 C C . ASP D 1 136 ? 0.923 55.061 26.771 1.00 10.09 136 ASP A C 1
ATOM 4393 O O . ASP D 1 136 ? -0.276 55.112 26.482 1.00 10.95 136 ASP A O 1
ATOM 4398 N N . LYS D 1 137 ? 1.774 56.014 26.405 1.00 9.80 137 LYS A N 1
ATOM 4399 C CA . LYS D 1 137 ? 1.316 57.126 25.584 1.00 9.02 137 LYS A CA 1
ATOM 4400 C C . LYS D 1 137 ? 0.795 56.656 24.224 1.00 10.34 137 LYS A C 1
ATOM 4401 O O . LYS D 1 137 ? -0.249 57.124 23.743 1.00 10.66 137 LYS A O 1
ATOM 4407 N N . ALA D 1 138 ? 1.523 55.753 23.578 1.00 8.67 138 ALA A N 1
ATOM 4408 C CA . ALA D 1 138 ? 1.088 55.261 22.273 1.00 7.88 138 ALA A CA 1
ATOM 4409 C C . ALA D 1 138 ? -0.242 54.525 22.379 1.00 7.91 138 ALA A C 1
ATOM 4410 O O . ALA D 1 138 ? -0.998 54.486 21.400 1.00 8.85 138 ALA A O 1
ATOM 4412 N N . LEU D 1 139 ? -0.525 53.950 23.551 1.00 8.54 139 LEU A N 1
ATOM 4413 C CA . LEU D 1 139 ? -1.754 53.177 23.758 1.00 9.53 139 LEU A CA 1
ATOM 4414 C C . LEU D 1 139 ? -2.880 53.978 24.385 1.00 12.35 139 LEU A C 1
ATOM 4415 O O . LEU D 1 139 ? -3.859 53.398 24.848 1.00 16.94 139 LEU A O 1
ATOM 4420 N N . SER D 1 140 ? -2.740 55.295 24.463 1.00 12.44 140 SER A N 1
ATOM 4421 C CA . SER D 1 140 ? -3.635 56.042 25.350 1.00 18.04 140 SER A CA 1
ATOM 4422 C C . SER D 1 140 ? -4.988 56.370 24.719 1.00 20.96 140 SER A C 1
ATOM 4423 O O . SER D 1 140 ? -5.953 56.576 25.445 1.00 22.56 140 SER A O 1
#

Organism: NCBI:txid155900

Nearest PDB structures (foldseek):
  3u3g-assembly3_C  TM=9.693E-01  e=3.575E-25  uncultured organism
  4h8k-assembly1_B  TM=9.768E-01  e=7.211E-25  uncultured organism
  4e19-assembly2_B  TM=9.214E-01  e=3.159E-15  Halobacterium salinarum NRC-1
  2ehg-assembly1_A  TM=8.592E-01  e=2.376E-10  Sulfurisphaera tokodaii str. 7
  1jl1-assembly1_A  TM=7.306E-01  e=1.030E-09  Escherichia coli

Solvent-accessible surface area: 26603 Å² total; per-residue (Å²): 56,114,53,0,13,0,34,0,15,4,11,19,86,30,82,90,2,25,0,0,5,0,0,1,0,5,19,65,164,46,95,54,24,4,42,2,28,16,38,20,11,121,23,40,68,61,17,0,17,0,23,0,4,2,11,1,6,7,4,0,27,2,0,6,62,88,27,93,150,35,90,3,21,3,57,0,18,16,19,23,5,0,59,7,24,84,58,88,75,186,17,75,84,110,100,4,114,156,56,51,62,76,3,49,123,20,34,132,117,60,10,74,124,14,72,18,51,65,14,79,76,112,136,2,48,98,0,67,80,6,5,53,67,10,2,76,70,38,98,137,99,105,50,0,10,0,43,1,22,4,16,18,124,23,107,89,4,29,0,0,7,0,0,9,0,7,16,60,166,50,80,81,57,63,66,6,44,29,84,46,24,110,25,50,44,80,24,0,28,6,46,0,0,10,81,0,1,68,20,4,73,97,66,34,110,98,20,15,73,41,77,0,21,0,54,6,28,24,84,124,9,0,64,22,26,57,32,88,112,176,22,168,84,103,60,19,73,127,46,62,42,86,4,43,73,3,83,54,68,61,2,22,21,6,70,16,56,60,17,78,164,126,151,1,58,96,0,64,93,7,4,53,74,12,2,76,139,52,94,138,53,119,54,0,7,0,39,0,14,4,12,17,104,41,126,91,2,24,0,0,6,0,0,10,1,11,20,52,42,14,34,86,68,72,64,2,46,25,95,58,24,115,20,34,70,58,20,0,17,1,44,0,0,21,77,0,1,98,15,1,90,173,38,40,124,117,32,112,133,24,96,0,28,0,62,2,32,27,83,114,10,0,63,22,3,78,48,100,94,176,13,177,68,110,63,1,84,133,32,61,61,101,2,32,126,20,37,136,130,67,10,86,79,10,75,13,53,67,15,79,181,136,120,3,60,104,1,67,71,5,5,49,94,9,2,77,163,47,103,134,100,115,55,0,12,0,45,0,22,3,16,4,27,9,14,80,4,30,0,0,7,0,0,10,0,7,22,59,157,51,86,83,59,63,67,6,46,28,85,47,25,112,25,35,2,2,27,0,15,0,41,0,0,4,81,0,3,77,20,4,85,98,64,35,113,116,18,100,115,46,87,2,12,0,24,5,20,8,20,1,0,0,63,1,26,82,61,79,13,136,6,117,70,95,85,5,106,90,36,63,53,78,6,38,96,6,95,164,78,61,4,57,57,15,87,18,29,46,1,46,60,104,87,1,36,96,1,38,88,7,5,28,96,14,1,78,160,53,98,143

B-factor: mean 15.17, std 9.19, range [2.68, 137.83]

Radius of gyration: 27.94 Å; Cα contacts (8 Å, |Δi|>4): 1240; chains: 4; bounding box: 78×54×67 Å

Secondary structure (DSSP, 8-state):
--EEEEEEEEEESSTTEEEEEEEEEEETT--EEEEEEEEEEEE-HHHHHHHHHHHHHHHGGGG-S--SS-EEEEEES-HHHHHHHTTSS---SHHHHHHHHHHHHHHHHT--SEEEEE--GGGGHHHHHHHHHHHHHHT-/--EEEEEEEEEESSTTEEEEEEEEEEETT--EEEEEEEEEEEE-HHHHHHHHHHHHHHHGGGG-S--TT-EEEEEES-HHHHHHHTTSS---SHHHHHHHHHHHHHHHHH-TTEEEEE--GGGGHHHHHHHHHHHHHHH-/--EEEEEEEEEESSTTEEEEEEEEEEETTS-EEEEEEEEEEEE-HHHHHHHHHHHHHHHHGGGGGGGTT-EEEEEES-HHHHHHHTTSS---SHHHHHHHHHHHHHHHHH-TT-EEEE--GGGGHHHHHHHHHHHHHHH-/--EEEEEEEEEESSTTEEEEEEEEEE-TTS-EEEEEEEEEEEE-HHHHHHHHHHHHHHHHGGGGGGGTT-EEEEEES-HHHHHHHTTSS----GGGHHHHHHHHHHHHHH-TT-EEEE--GGGGHHHHHHHHHHHHHHH-

CATH classification: 3.30.420.10